Protein AF-0000000084495162 (afdb_homodimer)

Radius of gyration: 23.89 Å; Cα contacts (8 Å, |Δi|>4): 847; chains: 2; bounding box: 74×73×61 Å

Structure (mmCIF, N/CA/C/O backbone):
data_AF-0000000084495162-model_v1
#
loop_
_entity.id
_entity.type
_entity.pdbx_description
1 polymer 'Histidine kinase'
#
loop_
_atom_site.group_PDB
_atom_site.id
_atom_site.type_symbol
_atom_site.label_atom_id
_atom_site.label_alt_id
_atom_site.label_comp_id
_atom_site.label_asym_id
_atom_site.label_entity_id
_atom_site.label_seq_id
_atom_site.pdbx_PDB_ins_code
_atom_site.Cartn_x
_atom_site.Cartn_y
_atom_site.Cartn_z
_atom_site.occupancy
_atom_site.B_iso_or_equiv
_atom_site.auth_seq_id
_atom_site.auth_comp_id
_atom_site.auth_asym_id
_atom_site.auth_atom_id
_atom_site.pdbx_PDB_model_num
ATOM 1 N N . MET A 1 1 ? 13.617 -29.875 18.109 1 18.44 1 MET A N 1
ATOM 2 C CA . MET A 1 1 ? 13.055 -29.812 16.766 1 18.44 1 MET A CA 1
ATOM 3 C C . MET A 1 1 ? 12.156 -28.594 16.625 1 18.44 1 MET A C 1
ATOM 5 O O . MET A 1 1 ? 11.07 -28.531 17.203 1 18.44 1 MET A O 1
ATOM 9 N N . LYS A 1 2 ? 12.609 -27.375 16.875 1 30.08 2 LYS A N 1
ATOM 10 C CA . LYS A 1 2 ? 11.852 -26.141 17 1 30.08 2 LYS A CA 1
ATOM 11 C C . LYS A 1 2 ? 10.758 -26.047 15.945 1 30.08 2 LYS A C 1
ATOM 13 O O . LYS A 1 2 ? 11.023 -26.219 14.758 1 30.08 2 LYS A O 1
ATOM 18 N N . LYS A 1 3 ? 9.594 -26.469 16.344 1 30.17 3 LYS A N 1
ATOM 19 C CA . LYS A 1 3 ? 8.383 -26.594 15.539 1 30.17 3 LYS A CA 1
ATOM 20 C C . LYS A 1 3 ? 8.328 -25.516 14.461 1 30.17 3 LYS A C 1
ATOM 22 O O . LYS A 1 3 ? 8.734 -24.375 14.703 1 30.17 3 LYS A O 1
ATOM 27 N N . PHE A 1 4 ? 8.641 -25.922 13.258 1 30.53 4 PHE A N 1
ATOM 28 C CA . PHE A 1 4 ? 8.594 -25.078 12.07 1 30.53 4 PHE A CA 1
ATOM 29 C C . PHE A 1 4 ? 7.477 -24.047 12.18 1 30.53 4 PHE A C 1
ATOM 31 O O . PHE A 1 4 ? 6.297 -24.391 12.055 1 30.53 4 PHE A O 1
ATOM 38 N N . LYS A 1 5 ? 7.477 -23.438 13.32 1 34.56 5 LYS A N 1
ATOM 39 C CA . LYS A 1 5 ? 6.543 -22.344 13.586 1 34.56 5 LYS A CA 1
ATOM 40 C C . LYS A 1 5 ? 6.039 -21.734 12.281 1 34.56 5 LYS A C 1
ATOM 42 O O . LYS A 1 5 ? 6.805 -21.562 11.328 1 34.56 5 LYS A O 1
ATOM 47 N N . GLY A 1 6 ? 4.82 -21.922 12.031 1 35.59 6 GLY A N 1
ATOM 48 C CA . GLY A 1 6 ? 4.09 -21.484 10.852 1 35.59 6 GLY A CA 1
ATOM 49 C C . GLY A 1 6 ? 4.633 -20.188 10.266 1 35.59 6 GLY A C 1
ATOM 50 O O . GLY A 1 6 ? 4.207 -19.094 10.648 1 35.59 6 GLY A O 1
ATOM 51 N N . ARG A 1 7 ? 5.949 -20.031 10.367 1 40.62 7 ARG A N 1
ATOM 52 C CA . ARG A 1 7 ? 6.625 -18.859 9.805 1 40.62 7 ARG A CA 1
ATOM 53 C C . ARG A 1 7 ? 5.82 -18.281 8.648 1 40.62 7 ARG A C 1
ATOM 55 O O . ARG A 1 7 ? 5.441 -18.984 7.719 1 40.62 7 ARG A O 1
ATOM 62 N N . MET A 1 8 ? 4.973 -17.281 8.898 1 50.53 8 MET A N 1
ATOM 63 C CA . MET A 1 8 ? 4.078 -16.641 7.945 1 50.53 8 MET A CA 1
ATOM 64 C C . MET A 1 8 ? 4.801 -16.359 6.633 1 50.53 8 MET A C 1
ATOM 66 O O . MET A 1 8 ? 5.98 -16 6.633 1 50.53 8 MET A O 1
ATOM 70 N N . ASP A 1 9 ? 4.531 -17.062 5.57 1 72.25 9 ASP A N 1
ATOM 71 C CA . ASP A 1 9 ? 4.914 -17.078 4.16 1 72.25 9 ASP A CA 1
ATOM 72 C C . ASP A 1 9 ? 4.984 -15.672 3.586 1 72.25 9 ASP A C 1
ATOM 74 O O . ASP A 1 9 ? 4.629 -15.445 2.428 1 72.25 9 ASP A O 1
ATOM 78 N N . GLU A 1 10 ? 5.414 -14.727 4.488 1 84.5 10 GLU A N 1
ATOM 79 C CA . GLU A 1 10 ? 5.547 -13.359 3.994 1 84.5 10 GLU A CA 1
ATOM 80 C C . GLU A 1 10 ? 7.016 -12.945 3.9 1 84.5 10 GLU A C 1
ATOM 82 O O . GLU A 1 10 ? 7.855 -13.445 4.648 1 84.5 10 GLU A O 1
ATOM 87 N N . SER A 1 11 ? 7.348 -12.18 3.039 1 94.06 11 SER A N 1
ATOM 88 C CA . SER A 1 11 ? 8.648 -11.562 2.826 1 94.06 11 SER A CA 1
ATOM 89 C C . SER A 1 11 ? 8.508 -10.109 2.373 1 94.06 11 SER A C 1
ATOM 91 O O . SER A 1 11 ? 7.75 -9.82 1.441 1 94.06 11 SER A O 1
ATOM 93 N N . ILE A 1 12 ? 9.234 -9.195 3.102 1 95.75 12 ILE A N 1
ATOM 94 C CA . ILE A 1 12 ? 8.977 -7.781 2.883 1 95.75 12 ILE A CA 1
ATOM 95 C C . ILE A 1 12 ? 10.203 -7.121 2.256 1 95.75 12 ILE A C 1
ATOM 97 O O . ILE A 1 12 ? 11.336 -7.391 2.658 1 95.75 12 ILE A O 1
ATOM 101 N N . LEU A 1 13 ? 9.984 -6.34 1.274 1 97.88 13 LEU A N 1
ATOM 102 C CA . LEU A 1 13 ? 11.016 -5.508 0.655 1 97.88 13 LEU A CA 1
ATOM 103 C C . LEU A 1 13 ? 10.711 -4.027 0.85 1 97.88 13 LEU A C 1
ATOM 105 O O . LEU A 1 13 ? 9.641 -3.553 0.454 1 97.88 13 LEU A O 1
ATOM 109 N N . VAL A 1 14 ? 11.617 -3.309 1.478 1 97.38 14 VAL A N 1
ATOM 110 C CA . VAL A 1 14 ? 11.516 -1.859 1.607 1 97.38 14 VAL A CA 1
ATOM 111 C C . VAL A 1 14 ? 12.43 -1.186 0.584 1 97.38 14 VAL A C 1
ATOM 113 O O . VAL A 1 14 ? 13.625 -1.469 0.529 1 97.38 14 VAL A O 1
ATOM 116 N N . CYS A 1 15 ? 11.805 -0.319 -0.206 1 96.31 15 CYS A N 1
ATOM 117 C CA . CYS A 1 15 ? 12.578 0.433 -1.187 1 96.31 15 CYS A CA 1
ATOM 118 C C . CYS A 1 15 ? 12.828 1.858 -0.708 1 96.31 15 CYS A C 1
ATOM 120 O O . CYS A 1 15 ? 11.883 2.621 -0.499 1 96.31 15 CYS A O 1
ATOM 122 N N . VAL A 1 16 ? 14.141 2.209 -0.581 1 94.56 16 VAL A N 1
ATOM 123 C CA . VAL A 1 16 ? 14.461 3.518 -0.023 1 94.56 16 VAL A CA 1
ATOM 124 C C . VAL A 1 16 ? 15.297 4.312 -1.023 1 94.56 16 VAL A C 1
ATOM 126 O O . VAL A 1 16 ? 15.984 3.732 -1.868 1 94.56 16 VAL A O 1
ATOM 129 N N . TYR A 1 17 ? 15.141 5.535 -0.918 1 88.06 17 TYR A N 1
ATOM 130 C CA . TYR A 1 17 ? 15.938 6.469 -1.708 1 88.06 17 TYR A CA 1
ATOM 131 C C . TYR A 1 17 ? 16.453 7.617 -0.846 1 88.06 17 TYR A C 1
ATOM 133 O O . TYR A 1 17 ? 16.047 7.754 0.314 1 88.06 17 TYR A O 1
ATOM 141 N N . TYR A 1 18 ? 17.312 8.32 -1.412 1 86.69 18 TYR A N 1
ATOM 142 C CA . TYR A 1 18 ? 17.969 9.367 -0.648 1 86.69 18 TYR A CA 1
ATOM 143 C C . TYR A 1 18 ? 16.984 10.445 -0.22 1 86.69 18 TYR A C 1
ATOM 145 O O . TYR A 1 18 ? 16 10.695 -0.916 1 86.69 18 TYR A O 1
ATOM 153 N N . GLY A 1 19 ? 17.281 11.008 0.895 1 78.62 19 GLY A N 1
ATOM 154 C CA . GLY A 1 19 ? 16.406 12 1.475 1 78.62 19 GLY A CA 1
ATOM 155 C C . GLY A 1 19 ? 15.945 11.656 2.881 1 78.62 19 GLY A C 1
ATOM 156 O O . GLY A 1 19 ? 16.406 10.664 3.457 1 78.62 19 GLY A O 1
ATOM 157 N N . PRO A 1 20 ? 15.07 12.438 3.441 1 71.06 20 PRO A N 1
ATOM 158 C CA . PRO A 1 20 ? 14.742 12.328 4.863 1 71.06 20 PRO A CA 1
ATOM 159 C C . PRO A 1 20 ? 13.805 11.164 5.164 1 71.06 20 PRO A C 1
ATOM 161 O O . PRO A 1 20 ? 13.625 10.789 6.328 1 71.06 20 PRO A O 1
ATOM 164 N N . ASN A 1 21 ? 13.438 10.445 4.125 1 77.88 21 ASN A N 1
ATOM 165 C CA . ASN A 1 21 ? 12.344 9.508 4.359 1 77.88 21 ASN A CA 1
ATOM 166 C C . ASN A 1 21 ? 12.852 8.07 4.453 1 77.88 21 ASN A C 1
ATOM 168 O O . ASN A 1 21 ? 12.141 7.188 4.945 1 77.88 21 ASN A O 1
ATOM 172 N N . GLY A 1 22 ? 14.023 7.832 4.051 1 87 22 GLY A N 1
ATOM 173 C CA . GLY A 1 22 ? 14.539 6.473 3.967 1 87 22 GLY A CA 1
ATOM 174 C C . GLY A 1 22 ? 14.539 5.754 5.305 1 87 22 GLY A C 1
ATOM 175 O O . GLY A 1 22 ? 14.078 4.613 5.402 1 87 22 GLY A O 1
ATOM 176 N N . GLU A 1 23 ? 14.953 6.434 6.266 1 86.88 23 GLU A N 1
ATOM 177 C CA . GLU A 1 23 ? 15.055 5.816 7.586 1 86.88 23 GLU A CA 1
ATOM 178 C C . GLU A 1 23 ? 13.672 5.477 8.141 1 86.88 23 GLU A C 1
ATOM 180 O O . GLU A 1 23 ? 13.477 4.406 8.719 1 86.88 23 GLU A O 1
ATOM 185 N N . ARG A 1 24 ? 12.836 6.316 7.973 1 82.62 24 ARG A N 1
ATOM 186 C CA . ARG A 1 24 ? 11.477 6.098 8.453 1 82.62 24 ARG A CA 1
ATOM 187 C C . ARG A 1 24 ? 10.836 4.898 7.758 1 82.62 24 ARG A C 1
ATOM 189 O O . ARG A 1 24 ? 10.141 4.105 8.391 1 82.62 24 ARG A O 1
ATOM 196 N N . LEU A 1 25 ? 11.078 4.859 6.527 1 89.38 25 LEU A N 1
ATOM 197 C CA . LEU A 1 25 ? 10.547 3.736 5.762 1 89.38 25 LEU A CA 1
ATOM 198 C C . LEU A 1 25 ? 11.117 2.416 6.273 1 89.38 25 LEU A C 1
ATOM 200 O O . LEU A 1 25 ? 10.383 1.438 6.426 1 89.38 25 LEU A O 1
ATOM 204 N N . ILE A 1 26 ? 12.375 2.428 6.523 1 92.81 26 ILE A N 1
ATOM 205 C CA . ILE A 1 26 ? 13.039 1.228 7.02 1 92.81 26 ILE A CA 1
ATOM 206 C C . ILE A 1 26 ? 12.453 0.843 8.383 1 92.81 26 ILE A C 1
ATOM 208 O O . ILE A 1 26 ? 12.125 -0.322 8.617 1 92.81 26 ILE A O 1
ATOM 212 N N . GLN A 1 27 ? 12.281 1.794 9.172 1 87.19 27 GLN A N 1
ATOM 213 C CA . GLN A 1 27 ? 11.727 1.531 10.492 1 87.19 27 GLN A CA 1
ATOM 214 C C . GLN A 1 27 ? 10.32 0.95 10.398 1 87.19 27 GLN A C 1
ATOM 216 O O . GLN A 1 27 ? 9.992 -0.015 11.094 1 87.19 27 GLN A O 1
ATOM 221 N N . ARG A 1 28 ? 9.547 1.547 9.594 1 83.56 28 ARG A N 1
ATOM 222 C CA . ARG A 1 28 ? 8.195 1.039 9.391 1 83.56 28 ARG A CA 1
ATOM 223 C C . ARG A 1 28 ? 8.219 -0.395 8.875 1 83.56 28 ARG A C 1
ATOM 225 O O . ARG A 1 28 ? 7.473 -1.248 9.359 1 83.56 28 ARG A O 1
ATOM 232 N N . GLY A 1 29 ? 9.023 -0.599 7.859 1 89.75 29 GLY A N 1
ATOM 233 C CA . GLY A 1 29 ? 9.164 -1.948 7.336 1 89.75 29 GLY A CA 1
ATOM 234 C C . GLY A 1 29 ? 9.617 -2.949 8.383 1 89.75 29 GLY A C 1
ATOM 235 O O . GLY A 1 29 ? 9.102 -4.066 8.445 1 89.75 29 GLY A O 1
ATOM 236 N N . CYS A 1 30 ? 10.5 -2.518 9.219 1 89.81 30 CYS A N 1
ATOM 237 C CA . CYS A 1 30 ? 11 -3.371 10.289 1 89.81 30 CYS A CA 1
ATOM 238 C C . CYS A 1 30 ? 9.891 -3.719 11.273 1 89.81 30 CYS A C 1
ATOM 240 O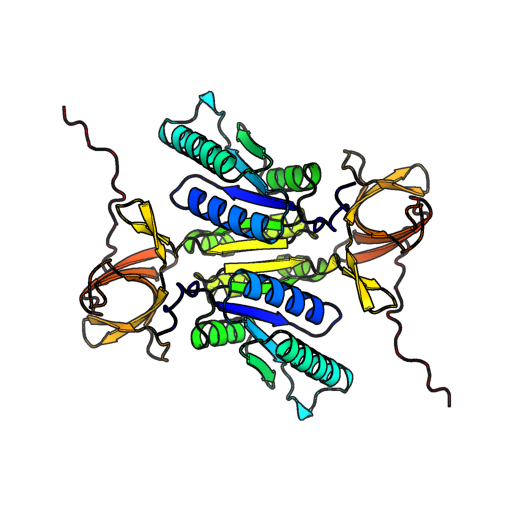 O . CYS A 1 30 ? 9.766 -4.871 11.695 1 89.81 30 CYS A O 1
ATOM 242 N N . ASN A 1 31 ? 9.188 -2.744 11.625 1 83.62 31 ASN A N 1
ATOM 243 C CA . ASN A 1 31 ? 8.078 -2.967 12.547 1 83.62 31 ASN A CA 1
ATOM 244 C C . ASN A 1 31 ? 7.09 -3.986 11.992 1 83.62 31 ASN A C 1
ATOM 246 O O . ASN A 1 31 ? 6.676 -4.906 12.703 1 83.62 31 ASN A O 1
ATOM 250 N N . ILE A 1 32 ? 6.754 -3.828 10.766 1 83.12 32 ILE A N 1
ATOM 251 C CA . ILE A 1 32 ? 5.805 -4.738 10.125 1 83.12 32 ILE A CA 1
ATOM 252 C C . ILE A 1 32 ? 6.41 -6.137 10.047 1 83.12 32 ILE A C 1
ATOM 254 O O . ILE A 1 32 ? 5.742 -7.129 10.359 1 83.12 32 ILE A O 1
ATOM 258 N N . ALA A 1 33 ? 7.621 -6.207 9.633 1 89.38 33 ALA A N 1
ATOM 259 C CA . ALA A 1 33 ? 8.297 -7.496 9.516 1 89.38 33 ALA A CA 1
ATOM 260 C C . ALA A 1 33 ? 8.375 -8.203 10.859 1 89.38 33 ALA A C 1
ATOM 262 O O . ALA A 1 33 ? 8.195 -9.422 10.945 1 89.38 33 ALA A O 1
ATOM 263 N N . HIS A 1 34 ? 8.656 -7.434 11.828 1 84.62 34 HIS A N 1
ATOM 264 C CA . HIS A 1 34 ? 8.727 -7.984 13.172 1 84.62 34 HIS A CA 1
ATOM 265 C C . HIS A 1 34 ? 7.379 -8.531 13.617 1 84.62 34 HIS A C 1
ATOM 267 O O . HIS A 1 34 ? 7.305 -9.625 14.188 1 84.62 34 HIS A O 1
ATOM 273 N N . MET A 1 35 ? 6.449 -7.793 13.375 1 77.62 35 MET A N 1
ATOM 274 C CA . MET A 1 35 ? 5.098 -8.188 13.766 1 77.62 35 MET A CA 1
ATOM 275 C C . MET A 1 35 ? 4.68 -9.469 13.047 1 77.62 35 MET A C 1
ATOM 277 O O . MET A 1 35 ? 3.98 -10.305 13.617 1 77.62 35 MET A O 1
ATOM 281 N N . LEU A 1 36 ? 5.051 -9.562 11.789 1 80.25 36 LEU A N 1
ATOM 282 C CA . LEU A 1 36 ? 4.664 -10.711 10.984 1 80.25 36 LEU A CA 1
ATOM 283 C C . LEU A 1 36 ? 5.684 -11.836 11.125 1 80.25 36 LEU A C 1
ATOM 285 O O . LEU A 1 36 ? 5.465 -12.945 10.625 1 80.25 36 LEU A O 1
ATOM 289 N N . ASP A 1 37 ? 6.688 -11.508 11.812 1 87.44 37 ASP A N 1
ATOM 290 C CA . ASP A 1 37 ? 7.785 -12.461 11.969 1 87.44 37 ASP A CA 1
ATOM 291 C C . ASP A 1 37 ? 8.234 -13 10.617 1 87.44 37 ASP A C 1
ATOM 293 O O . ASP A 1 37 ? 8.234 -14.219 10.398 1 87.44 37 ASP A O 1
ATOM 297 N N . CYS A 1 38 ? 8.641 -12.133 9.789 1 90.75 38 CYS A N 1
ATOM 298 C CA . CYS A 1 38 ? 9.047 -12.508 8.438 1 90.75 38 CYS A CA 1
ATOM 299 C C . CYS A 1 38 ? 10.312 -11.758 8.023 1 90.75 38 CYS A C 1
ATOM 301 O O . CYS A 1 38 ? 10.695 -10.789 8.672 1 90.75 38 CYS A O 1
ATOM 303 N N . PRO A 1 39 ? 10.984 -12.297 7.008 1 95.31 39 PRO A N 1
ATOM 304 C CA . PRO A 1 39 ? 12.211 -11.625 6.566 1 95.31 39 PRO A CA 1
ATOM 305 C C . PRO A 1 39 ? 11.953 -10.234 5.996 1 95.31 39 PRO A C 1
ATOM 307 O O . PRO A 1 39 ? 10.906 -10 5.383 1 95.31 39 PRO A O 1
ATOM 310 N N . LEU A 1 40 ? 12.961 -9.367 6.238 1 96.75 40 LEU A N 1
ATOM 311 C CA . LEU A 1 40 ? 12.93 -8 5.727 1 96.75 40 LEU A CA 1
ATOM 312 C C . LEU A 1 40 ? 14.148 -7.719 4.855 1 96.75 40 LEU A C 1
ATOM 314 O O . LEU A 1 40 ? 15.281 -8 5.254 1 96.75 40 LEU A O 1
ATOM 318 N N . TYR A 1 41 ? 13.914 -7.25 3.695 1 98.12 41 TYR A N 1
ATOM 319 C CA . TYR A 1 41 ? 14.945 -6.797 2.771 1 98.12 41 TYR A CA 1
ATOM 320 C C . TYR A 1 41 ? 14.844 -5.293 2.533 1 98.12 41 TYR A C 1
ATOM 322 O O . TYR A 1 41 ? 13.75 -4.738 2.504 1 98.12 41 TYR A O 1
ATOM 330 N N . ILE A 1 42 ? 15.961 -4.648 2.377 1 98.25 42 ILE A N 1
ATOM 331 C CA . ILE A 1 42 ? 16.016 -3.223 2.07 1 98.25 42 ILE A CA 1
ATOM 332 C C . ILE A 1 42 ? 16.766 -3.014 0.755 1 98.25 42 ILE A C 1
ATOM 334 O O . ILE A 1 42 ? 17.844 -3.58 0.55 1 98.25 42 ILE A O 1
ATOM 338 N N . LEU A 1 43 ? 16.172 -2.254 -0.114 1 98.06 43 LEU A N 1
ATOM 339 C CA . LEU A 1 43 ? 16.75 -2.055 -1.437 1 98.06 43 LEU A CA 1
ATOM 340 C C . LEU A 1 43 ? 16.938 -0.569 -1.731 1 98.06 43 LEU A C 1
ATOM 342 O O . LEU A 1 43 ? 16.031 0.234 -1.478 1 98.06 43 LEU A O 1
ATOM 346 N N . THR A 1 44 ? 18.078 -0.194 -2.152 1 96.94 44 THR A N 1
ATOM 347 C CA . THR A 1 44 ? 18.297 1.098 -2.791 1 96.94 44 THR A CA 1
ATOM 348 C C . THR A 1 44 ? 18.953 0.919 -4.156 1 96.94 44 THR A C 1
ATOM 350 O O . THR A 1 44 ? 19.812 0.051 -4.332 1 96.94 44 THR A O 1
ATOM 353 N N . VAL A 1 45 ? 18.469 1.685 -5.098 1 95.25 45 VAL A N 1
ATOM 354 C CA . VAL A 1 45 ? 18.953 1.614 -6.473 1 95.25 45 VAL A CA 1
ATOM 355 C C . VAL A 1 45 ? 19.547 2.959 -6.883 1 95.25 45 VAL A C 1
ATOM 357 O O . VAL A 1 45 ? 18.953 4.012 -6.629 1 95.25 45 VAL A O 1
ATOM 360 N N . ASP A 1 46 ? 20.703 2.922 -7.422 1 94.06 46 ASP A N 1
ATOM 361 C CA . ASP A 1 46 ? 21.344 4.137 -7.922 1 94.06 46 ASP A CA 1
ATOM 362 C C . ASP A 1 46 ? 21.891 3.928 -9.336 1 94.06 46 ASP A C 1
ATOM 364 O O . ASP A 1 46 ? 22.406 2.854 -9.648 1 94.06 46 ASP A O 1
ATOM 368 N N . ARG A 1 47 ? 21.781 4.934 -10.102 1 93 47 ARG A N 1
ATOM 369 C CA . ARG A 1 47 ? 22.281 4.867 -11.477 1 93 47 ARG A CA 1
ATOM 370 C C . ARG A 1 47 ? 23.797 4.961 -11.508 1 93 47 ARG A C 1
ATOM 372 O O . ARG A 1 47 ? 24.438 4.449 -12.43 1 93 47 ARG A O 1
ATOM 379 N N . LEU A 1 48 ? 24.406 5.629 -10.547 1 93.44 48 LEU A N 1
ATOM 380 C CA . LEU A 1 48 ? 25.859 5.789 -10.477 1 93.44 48 LEU A CA 1
ATOM 381 C C . LEU A 1 48 ? 26.5 4.648 -9.68 1 93.44 48 LEU A C 1
ATOM 383 O O . LEU A 1 48 ? 25.891 4.125 -8.75 1 93.44 48 LEU A O 1
ATOM 387 N N . PRO A 1 49 ? 27.734 4.348 -10.023 1 93.94 49 PRO A N 1
ATOM 388 C CA . PRO A 1 49 ? 28.453 3.385 -9.188 1 93.94 49 PRO A CA 1
ATOM 389 C C . PRO A 1 49 ? 28.766 3.926 -7.789 1 93.94 49 PRO A C 1
ATOM 391 O O . PRO A 1 49 ? 28.922 5.137 -7.617 1 93.94 49 PRO A O 1
ATOM 394 N N . PHE A 1 50 ? 28.875 3.006 -6.887 1 90.56 50 PHE A N 1
ATOM 395 C CA . PHE A 1 50 ? 29.047 3.355 -5.484 1 90.56 50 PHE A CA 1
ATOM 396 C C . PHE A 1 50 ? 30.25 4.266 -5.305 1 90.56 50 PHE A C 1
ATOM 398 O O . PHE A 1 50 ? 30.219 5.215 -4.516 1 90.56 50 PHE A O 1
ATOM 405 N N . ASP A 1 51 ? 31.297 3.961 -6.031 1 91.19 51 ASP A N 1
ATOM 406 C CA . ASP A 1 51 ? 32.562 4.695 -5.879 1 91.19 51 ASP A CA 1
ATOM 407 C C . ASP A 1 51 ? 32.406 6.121 -6.406 1 91.19 51 ASP A C 1
ATOM 409 O O . ASP A 1 51 ? 33.281 6.965 -6.156 1 91.19 51 ASP A O 1
ATOM 413 N N . GLU A 1 52 ? 31.375 6.449 -7.113 1 93.44 52 GLU A N 1
ATOM 414 C CA . GLU A 1 52 ? 31.156 7.785 -7.664 1 93.44 52 GLU A CA 1
ATOM 415 C C . GLU A 1 52 ? 30.094 8.547 -6.859 1 93.44 52 GLU A C 1
ATOM 417 O O . GLU A 1 52 ? 29.797 9.703 -7.16 1 93.44 52 GLU A O 1
ATOM 422 N N . LEU A 1 53 ? 29.672 7.938 -5.848 1 90.69 53 LEU A N 1
ATOM 423 C CA . LEU A 1 53 ? 28.672 8.602 -5.027 1 90.69 53 LEU A CA 1
ATOM 424 C C . LEU A 1 53 ? 29.312 9.672 -4.145 1 90.69 53 LEU A C 1
ATOM 426 O O . LEU A 1 53 ? 30.438 9.5 -3.672 1 90.69 53 LEU A O 1
ATOM 430 N N . ASP A 1 54 ? 28.531 10.727 -4.008 1 92.19 54 ASP A N 1
ATOM 431 C CA . ASP A 1 54 ? 29.047 11.766 -3.127 1 92.19 54 ASP A CA 1
ATOM 432 C C . ASP A 1 54 ? 28.922 11.367 -1.66 1 92.19 54 ASP A C 1
ATOM 434 O O . ASP A 1 54 ? 28.359 10.312 -1.348 1 92.19 54 ASP A O 1
ATOM 438 N N . ALA A 1 55 ? 29.516 12.172 -0.814 1 92.12 55 ALA A N 1
ATOM 439 C CA . ALA A 1 55 ? 29.594 11.859 0.611 1 92.12 55 ALA A CA 1
ATOM 440 C C . ALA A 1 55 ? 28.203 11.773 1.231 1 92.12 55 ALA A C 1
ATOM 442 O O . ALA A 1 55 ? 27.953 10.938 2.105 1 92.12 55 ALA A O 1
ATOM 443 N N . GLU A 1 56 ? 27.344 12.562 0.815 1 91.5 56 GLU A N 1
ATOM 444 C CA . GLU A 1 56 ? 25.984 12.57 1.364 1 91.5 56 GLU A CA 1
ATOM 445 C C . GLU A 1 56 ? 25.281 11.25 1.094 1 91.5 56 GLU A C 1
ATOM 447 O O . GLU A 1 56 ? 24.703 10.648 2.006 1 91.5 56 GLU A O 1
ATOM 452 N N . LYS A 1 57 ? 25.375 10.852 -0.1 1 92.38 57 LYS A N 1
ATOM 453 C CA . LYS A 1 57 ? 24.75 9.594 -0.483 1 92.38 57 LYS A CA 1
ATOM 454 C C . LYS A 1 57 ? 25.391 8.414 0.245 1 92.38 57 LYS A C 1
ATOM 456 O O . LYS A 1 57 ? 24.688 7.52 0.726 1 92.38 57 LYS A O 1
ATOM 461 N N . SER A 1 58 ? 26.672 8.461 0.302 1 92.31 58 SER A N 1
ATOM 462 C CA . SER A 1 58 ? 27.375 7.395 1.003 1 92.31 58 SER A CA 1
ATOM 463 C C . SER A 1 58 ? 26.984 7.336 2.473 1 92.31 58 SER A C 1
ATOM 465 O O . SER A 1 58 ? 26.906 6.254 3.061 1 92.31 58 SER A O 1
ATOM 467 N N . ASP A 1 59 ? 26.734 8.422 3.039 1 93.25 59 ASP A N 1
ATOM 468 C CA . ASP A 1 59 ? 26.312 8.492 4.434 1 93.25 59 ASP A CA 1
ATOM 469 C C . ASP A 1 59 ? 24.938 7.852 4.625 1 93.25 59 ASP A C 1
ATOM 471 O O . ASP A 1 59 ? 24.703 7.145 5.605 1 93.25 59 ASP A O 1
ATOM 475 N N . TYR A 1 60 ? 24.062 8.164 3.699 1 92.62 60 TYR A N 1
ATOM 476 C CA . TYR A 1 60 ? 22.75 7.535 3.738 1 92.62 60 TYR A CA 1
ATOM 477 C C . TYR A 1 60 ? 22.875 6.016 3.723 1 92.62 60 TYR A C 1
ATOM 479 O O . TYR A 1 60 ? 22.266 5.328 4.547 1 92.62 60 TYR A O 1
ATOM 487 N N . ILE A 1 61 ? 23.656 5.539 2.842 1 94.88 61 ILE A N 1
ATOM 488 C CA . ILE A 1 61 ? 23.812 4.102 2.654 1 94.88 61 ILE A CA 1
ATOM 489 C C . ILE A 1 61 ? 24.391 3.473 3.92 1 94.88 61 ILE A C 1
ATOM 491 O O . ILE A 1 61 ? 23.922 2.434 4.379 1 94.88 61 ILE A O 1
ATOM 495 N N . THR A 1 62 ? 25.375 4.109 4.449 1 94.31 62 THR A N 1
ATOM 496 C CA . THR A 1 62 ? 25.984 3.617 5.672 1 94.31 62 THR A CA 1
ATOM 497 C C . THR A 1 62 ? 24.969 3.57 6.812 1 94.31 62 THR A C 1
ATOM 499 O O . THR A 1 62 ? 24.891 2.578 7.539 1 94.31 62 THR A O 1
ATOM 502 N N . ARG A 1 63 ? 24.25 4.574 6.93 1 93.81 63 ARG A N 1
ATOM 503 C CA . ARG A 1 63 ? 23.234 4.652 7.977 1 93.81 63 ARG A CA 1
ATOM 504 C C . ARG A 1 63 ? 22.188 3.572 7.793 1 93.81 63 ARG A C 1
ATOM 506 O O . ARG A 1 63 ? 21.766 2.93 8.758 1 93.81 63 ARG A O 1
ATOM 513 N N . TRP A 1 64 ? 21.75 3.412 6.57 1 94.69 64 TRP A N 1
ATOM 514 C CA . TRP A 1 64 ? 20.734 2.402 6.297 1 94.69 64 TRP A CA 1
ATOM 515 C C . TRP A 1 64 ? 21.266 1.003 6.582 1 94.69 64 TRP A C 1
ATOM 517 O O . TRP A 1 64 ? 20.547 0.147 7.09 1 94.69 64 TRP A O 1
ATOM 527 N N . LYS A 1 65 ? 22.484 0.773 6.312 1 94.81 65 LYS A N 1
ATOM 528 C CA . LYS A 1 65 ? 23.109 -0.509 6.625 1 94.81 65 LYS A CA 1
ATOM 529 C C . LYS A 1 65 ? 23.125 -0.76 8.133 1 94.81 65 LYS A C 1
ATOM 531 O O . LYS A 1 65 ? 22.844 -1.87 8.586 1 94.81 65 LYS A O 1
ATOM 536 N N . GLN A 1 66 ? 23.391 0.237 8.797 1 95.38 66 GLN A N 1
ATOM 537 C CA . GLN A 1 66 ? 23.406 0.135 10.25 1 95.38 66 GLN A CA 1
ATOM 538 C C . GLN A 1 66 ? 22.016 -0.164 10.797 1 95.38 66 GLN A C 1
ATOM 540 O O . GLN A 1 66 ? 21.844 -1.02 11.664 1 95.38 66 GLN A O 1
ATOM 545 N N . LEU A 1 67 ? 21.078 0.569 10.305 1 92.81 67 LEU A N 1
ATOM 546 C CA . LEU A 1 67 ? 19.688 0.349 10.711 1 92.81 67 LEU A CA 1
ATOM 547 C C . LEU A 1 67 ? 19.25 -1.075 10.391 1 92.81 67 LEU A C 1
ATOM 549 O O . LEU A 1 67 ? 18.547 -1.709 11.188 1 92.81 67 LEU A O 1
ATOM 553 N N . ALA A 1 68 ? 19.625 -1.524 9.242 1 93.81 68 ALA A N 1
ATOM 554 C CA . ALA A 1 68 ? 19.312 -2.885 8.82 1 93.81 68 ALA A CA 1
ATOM 555 C C . ALA A 1 68 ? 19.859 -3.91 9.812 1 93.81 68 ALA A C 1
ATOM 557 O O . ALA A 1 68 ? 19.172 -4.859 10.18 1 93.81 68 ALA A O 1
ATOM 558 N N . GLU A 1 69 ? 21.031 -3.719 10.195 1 93.94 69 GLU A N 1
ATOM 559 C CA . GLU A 1 69 ? 21.672 -4.613 11.156 1 93.94 69 GLU A CA 1
ATOM 560 C C . GLU A 1 69 ? 21 -4.547 12.516 1 93.94 69 GLU A C 1
ATOM 562 O O . GLU A 1 69 ? 20.75 -5.578 13.148 1 93.94 69 GLU A O 1
ATOM 567 N N . GLN A 1 70 ? 20.672 -3.398 12.914 1 92.75 70 GLN A N 1
ATOM 568 C CA . GLN A 1 70 ? 20.047 -3.174 14.211 1 92.75 70 GLN A CA 1
ATOM 569 C C . GLN A 1 70 ? 18.688 -3.877 14.289 1 92.75 70 GLN A C 1
ATOM 571 O O . GLN A 1 70 ? 18.297 -4.363 15.352 1 92.75 70 GLN A O 1
ATOM 576 N N . HIS A 1 71 ? 18.047 -3.928 13.164 1 91.06 71 HIS A N 1
ATOM 577 C CA . HIS A 1 71 ? 16.688 -4.484 13.156 1 91.06 71 HIS A CA 1
ATOM 578 C C . HIS A 1 71 ? 16.688 -5.895 12.578 1 91.06 71 HIS A C 1
ATOM 580 O O . HIS A 1 71 ? 15.617 -6.438 12.273 1 91.06 71 HIS A O 1
ATOM 586 N N . ASN A 1 72 ? 17.828 -6.445 12.336 1 91.88 72 ASN A N 1
ATOM 587 C CA . ASN A 1 72 ? 17.984 -7.816 11.859 1 91.88 72 ASN A CA 1
ATOM 588 C C . ASN A 1 72 ? 17.312 -8.031 10.508 1 91.88 72 ASN A C 1
ATOM 590 O O . ASN A 1 72 ? 16.594 -9.016 10.312 1 91.88 72 ASN A O 1
ATOM 594 N N . ALA A 1 73 ? 17.531 -7.004 9.672 1 95.31 73 ALA A N 1
ATOM 595 C CA . ALA A 1 73 ? 17.094 -7.219 8.289 1 95.31 73 ALA A CA 1
ATOM 596 C C . ALA A 1 73 ? 17.812 -8.414 7.668 1 95.31 73 ALA A C 1
ATOM 598 O O . ALA A 1 73 ? 19 -8.648 7.949 1 95.31 73 ALA A O 1
ATOM 599 N N . GLU A 1 74 ? 17.078 -9.164 6.859 1 96.25 74 GLU A N 1
ATOM 600 C CA . GLU A 1 74 ? 17.688 -10.312 6.191 1 96.25 74 GLU A CA 1
ATOM 601 C C . GLU A 1 74 ? 18.844 -9.875 5.281 1 96.25 74 GLU A C 1
ATOM 603 O O . GLU A 1 74 ? 19.875 -10.539 5.215 1 96.25 74 GLU A O 1
ATOM 608 N N . GLU A 1 75 ? 18.672 -8.812 4.574 1 97 75 GLU A N 1
ATOM 609 C CA . GLU A 1 75 ? 19.703 -8.328 3.656 1 97 75 GLU A CA 1
ATOM 610 C C . GLU A 1 75 ? 19.469 -6.871 3.279 1 97 75 GLU A C 1
ATOM 612 O O . GLU A 1 75 ? 18.328 -6.457 3.053 1 97 75 GLU A O 1
ATOM 617 N N . PHE A 1 76 ? 20.547 -6.094 3.283 1 97.44 76 PHE A N 1
ATOM 618 C CA . PHE A 1 76 ? 20.562 -4.785 2.643 1 97.44 76 PHE A CA 1
ATOM 619 C C . PHE A 1 76 ? 21.141 -4.875 1.236 1 97.44 76 PHE A C 1
ATOM 621 O O . PHE A 1 76 ? 22.297 -5.25 1.061 1 97.44 76 PHE A O 1
ATOM 628 N N . ILE A 1 77 ? 20.312 -4.5 0.268 1 97.81 77 ILE A N 1
ATOM 629 C CA . ILE A 1 77 ? 20.703 -4.672 -1.128 1 97.81 77 ILE A CA 1
ATOM 630 C C . ILE A 1 77 ? 20.969 -3.311 -1.763 1 97.81 77 ILE A C 1
ATOM 632 O O . ILE A 1 77 ? 20.078 -2.471 -1.853 1 97.81 77 ILE A O 1
ATOM 636 N N . LEU A 1 78 ? 22.172 -3.084 -2.17 1 96.75 78 LEU A N 1
ATOM 637 C CA . LEU A 1 78 ? 22.547 -1.905 -2.943 1 96.75 78 LEU A CA 1
ATOM 638 C C . LEU A 1 78 ? 22.75 -2.262 -4.414 1 96.75 78 LEU A C 1
ATOM 640 O O . LEU A 1 78 ? 23.672 -3.01 -4.75 1 96.75 78 LEU A O 1
ATOM 644 N N . LYS A 1 79 ? 21.844 -1.829 -5.246 1 96.62 79 LYS A N 1
ATOM 645 C CA . LYS A 1 79 ? 22.016 -1.959 -6.691 1 96.62 79 LYS A CA 1
ATOM 646 C C . LYS A 1 79 ? 22.531 -0.66 -7.297 1 96.62 79 LYS A C 1
ATOM 648 O O . LYS A 1 79 ? 21.766 0.242 -7.609 1 96.62 79 LYS A O 1
ATOM 653 N N . ASP A 1 80 ? 23.812 -0.593 -7.469 1 93.88 80 ASP A N 1
ATOM 654 C CA . ASP A 1 80 ? 24.438 0.584 -8.062 1 93.88 80 ASP A CA 1
ATOM 655 C C . ASP A 1 80 ? 24.734 0.359 -9.547 1 93.88 80 ASP A C 1
ATOM 657 O O . ASP A 1 80 ? 24.562 -0.747 -10.062 1 93.88 80 ASP A O 1
ATOM 661 N N . ASN A 1 81 ? 25.047 1.461 -10.242 1 94.5 81 ASN A N 1
ATOM 662 C CA . ASN A 1 81 ? 25.344 1.419 -11.672 1 94.5 81 ASN A CA 1
ATOM 663 C C . ASN A 1 81 ? 24.203 0.762 -12.445 1 94.5 81 ASN A C 1
ATOM 665 O O . ASN A 1 81 ? 24.453 -0.06 -13.336 1 94.5 81 ASN A O 1
ATOM 669 N N . GLU A 1 82 ? 23.016 1.062 -11.984 1 93.5 82 GLU A N 1
ATOM 670 C CA . GLU A 1 82 ? 21.812 0.483 -12.578 1 93.5 82 GLU A CA 1
ATOM 671 C C . GLU A 1 82 ? 21.172 1.444 -13.578 1 93.5 82 GLU A C 1
ATOM 673 O O . GLU A 1 82 ? 20.781 2.559 -13.219 1 93.5 82 GLU A O 1
ATOM 678 N N . LYS A 1 83 ? 21.016 0.938 -14.852 1 92.5 83 LYS A N 1
ATOM 679 C CA . LYS A 1 83 ? 20.469 1.793 -15.898 1 92.5 83 LYS A CA 1
ATOM 680 C C . LYS A 1 83 ? 19.031 1.429 -16.219 1 92.5 83 LYS A C 1
ATOM 682 O O . LYS A 1 83 ? 18.297 2.221 -16.828 1 92.5 83 LYS A O 1
ATOM 687 N N . ARG A 1 84 ? 18.641 0.368 -15.781 1 92.62 84 ARG A N 1
ATOM 688 C CA . ARG A 1 84 ? 17.266 -0.061 -16.031 1 92.62 84 ARG A CA 1
ATOM 689 C C . ARG A 1 84 ? 16.281 0.745 -15.203 1 92.62 84 ARG A C 1
ATOM 691 O O . ARG A 1 84 ? 16.656 1.338 -14.188 1 92.62 84 ARG A O 1
ATOM 698 N N . PRO A 1 85 ? 14.984 0.736 -15.68 1 91.31 85 PRO A N 1
ATOM 699 C CA . PRO A 1 85 ? 13.961 1.345 -14.828 1 91.31 85 PRO A CA 1
ATOM 700 C C . PRO A 1 85 ? 13.875 0.689 -13.453 1 91.31 85 PRO A C 1
ATOM 702 O O . PRO A 1 85 ? 14.008 -0.531 -13.336 1 91.31 85 PRO A O 1
ATOM 705 N N . ILE A 1 86 ? 13.672 1.479 -12.508 1 91.31 86 ILE A N 1
ATOM 706 C CA . ILE A 1 86 ? 13.68 1.033 -11.117 1 91.31 86 ILE A CA 1
ATOM 707 C C . ILE A 1 86 ? 12.648 -0.076 -10.93 1 91.31 86 ILE A C 1
ATOM 709 O O . ILE A 1 86 ? 12.859 -1.003 -10.141 1 91.31 86 ILE A O 1
ATOM 713 N N . SER A 1 87 ? 11.508 0.009 -11.609 1 92.19 87 SER A N 1
ATOM 714 C CA . SER A 1 87 ? 10.461 -0.997 -11.469 1 92.19 87 SER A CA 1
ATOM 715 C C . SER A 1 87 ? 10.961 -2.377 -11.891 1 92.19 87 SER A C 1
ATOM 717 O O . SER A 1 87 ? 10.586 -3.387 -11.289 1 92.19 87 SER A O 1
ATOM 719 N N . LYS A 1 88 ? 11.82 -2.432 -12.859 1 94.06 88 LYS A N 1
ATOM 720 C CA . LYS A 1 88 ? 12.375 -3.701 -13.32 1 94.06 88 LYS A CA 1
ATOM 721 C C . LYS A 1 88 ? 13.344 -4.281 -12.289 1 94.06 88 LYS A C 1
ATOM 723 O O . LYS A 1 88 ? 13.359 -5.492 -12.062 1 94.06 88 LYS A O 1
ATOM 728 N N . VAL A 1 89 ? 14.07 -3.404 -11.695 1 95.94 89 VAL A N 1
ATOM 729 C CA . VAL A 1 89 ? 15.023 -3.828 -10.672 1 95.94 89 VAL A CA 1
ATOM 730 C C . VAL A 1 89 ? 14.281 -4.371 -9.461 1 95.94 89 VAL A C 1
ATOM 732 O O . VAL A 1 89 ? 14.609 -5.441 -8.945 1 95.94 89 VAL A O 1
ATOM 735 N N . ILE A 1 90 ? 13.273 -3.656 -9.078 1 96.5 90 ILE A N 1
ATOM 736 C CA . ILE A 1 90 ? 12.461 -4.066 -7.934 1 96.5 90 ILE A CA 1
ATOM 737 C C . ILE A 1 90 ? 11.82 -5.422 -8.219 1 96.5 90 ILE A C 1
ATOM 739 O O . ILE A 1 90 ? 11.82 -6.309 -7.363 1 96.5 90 ILE A O 1
ATOM 743 N N . ALA A 1 91 ? 11.352 -5.578 -9.43 1 94.12 91 ALA A N 1
ATOM 744 C CA . ALA A 1 91 ? 10.703 -6.832 -9.812 1 94.12 91 ALA A CA 1
ATOM 745 C C . ALA A 1 91 ? 11.695 -7.992 -9.758 1 94.12 91 ALA A C 1
ATOM 747 O O . ALA A 1 91 ? 11.359 -9.078 -9.289 1 94.12 91 ALA A O 1
ATOM 748 N N . GLU A 1 92 ? 12.805 -7.742 -10.25 1 94.38 92 GLU A N 1
ATOM 749 C CA . GLU A 1 92 ? 13.844 -8.766 -10.234 1 94.38 92 GLU A CA 1
ATOM 750 C C . GLU A 1 92 ? 14.172 -9.203 -8.812 1 94.38 92 GLU A C 1
ATOM 752 O O . GLU A 1 92 ? 14.227 -10.398 -8.516 1 94.38 92 GLU A O 1
ATOM 757 N N . ILE A 1 93 ? 14.312 -8.297 -7.914 1 95.94 93 ILE A N 1
ATOM 758 C CA . ILE A 1 93 ? 14.633 -8.594 -6.523 1 95.94 93 ILE A CA 1
ATOM 759 C C . ILE A 1 93 ? 13.453 -9.312 -5.867 1 95.94 93 ILE A C 1
ATOM 761 O O . ILE A 1 93 ? 13.641 -10.25 -5.09 1 95.94 93 ILE A O 1
ATOM 765 N N . ALA A 1 94 ? 12.289 -8.812 -6.195 1 94.62 94 ALA A N 1
ATOM 766 C CA . ALA A 1 94 ? 11.086 -9.422 -5.637 1 94.62 94 ALA A CA 1
ATOM 767 C C . ALA A 1 94 ? 11.008 -10.906 -5.996 1 94.62 94 ALA A C 1
ATOM 769 O O . ALA A 1 94 ? 10.664 -11.734 -5.152 1 94.62 94 ALA A O 1
ATOM 770 N N . ARG A 1 95 ? 11.359 -11.195 -7.191 1 91.12 95 ARG A N 1
ATOM 771 C CA . ARG A 1 95 ? 11.328 -12.586 -7.645 1 91.12 95 ARG A CA 1
ATOM 772 C C . ARG A 1 95 ? 12.43 -13.398 -6.973 1 91.12 95 ARG A C 1
ATOM 774 O O . ARG A 1 95 ? 12.172 -14.5 -6.469 1 91.12 95 ARG A O 1
ATOM 781 N N . GLU A 1 96 ? 13.555 -12.867 -6.926 1 92.38 96 GLU A N 1
ATOM 782 C CA . GLU A 1 96 ? 14.727 -13.555 -6.387 1 92.38 96 GLU A CA 1
ATOM 783 C C . GLU A 1 96 ? 14.555 -13.852 -4.898 1 92.38 96 GLU A C 1
ATOM 785 O O . GLU A 1 96 ? 14.93 -14.93 -4.43 1 92.38 96 GLU A O 1
ATOM 790 N N . LYS A 1 97 ? 13.969 -12.922 -4.188 1 94 97 LYS A N 1
ATOM 791 C CA . LYS A 1 97 ? 13.906 -13.047 -2.734 1 94 97 LYS A CA 1
ATOM 792 C C . LYS A 1 97 ? 12.516 -13.484 -2.279 1 94 97 LYS A C 1
ATOM 794 O O . LYS A 1 97 ? 12.219 -13.469 -1.085 1 94 97 LYS A O 1
ATOM 799 N N . LYS A 1 98 ? 11.633 -13.812 -3.262 1 91.31 98 LYS A N 1
ATOM 800 C CA . LYS A 1 98 ? 10.281 -14.281 -2.992 1 91.31 98 LYS A CA 1
ATOM 801 C C . LYS A 1 98 ? 9.516 -13.289 -2.119 1 91.31 98 LYS A C 1
ATOM 803 O O . LYS A 1 98 ? 8.883 -13.688 -1.135 1 91.31 98 LYS A O 1
ATOM 808 N N . ILE A 1 99 ? 9.633 -12.047 -2.492 1 93.88 99 ILE A N 1
ATOM 809 C CA . ILE A 1 99 ? 8.977 -10.961 -1.773 1 93.88 99 ILE A CA 1
ATOM 810 C C . ILE A 1 99 ? 7.465 -11.062 -1.946 1 93.88 99 ILE A C 1
ATOM 812 O O . ILE A 1 99 ? 6.977 -11.32 -3.049 1 93.88 99 ILE A O 1
ATOM 816 N N . THR A 1 100 ? 6.777 -10.844 -0.831 1 90.5 100 THR A N 1
ATOM 817 C CA . THR A 1 100 ? 5.32 -10.875 -0.899 1 90.5 100 THR A CA 1
ATOM 818 C C . THR A 1 100 ? 4.738 -9.484 -0.676 1 90.5 100 THR A C 1
ATOM 820 O O . THR A 1 100 ? 3.58 -9.227 -1.016 1 90.5 100 THR A O 1
ATOM 823 N N . GLN A 1 101 ? 5.512 -8.578 -0.114 1 92.12 101 GLN A N 1
ATOM 824 C CA . GLN A 1 101 ? 5.074 -7.207 0.151 1 92.12 101 GLN A CA 1
ATOM 825 C C . GLN A 1 101 ? 6.191 -6.207 -0.138 1 92.12 101 GLN A C 1
ATOM 827 O O . GLN A 1 101 ? 7.336 -6.41 0.272 1 92.12 101 GLN A O 1
ATOM 832 N N . ILE A 1 102 ? 5.82 -5.16 -0.821 1 95.56 102 ILE A N 1
ATOM 833 C CA . ILE A 1 102 ? 6.777 -4.102 -1.119 1 95.56 102 ILE A CA 1
ATOM 834 C C . ILE A 1 102 ? 6.32 -2.797 -0.472 1 95.56 102 ILE A C 1
ATOM 836 O O . ILE A 1 102 ? 5.148 -2.42 -0.578 1 95.56 102 ILE A O 1
ATOM 840 N N . ILE A 1 103 ? 7.219 -2.15 0.169 1 94.69 103 ILE A N 1
ATOM 841 C CA . ILE A 1 103 ? 6.957 -0.865 0.807 1 94.69 103 ILE A CA 1
ATOM 842 C C . ILE A 1 103 ? 7.703 0.241 0.064 1 94.69 103 ILE A C 1
ATOM 844 O O . ILE A 1 103 ? 8.922 0.178 -0.093 1 94.69 103 ILE A O 1
ATOM 848 N N . LEU A 1 104 ? 6.918 1.189 -0.377 1 92.38 104 LEU A N 1
ATOM 849 C CA . LEU A 1 104 ? 7.441 2.365 -1.063 1 92.38 104 LEU A CA 1
ATOM 850 C C . LEU A 1 104 ? 7.062 3.643 -0.321 1 92.38 104 LEU A C 1
ATOM 852 O O . LEU A 1 104 ? 5.953 3.756 0.201 1 92.38 104 LEU A O 1
ATOM 856 N N . GLY A 1 105 ? 7.996 4.523 -0.262 1 89.06 105 GLY A N 1
ATOM 857 C CA . GLY A 1 105 ? 7.688 5.855 0.231 1 89.06 105 GLY A CA 1
ATOM 858 C C . GLY A 1 105 ? 7.238 6.809 -0.861 1 89.06 105 GLY A C 1
ATOM 859 O O . GLY A 1 105 ? 7.766 6.777 -1.976 1 89.06 105 GLY A O 1
ATOM 860 N N . GLN A 1 106 ? 6.219 7.539 -0.517 1 79.62 106 GLN A N 1
ATOM 861 C CA . GLN A 1 106 ? 5.766 8.555 -1.467 1 79.62 106 GLN A CA 1
ATOM 862 C C . GLN A 1 106 ? 5.523 9.891 -0.773 1 79.62 106 GLN A C 1
ATOM 864 O O . GLN A 1 106 ? 4.996 9.93 0.341 1 79.62 106 GLN A O 1
ATOM 869 N N . THR A 1 107 ? 6.102 10.891 -1.444 1 72.31 107 THR A N 1
ATOM 870 C CA . THR A 1 107 ? 5.742 12.242 -1.028 1 72.31 107 THR A CA 1
ATOM 871 C C . THR A 1 107 ? 4.5 12.727 -1.774 1 72.31 107 THR A C 1
ATOM 873 O O . THR A 1 107 ? 4.105 12.133 -2.779 1 72.31 107 THR A O 1
ATOM 876 N N . ALA A 1 108 ? 3.945 13.719 -1.189 1 68.56 108 ALA A N 1
ATOM 877 C CA . ALA A 1 108 ? 2.822 14.328 -1.899 1 68.56 108 ALA A CA 1
ATOM 878 C C . ALA A 1 108 ? 3.23 14.758 -3.305 1 68.56 108 ALA A C 1
ATOM 880 O O . ALA A 1 108 ? 2.475 14.57 -4.262 1 68.56 108 ALA A O 1
ATOM 881 N N . GLN A 1 109 ? 4.375 15.234 -3.41 1 69.75 109 GLN A N 1
ATOM 882 C CA . GLN A 1 109 ? 4.875 15.695 -4.699 1 69.75 109 GLN A CA 1
ATOM 883 C C . GLN A 1 109 ? 5.051 14.531 -5.672 1 69.75 109 GLN A C 1
ATOM 885 O O . GLN A 1 109 ? 4.652 14.617 -6.836 1 69.75 109 GLN A O 1
ATOM 890 N N . SER A 1 110 ? 5.668 13.508 -5.195 1 72.94 110 SER A N 1
ATOM 891 C CA . SER A 1 110 ? 5.883 12.352 -6.059 1 72.94 110 SER A CA 1
ATOM 892 C C . SER A 1 110 ? 4.559 11.758 -6.52 1 72.94 110 SER A C 1
ATOM 894 O O . SER A 1 110 ? 4.441 11.289 -7.652 1 72.94 110 SER A O 1
ATOM 896 N N . ARG A 1 111 ? 3.605 11.805 -5.648 1 72.06 111 ARG A N 1
ATOM 897 C CA . ARG A 1 111 ? 2.287 11.281 -5.996 1 72.06 111 ARG A CA 1
ATOM 898 C C . ARG A 1 111 ? 1.681 12.07 -7.156 1 72.06 111 ARG A C 1
ATOM 900 O O . ARG A 1 111 ? 1.146 11.477 -8.102 1 72.06 111 ARG A O 1
ATOM 907 N N . TRP A 1 112 ? 1.94 13.297 -7.148 1 68.12 112 TRP A N 1
ATOM 908 C CA . TRP A 1 112 ? 1.399 14.141 -8.203 1 68.12 112 TRP A CA 1
ATOM 909 C C . TRP A 1 112 ? 2.146 13.922 -9.516 1 68.12 112 TRP A C 1
ATOM 911 O O . TRP A 1 112 ? 1.537 13.875 -10.586 1 68.12 112 TRP A O 1
ATOM 921 N N . GLU A 1 113 ? 3.338 13.781 -9.352 1 71.31 113 GLU A N 1
ATOM 922 C CA . GLU A 1 113 ? 4.148 13.516 -10.531 1 71.31 113 GLU A CA 1
ATOM 923 C C . GLU A 1 113 ? 3.75 12.195 -11.188 1 71.31 113 GLU A C 1
ATOM 925 O O . GLU A 1 113 ? 3.719 12.094 -12.422 1 71.31 113 GLU A O 1
ATOM 930 N N . GLN A 1 114 ? 3.508 11.328 -10.359 1 68.88 114 GLN A N 1
ATOM 931 C CA . GLN A 1 114 ? 3.096 10.016 -10.844 1 68.88 114 GLN A CA 1
ATOM 932 C C . GLN A 1 114 ? 1.792 10.109 -11.633 1 68.88 114 GLN A C 1
ATOM 934 O O . GLN A 1 114 ? 1.643 9.461 -12.672 1 68.88 114 GLN A O 1
ATOM 939 N N . ILE A 1 115 ? 0.956 10.773 -11.203 1 64.88 115 ILE A N 1
ATOM 940 C CA . ILE A 1 115 ? -0.336 10.938 -11.859 1 64.88 115 ILE A CA 1
ATOM 941 C C . ILE A 1 115 ? -0.139 11.578 -13.227 1 64.88 115 ILE A C 1
ATOM 943 O O . ILE A 1 115 ? -0.776 11.18 -14.203 1 64.88 115 ILE A O 1
ATOM 947 N N . ALA A 1 116 ? 0.81 12.367 -13.281 1 60.28 116 ALA A N 1
ATOM 948 C CA . ALA A 1 116 ? 1.026 13.133 -14.508 1 60.28 116 ALA A CA 1
ATOM 949 C C . ALA A 1 116 ? 1.807 12.32 -15.531 1 60.28 116 ALA A C 1
ATOM 951 O O . ALA A 1 116 ? 1.479 12.336 -16.719 1 60.28 116 ALA A O 1
ATOM 952 N N . LYS A 1 117 ? 2.893 11.719 -15.188 1 60.44 117 LYS A N 1
ATOM 953 C CA . LYS A 1 117 ? 3.842 11.148 -16.141 1 60.44 117 LYS A CA 1
ATOM 954 C C . LYS A 1 117 ? 3.74 9.625 -16.156 1 60.44 117 LYS A C 1
ATOM 956 O O . LYS A 1 117 ? 4.371 8.969 -17 1 60.44 117 LYS A O 1
ATOM 961 N N . GLY A 1 118 ? 2.916 9.109 -15.516 1 63.31 118 GLY A N 1
ATOM 962 C CA . GLY A 1 118 ? 2.896 7.664 -15.367 1 63.31 118 GLY A CA 1
ATOM 963 C C . GLY A 1 118 ? 3.66 7.184 -14.141 1 63.31 118 GLY A C 1
ATOM 964 O O . GLY A 1 118 ? 4.613 7.832 -13.703 1 63.31 118 GLY A O 1
ATOM 965 N N . SER A 1 119 ? 3.145 6.188 -13.469 1 74.81 119 SER A N 1
ATOM 966 C CA . SER A 1 119 ? 3.535 5.965 -12.078 1 74.81 119 SER A CA 1
ATOM 967 C C . SER A 1 119 ? 4.359 4.688 -11.93 1 74.81 119 SER A C 1
ATOM 969 O O . SER A 1 119 ? 4.215 3.76 -12.727 1 74.81 119 SER A O 1
ATOM 971 N N . ILE A 1 120 ? 5.535 4.797 -11.258 1 80.19 120 ILE A N 1
ATOM 972 C CA . ILE A 1 120 ? 6.258 3.621 -10.789 1 80.19 120 ILE A CA 1
ATOM 973 C C . ILE A 1 120 ? 5.273 2.605 -10.219 1 80.19 120 ILE A C 1
ATOM 975 O O . ILE A 1 120 ? 5.473 1.396 -10.344 1 80.19 120 ILE A O 1
ATOM 979 N N . ILE A 1 121 ? 4.227 3.076 -9.781 1 82.69 121 ILE A N 1
ATOM 980 C CA . ILE A 1 121 ? 3.227 2.201 -9.18 1 82.69 121 ILE A CA 1
ATOM 981 C C . ILE A 1 121 ? 2.578 1.343 -10.266 1 82.69 121 ILE A C 1
ATOM 983 O O . ILE A 1 121 ? 2.475 0.123 -10.125 1 82.69 121 ILE A O 1
ATOM 987 N N . ASN A 1 122 ? 2.23 1.989 -11.336 1 81.81 122 ASN A N 1
ATOM 988 C CA . ASN A 1 122 ? 1.614 1.253 -12.43 1 81.81 122 ASN A CA 1
ATOM 989 C C . ASN A 1 122 ? 2.57 0.218 -13.016 1 81.81 122 ASN A C 1
ATOM 991 O O . ASN A 1 122 ? 2.164 -0.904 -13.328 1 81.81 122 ASN A O 1
ATOM 995 N N . SER A 1 123 ? 3.77 0.652 -13.156 1 86 123 SER A N 1
ATOM 996 C CA . SER A 1 123 ? 4.773 -0.275 -13.672 1 86 123 SER A CA 1
ATOM 997 C C . SER A 1 123 ? 4.941 -1.476 -12.742 1 86 123 SER A C 1
ATOM 999 O O . SER A 1 123 ? 5.039 -2.613 -13.211 1 86 123 SER A O 1
ATOM 1001 N N . LEU A 1 124 ? 4.938 -1.255 -11.508 1 88.56 124 LEU A N 1
ATOM 1002 C CA . LEU A 1 124 ? 5.105 -2.332 -10.539 1 88.56 124 LEU A CA 1
ATOM 1003 C C . LEU A 1 124 ? 3.893 -3.258 -10.539 1 88.56 124 LEU A C 1
ATOM 1005 O O . LEU A 1 124 ? 4.039 -4.48 -10.453 1 88.56 124 LEU A O 1
ATOM 1009 N N . LEU A 1 125 ? 2.764 -2.637 -10.656 1 82.19 125 LEU A N 1
ATOM 1010 C CA . LEU A 1 125 ? 1.549 -3.445 -10.672 1 82.19 125 LEU A CA 1
ATOM 1011 C C . LEU A 1 125 ? 1.531 -4.375 -11.883 1 82.19 125 LEU A C 1
ATOM 1013 O O . LEU A 1 125 ? 0.997 -5.484 -11.805 1 82.19 125 LEU A O 1
ATOM 1017 N N . ARG A 1 126 ? 2.17 -3.906 -12.859 1 81.88 126 ARG A N 1
ATOM 1018 C CA . ARG A 1 126 ? 2.268 -4.715 -14.07 1 81.88 126 ARG A CA 1
ATOM 1019 C C . ARG A 1 126 ? 3.34 -5.789 -13.922 1 81.88 126 ARG A C 1
ATOM 1021 O O . ARG A 1 126 ? 3.135 -6.938 -14.336 1 81.88 126 ARG A O 1
ATOM 1028 N N . GLU A 1 127 ? 4.445 -5.453 -13.359 1 84.81 127 GLU A N 1
ATOM 1029 C CA . GLU A 1 127 ? 5.609 -6.332 -13.297 1 84.81 127 GLU A CA 1
ATOM 1030 C C . GLU A 1 127 ? 5.43 -7.41 -12.227 1 84.81 127 GLU A C 1
ATOM 1032 O O . GLU A 1 127 ? 5.93 -8.523 -12.367 1 84.81 127 GLU A O 1
ATOM 1037 N N . ILE A 1 128 ? 4.742 -7.008 -11.141 1 86.25 128 ILE A N 1
ATOM 1038 C CA . ILE A 1 128 ? 4.602 -7.922 -10.016 1 86.25 128 ILE A CA 1
ATOM 1039 C C . ILE A 1 128 ? 3.15 -7.938 -9.539 1 86.25 128 ILE A C 1
ATOM 1041 O O . ILE A 1 128 ? 2.857 -7.535 -8.406 1 86.25 128 ILE A O 1
ATOM 1045 N N . PRO A 1 129 ? 2.322 -8.531 -10.258 1 80.5 129 PRO A N 1
ATOM 1046 C CA . PRO A 1 129 ? 0.881 -8.43 -10.016 1 80.5 129 PRO A CA 1
ATOM 1047 C C . PRO A 1 129 ? 0.44 -9.172 -8.758 1 80.5 129 PRO A C 1
ATOM 1049 O O . PRO A 1 129 ? -0.675 -8.969 -8.273 1 80.5 129 PRO A O 1
ATOM 1052 N N . PHE A 1 130 ? 1.275 -9.977 -8.156 1 82.81 130 PHE A N 1
ATOM 1053 C CA . PHE A 1 130 ? 0.828 -10.805 -7.039 1 82.81 130 PHE A CA 1
ATOM 1054 C C . PHE A 1 130 ? 1.5 -10.367 -5.742 1 82.81 130 PHE A C 1
ATOM 1056 O O . PHE A 1 130 ? 1.442 -11.086 -4.738 1 82.81 130 PHE A O 1
ATOM 1063 N N . VAL A 1 131 ? 2.098 -9.25 -5.777 1 89.19 131 VAL A N 1
ATOM 1064 C CA . VAL A 1 131 ? 2.781 -8.719 -4.602 1 89.19 131 VAL A CA 1
ATOM 1065 C C . VAL A 1 131 ? 1.978 -7.555 -4.023 1 89.19 131 VAL A C 1
ATOM 1067 O O . VAL A 1 131 ? 1.466 -6.715 -4.762 1 89.19 131 VAL A O 1
ATOM 1070 N N . ASP A 1 132 ? 1.852 -7.539 -2.713 1 89.44 132 ASP A N 1
ATOM 1071 C CA . ASP A 1 132 ? 1.218 -6.398 -2.053 1 89.44 132 ASP A CA 1
ATOM 1072 C C . ASP A 1 132 ? 2.1 -5.156 -2.137 1 89.44 132 ASP A C 1
ATOM 1074 O O . ASP A 1 132 ? 3.32 -5.242 -1.987 1 89.44 132 ASP A O 1
ATOM 1078 N N . LEU A 1 133 ? 1.452 -4.012 -2.381 1 91.25 133 LEU A N 1
ATOM 1079 C CA . LEU A 1 133 ? 2.184 -2.75 -2.453 1 91.25 133 LEU A CA 1
ATOM 1080 C C . LEU A 1 133 ? 1.721 -1.791 -1.362 1 91.25 133 LEU A C 1
ATOM 1082 O O . LEU A 1 133 ? 0.525 -1.514 -1.238 1 91.25 133 LEU A O 1
ATOM 1086 N N . HIS A 1 134 ? 2.631 -1.384 -0.585 1 91.31 134 HIS A N 1
ATOM 1087 C CA . HIS A 1 134 ? 2.377 -0.394 0.456 1 91.31 134 HIS A CA 1
ATOM 1088 C C . HIS A 1 134 ? 2.971 0.96 0.085 1 91.31 134 HIS A C 1
ATOM 1090 O O . HIS A 1 134 ? 4.191 1.104 -0.002 1 91.31 134 HIS A O 1
ATOM 1096 N N . LEU A 1 135 ? 2.115 1.878 -0.151 1 90.25 135 LEU A N 1
ATOM 1097 C CA . LEU A 1 135 ? 2.529 3.252 -0.412 1 90.25 135 LEU A CA 1
ATOM 1098 C C . LEU A 1 135 ? 2.443 4.094 0.856 1 90.25 135 LEU A C 1
ATOM 1100 O O . LEU A 1 135 ? 1.347 4.441 1.303 1 90.25 135 LEU A O 1
ATOM 1104 N N . ILE A 1 136 ? 3.568 4.449 1.381 1 88.19 136 ILE A N 1
ATOM 1105 C CA . ILE A 1 136 ? 3.625 5.152 2.658 1 88.19 136 ILE A CA 1
ATOM 1106 C C . ILE A 1 136 ? 3.822 6.648 2.416 1 88.19 136 ILE A C 1
ATOM 1108 O O . ILE A 1 136 ? 4.719 7.051 1.668 1 88.19 136 ILE A O 1
ATOM 1112 N N . SER A 1 137 ? 2.916 7.387 3.047 1 81.38 137 SER A N 1
ATOM 1113 C CA . SER A 1 137 ? 3.057 8.836 2.965 1 81.38 137 SER A CA 1
ATOM 1114 C C . SER A 1 137 ? 4.152 9.344 3.9 1 81.38 137 SER A C 1
ATOM 1116 O O . SER A 1 137 ? 4.062 9.172 5.117 1 81.38 137 SER A O 1
ATOM 1118 N N . VAL A 1 138 ? 5.211 9.828 3.447 1 65.38 138 VAL A N 1
ATOM 1119 C CA . VAL A 1 138 ? 6.355 10.242 4.25 1 65.38 138 VAL A CA 1
ATOM 1120 C C . VAL A 1 138 ? 6.18 11.695 4.691 1 65.38 138 VAL A C 1
ATOM 1122 O O . VAL A 1 138 ? 6.945 12.195 5.52 1 65.38 138 VAL A O 1
ATOM 1125 N N . SER A 1 139 ? 5.203 12.297 4.328 1 60.56 139 SER A N 1
ATOM 1126 C CA . SER A 1 139 ? 5.012 13.68 4.762 1 60.56 139 SER A CA 1
ATOM 1127 C C . SER A 1 139 ? 4.578 13.742 6.223 1 60.56 139 SER A C 1
ATOM 1129 O O . SER A 1 139 ? 4.715 14.789 6.867 1 60.56 139 SER A O 1
ATOM 1131 N N . ARG A 1 140 ? 4.348 12.703 6.82 1 53.84 140 ARG A N 1
ATOM 1132 C CA . ARG A 1 140 ? 3.84 12.773 8.188 1 53.84 140 ARG A CA 1
ATOM 1133 C C . ARG A 1 140 ? 4.984 12.766 9.195 1 53.84 140 ARG A C 1
ATOM 1135 O O . ARG A 1 140 ? 4.75 12.766 10.406 1 53.84 140 ARG A O 1
ATOM 1142 N N . ALA A 1 141 ? 6.176 12.82 8.688 1 55.97 141 ALA A N 1
ATOM 1143 C CA . ALA A 1 141 ? 7.254 12.812 9.672 1 55.97 141 ALA A CA 1
ATOM 1144 C C . ALA A 1 141 ? 8.164 14.023 9.492 1 55.97 141 ALA A C 1
ATOM 1146 O O . ALA A 1 141 ? 8.508 14.391 8.367 1 55.97 141 ALA A O 1
ATOM 1147 N N . LEU A 1 142 ? 8.094 15.016 10.484 1 54.66 142 LEU A N 1
ATOM 1148 C CA . LEU A 1 142 ? 9.086 16.094 10.5 1 54.66 142 LEU A CA 1
ATOM 1149 C C . LEU A 1 142 ? 10.258 15.727 11.406 1 54.66 142 LEU A C 1
ATOM 1151 O O . LEU A 1 142 ? 10.07 15.117 12.461 1 54.66 142 LEU A O 1
ATOM 1155 N N . ARG A 1 143 ? 11.453 15.531 10.758 1 49.88 143 ARG A N 1
ATOM 1156 C CA . ARG A 1 143 ? 12.625 15.312 11.594 1 49.88 143 ARG A CA 1
ATOM 1157 C C . ARG A 1 143 ? 12.844 16.469 12.555 1 49.88 143 ARG A C 1
ATOM 1159 O O . ARG A 1 143 ? 12.953 17.625 12.125 1 49.88 143 ARG A O 1
ATOM 1166 N N . ASP A 1 144 ? 12.344 16.281 13.797 1 48.12 144 ASP A N 1
ATOM 1167 C CA . ASP A 1 144 ? 12.711 17.328 14.734 1 48.12 144 ASP A CA 1
ATOM 1168 C C . ASP A 1 144 ? 14.219 17.359 14.977 1 48.12 144 ASP A C 1
ATOM 1170 O O . ASP A 1 144 ? 14.945 16.5 14.477 1 48.12 144 ASP A O 1
ATOM 1174 N N . HIS A 1 145 ? 14.641 18.469 15.539 1 45.44 145 HIS A N 1
ATOM 1175 C CA . HIS A 1 145 ? 16.031 18.781 15.844 1 45.44 145 HIS A CA 1
ATOM 1176 C C . HIS A 1 145 ? 16.734 17.594 16.5 1 45.44 145 HIS A C 1
ATOM 1178 O O . HIS A 1 145 ? 17.953 17.453 16.438 1 45.44 145 HIS A O 1
ATOM 1184 N N . GLU A 1 146 ? 15.969 16.859 17.25 1 43.88 146 GLU A N 1
ATOM 1185 C CA . GLU A 1 146 ? 16.609 15.773 17.969 1 43.88 146 GLU A CA 1
ATOM 1186 C C . GLU A 1 146 ? 16.5 14.453 17.219 1 43.88 146 GLU A C 1
ATOM 1188 O O . GLU A 1 146 ? 16.828 13.391 17.75 1 43.88 146 GLU A O 1
ATOM 1193 N N . GLY A 1 147 ? 16.203 14.539 16.016 1 45.19 147 GLY A N 1
ATOM 1194 C CA . GLY A 1 147 ? 16.172 13.336 15.211 1 45.19 147 GLY A CA 1
ATOM 1195 C C . GLY A 1 147 ? 14.898 12.539 15.359 1 45.19 147 GLY A C 1
ATOM 1196 O O . GLY A 1 147 ? 14.812 11.398 14.898 1 45.19 147 GLY A O 1
ATOM 1197 N N . GLN A 1 148 ? 14.102 12.984 16.406 1 47.06 148 GLN A N 1
ATOM 1198 C CA . GLN A 1 148 ? 12.922 12.172 16.672 1 47.06 148 GLN A CA 1
ATOM 1199 C C . GLN A 1 148 ? 11.758 12.586 15.766 1 47.06 148 GLN A C 1
ATOM 1201 O O . GLN A 1 148 ? 11.57 13.773 15.492 1 47.06 148 GLN A O 1
ATOM 1206 N N . PHE A 1 149 ? 11.383 11.703 14.961 1 49.97 149 PHE A N 1
ATOM 1207 C CA . PHE A 1 149 ? 10.258 11.93 14.055 1 49.97 149 PHE A CA 1
ATOM 1208 C C . PHE A 1 149 ? 9 12.305 14.836 1 49.97 149 PHE A C 1
ATOM 1210 O O . PHE A 1 149 ? 8.625 11.617 15.781 1 49.97 149 PHE A O 1
ATOM 1217 N N . GLU A 1 150 ? 8.727 13.68 14.906 1 60.03 150 GLU A N 1
ATOM 1218 C CA . GLU A 1 150 ? 7.406 14.023 15.43 1 60.03 150 GLU A CA 1
ATOM 1219 C C . GLU A 1 150 ? 6.301 13.562 14.484 1 60.03 150 GLU A C 1
ATOM 1221 O O . GLU A 1 150 ? 6.453 13.633 13.266 1 60.03 150 GLU A O 1
ATOM 1226 N N . LYS A 1 151 ? 5.379 12.852 15.086 1 68.5 151 LYS A N 1
ATOM 1227 C CA . LYS A 1 151 ? 4.258 12.383 14.281 1 68.5 151 LYS A CA 1
ATOM 1228 C C . LYS A 1 151 ? 3.326 13.531 13.906 1 68.5 151 LYS A C 1
ATOM 1230 O O . LYS A 1 151 ? 2.959 14.344 14.758 1 68.5 151 LYS A O 1
ATOM 1235 N N . GLY A 1 152 ? 3.121 13.812 12.633 1 79.19 152 GLY A N 1
ATOM 1236 C CA . GLY A 1 152 ? 2.158 14.789 12.148 1 79.19 152 GLY A CA 1
ATOM 1237 C C . GLY A 1 152 ? 0.723 14.305 12.242 1 79.19 152 GLY A C 1
ATOM 1238 O O . GLY A 1 152 ? 0.463 13.102 12.219 1 79.19 152 GLY A O 1
ATOM 1239 N N . VAL A 1 153 ? -0.14 15.32 12.461 1 82.75 153 VAL A N 1
ATOM 1240 C CA . VAL A 1 153 ? -1.566 15.023 12.516 1 82.75 153 VAL A CA 1
ATOM 1241 C C . VAL A 1 153 ? -2.295 15.758 11.391 1 82.75 153 VAL A C 1
ATOM 1243 O O . VAL A 1 153 ? -1.985 16.906 11.102 1 82.75 153 VAL A O 1
ATOM 1246 N N . ARG A 1 154 ? -3.205 15.008 10.883 1 85.44 154 ARG A N 1
ATOM 1247 C CA . ARG A 1 154 ? -4.016 15.656 9.852 1 85.44 154 ARG A CA 1
ATOM 1248 C C . ARG A 1 154 ? -4.73 16.875 10.406 1 85.44 154 ARG A C 1
ATOM 1250 O O . ARG A 1 154 ? -5.285 16.844 11.508 1 85.44 154 ARG A O 1
ATOM 1257 N N . ALA A 1 155 ? -4.676 17.969 9.625 1 90.69 155 ALA A N 1
ATOM 1258 C CA . ALA A 1 155 ? -5.289 19.234 10.039 1 90.69 155 ALA A CA 1
ATOM 1259 C C . ALA A 1 155 ? -5.723 20.047 8.828 1 90.69 155 ALA A C 1
ATOM 1261 O O . ALA A 1 155 ? -5.543 19.625 7.684 1 90.69 155 ALA A O 1
ATOM 1262 N N . TYR A 1 156 ? -6.418 21.125 9.156 1 92.69 156 TYR A N 1
ATOM 1263 C CA . TYR A 1 156 ? -7.043 21.938 8.125 1 92.69 156 TYR A CA 1
ATOM 1264 C C . TYR A 1 156 ? -6.848 23.422 8.414 1 92.69 156 TYR A C 1
ATOM 1266 O O . TYR A 1 156 ? -6.742 23.828 9.57 1 92.69 156 TYR A O 1
ATOM 1274 N N . LEU A 1 157 ? -6.77 24.188 7.371 1 94 157 LEU A N 1
ATOM 1275 C CA . LEU A 1 157 ? -6.762 25.641 7.508 1 94 157 LEU A CA 1
ATOM 1276 C C . LEU A 1 157 ? -8.031 26.25 6.922 1 94 157 LEU A C 1
ATOM 1278 O O . LEU A 1 157 ? -8.414 25.938 5.793 1 94 157 LEU A O 1
ATOM 1282 N N . THR A 1 158 ? -8.641 27 7.691 1 94.75 158 THR A N 1
ATOM 1283 C CA . THR A 1 158 ? -9.789 27.781 7.25 1 94.75 158 THR A CA 1
ATOM 1284 C C . THR A 1 158 ? -9.484 29.266 7.301 1 94.75 158 THR A C 1
ATOM 1286 O O . THR A 1 158 ? -8.852 29.75 8.25 1 94.75 158 THR A O 1
ATOM 1289 N N . ARG A 1 159 ? -9.945 29.953 6.352 1 92.31 159 ARG A N 1
ATOM 1290 C CA . ARG A 1 159 ? -9.664 31.375 6.281 1 92.31 159 ARG A CA 1
ATOM 1291 C C . ARG A 1 159 ? -10.562 32.156 7.227 1 92.31 159 ARG A C 1
ATOM 1293 O O . ARG A 1 159 ? -11.781 31.953 7.25 1 92.31 159 ARG A O 1
ATOM 1300 N N . GLU A 1 160 ? -9.969 32.906 8.055 1 92.19 160 GLU A N 1
ATOM 1301 C CA . GLU A 1 160 ? -10.656 33.844 8.938 1 92.19 160 GLU A CA 1
ATOM 1302 C C . GLU A 1 160 ? -10.125 35.25 8.758 1 92.19 160 GLU A C 1
ATOM 1304 O O . GLU A 1 160 ? -9.211 35.688 9.469 1 92.19 160 GLU A O 1
ATOM 1309 N N . GLY A 1 161 ? -10.859 36.031 7.875 1 90.56 161 GLY A N 1
ATOM 1310 C CA . GLY A 1 161 ? -10.328 37.344 7.543 1 90.56 161 GLY A CA 1
ATOM 1311 C C . GLY A 1 161 ? -9.016 37.281 6.773 1 90.56 161 GLY A C 1
ATOM 1312 O O . GLY A 1 161 ? -8.953 36.656 5.707 1 90.56 161 GLY A O 1
ATOM 1313 N N . GLU A 1 162 ? -7.941 37.781 7.398 1 90.38 162 GLU A N 1
ATOM 1314 C CA . GLU A 1 162 ? -6.645 37.844 6.73 1 90.38 162 GLU A CA 1
ATOM 1315 C C . GLU A 1 162 ? -5.723 36.719 7.219 1 90.38 162 GLU A C 1
ATOM 1317 O O . GLU A 1 162 ? -4.559 36.656 6.812 1 90.38 162 GLU A O 1
ATOM 1322 N N . VAL A 1 163 ? -6.328 35.969 8.094 1 92.81 163 VAL A N 1
ATOM 1323 C CA . VAL A 1 163 ? -5.48 34.906 8.633 1 92.81 163 VAL A CA 1
ATOM 1324 C C . VAL A 1 163 ? -6.141 33.562 8.398 1 92.81 163 VAL A C 1
ATOM 1326 O O . VAL A 1 163 ? -7.266 33.469 7.898 1 92.81 163 VAL A O 1
ATOM 1329 N N . TYR A 1 164 ? -5.359 32.531 8.672 1 94.56 164 TYR A N 1
ATOM 1330 C CA . TYR A 1 164 ? -5.887 31.172 8.625 1 94.56 164 TYR A CA 1
ATOM 1331 C C . TYR A 1 164 ? -5.891 30.547 10.016 1 94.56 164 TYR A C 1
ATOM 1333 O O . TYR A 1 164 ? -4.953 30.734 10.797 1 94.56 164 TYR A O 1
ATOM 1341 N N . ARG A 1 165 ? -6.91 29.812 10.25 1 94.81 165 ARG A N 1
ATOM 1342 C CA . ARG A 1 165 ? -7.023 29.125 11.531 1 94.81 165 ARG A CA 1
ATOM 1343 C C . ARG A 1 165 ? -6.863 27.609 11.352 1 94.81 165 ARG A C 1
ATOM 1345 O O . ARG A 1 165 ? -7.461 27.016 10.453 1 94.81 165 ARG A O 1
ATOM 1352 N N . LEU A 1 166 ? -6.066 27.062 12.234 1 94.44 166 LEU A N 1
ATOM 1353 C CA . LEU A 1 166 ? -5.828 25.609 12.25 1 94.44 166 LEU A CA 1
ATOM 1354 C C . LEU A 1 166 ? -6.957 24.891 12.969 1 94.44 166 LEU A C 1
ATOM 1356 O O . LEU A 1 166 ? -7.418 25.328 14.023 1 94.44 166 LEU A O 1
ATOM 1360 N N . SER A 1 167 ? -7.402 23.859 12.328 1 93.19 167 SER A N 1
ATOM 1361 C CA . SER A 1 167 ? -8.398 22.984 12.945 1 93.19 167 SER A CA 1
ATOM 1362 C C . SER A 1 167 ? -8.109 21.516 12.648 1 93.19 167 SER A C 1
ATOM 1364 O O . SER A 1 167 ? -7.395 21.203 11.695 1 93.19 167 SER A O 1
ATOM 1366 N N . PHE A 1 168 ? -8.656 20.625 13.469 1 90.69 168 PHE A N 1
ATOM 1367 C CA . PHE A 1 168 ? -8.422 19.203 13.281 1 90.69 168 PHE A CA 1
ATOM 1368 C C . PHE A 1 168 ? -9.695 18.5 12.828 1 90.69 168 PHE A C 1
ATOM 1370 O O . PHE A 1 168 ? -9.719 17.281 12.688 1 90.69 168 PHE A O 1
ATOM 1377 N N . ASN A 1 169 ? -10.656 19.328 12.586 1 89.75 169 ASN A N 1
ATOM 1378 C CA . ASN A 1 169 ? -11.914 18.797 12.062 1 89.75 169 ASN A CA 1
ATOM 1379 C C . ASN A 1 169 ? -12.227 19.359 10.68 1 89.75 169 ASN A C 1
ATOM 1381 O O . ASN A 1 169 ? -12.047 20.562 10.43 1 89.75 169 ASN A O 1
ATOM 1385 N N . TYR A 1 170 ? -12.664 18.484 9.875 1 87.88 170 TYR A N 1
ATOM 1386 C CA . TYR A 1 170 ? -12.992 18.922 8.516 1 87.88 170 TYR A CA 1
ATOM 1387 C C . TYR A 1 170 ? -14.336 19.625 8.484 1 87.88 170 TYR A C 1
ATOM 1389 O O . TYR A 1 170 ? -15.312 19.156 9.078 1 87.88 170 TYR A O 1
ATOM 1397 N N . THR A 1 171 ? -14.375 20.75 7.875 1 88 171 THR A N 1
ATOM 1398 C CA . THR A 1 171 ? -15.602 21.5 7.609 1 88 171 THR A CA 1
ATOM 1399 C C . THR A 1 171 ? -15.656 21.938 6.152 1 88 171 THR A C 1
ATOM 1401 O O . THR A 1 171 ? -14.641 21.922 5.449 1 88 171 THR A O 1
ATOM 1404 N N . LYS A 1 172 ? -16.75 22.266 5.68 1 85.06 172 LYS A N 1
ATOM 1405 C CA . LYS A 1 172 ? -16.953 22.656 4.289 1 85.06 172 LYS A CA 1
ATOM 1406 C C . LYS A 1 172 ? -16.141 23.891 3.936 1 85.06 172 LYS A C 1
ATOM 1408 O O . LYS A 1 172 ? -15.859 24.141 2.762 1 85.06 172 LYS A O 1
ATOM 1413 N N . ASP A 1 173 ? -15.742 24.625 4.895 1 90 173 ASP A N 1
ATOM 1414 C CA . ASP A 1 173 ? -15.055 25.906 4.648 1 90 173 ASP A CA 1
ATOM 1415 C C . ASP A 1 173 ? -13.539 25.703 4.625 1 90 173 ASP A C 1
ATOM 1417 O O . ASP A 1 173 ? -12.789 26.688 4.535 1 90 173 ASP A O 1
ATOM 1421 N N . VAL A 1 174 ? -13.117 24.531 4.688 1 91.06 174 VAL A N 1
ATOM 1422 C CA . VAL A 1 174 ? -11.688 24.25 4.691 1 91.06 174 VAL A CA 1
ATOM 1423 C C . VAL A 1 174 ? -11.07 24.703 3.373 1 91.06 174 VAL A C 1
ATOM 1425 O O . VAL A 1 174 ? -11.602 24.422 2.297 1 91.06 174 VAL A O 1
ATOM 1428 N N . GLU A 1 175 ? -9.977 25.391 3.512 1 90.44 175 GLU A N 1
ATOM 1429 C CA . GLU A 1 175 ? -9.273 25.844 2.316 1 90.44 175 GLU A CA 1
ATOM 1430 C C . GLU A 1 175 ? -8.094 24.938 1.987 1 90.44 175 GLU A C 1
ATOM 1432 O O . GLU A 1 175 ? -7.816 24.672 0.816 1 90.44 175 GLU A O 1
ATOM 1437 N N . PHE A 1 176 ? -7.418 24.516 3.092 1 89.56 176 PHE A N 1
ATOM 1438 C CA . PHE A 1 176 ? -6.27 23.656 2.879 1 89.56 176 PHE A CA 1
ATOM 1439 C C . PHE A 1 176 ? -6.312 22.453 3.826 1 89.56 176 PHE A C 1
ATOM 1441 O O . PHE A 1 176 ? -6.656 22.609 5 1 89.56 176 PHE A O 1
ATOM 1448 N N . GLU A 1 177 ? -6.02 21.328 3.234 1 88.19 177 GLU A N 1
ATOM 1449 C CA . GLU A 1 177 ? -5.766 20.125 4.012 1 88.19 177 GLU A CA 1
ATOM 1450 C C . GLU A 1 177 ? -4.273 19.797 4.066 1 88.19 177 GLU A C 1
ATOM 1452 O O . GLU A 1 177 ? -3.566 19.938 3.068 1 88.19 177 GLU A O 1
ATOM 1457 N N . GLY A 1 178 ? -3.861 19.422 5.328 1 87.75 178 GLY A N 1
ATOM 1458 C CA . GLY A 1 178 ? -2.449 19.109 5.477 1 87.75 178 GLY A CA 1
ATOM 1459 C C . GLY A 1 178 ? -2.131 18.391 6.77 1 87.75 178 GLY A C 1
ATOM 1460 O O . GLY A 1 178 ? -2.979 17.672 7.316 1 87.75 178 GLY A O 1
ATOM 1461 N N . ILE A 1 179 ? -0.821 18.453 7.023 1 85.5 179 ILE A N 1
ATOM 1462 C CA . ILE A 1 179 ? -0.328 17.812 8.234 1 85.5 179 ILE A CA 1
ATOM 1463 C C . ILE A 1 179 ? 0.27 18.859 9.172 1 85.5 179 ILE A C 1
ATOM 1465 O O . ILE A 1 179 ? 1.054 19.703 8.734 1 85.5 179 ILE A O 1
ATOM 1469 N N . PHE A 1 180 ? -0.171 18.828 10.469 1 88.12 180 PHE A N 1
ATOM 1470 C CA . PHE A 1 180 ? 0.352 19.734 11.492 1 88.12 180 PHE A CA 1
ATOM 1471 C C . PHE A 1 180 ? 1.35 19 12.391 1 88.12 180 PHE A C 1
ATOM 1473 O O . PHE A 1 180 ? 1.056 17.922 12.914 1 88.12 180 PHE A O 1
ATOM 1480 N N . PHE A 1 181 ? 2.438 19.609 12.445 1 83.88 181 PHE A N 1
ATOM 1481 C CA . PHE A 1 181 ? 3.482 19.125 13.344 1 83.88 181 PHE A CA 1
ATOM 1482 C C . PHE A 1 181 ? 3.621 20.047 14.555 1 83.88 181 PHE A C 1
ATOM 1484 O O . PHE A 1 181 ? 4.102 21.172 14.438 1 83.88 181 PHE A O 1
ATOM 1491 N N . LYS A 1 182 ? 3.244 19.5 15.617 1 84.25 182 LYS A N 1
ATOM 1492 C CA . LYS A 1 182 ? 3.24 20.297 16.844 1 84.25 182 LYS A CA 1
ATOM 1493 C C . LYS A 1 182 ? 4.633 20.359 17.453 1 84.25 182 LYS A C 1
ATOM 1495 O O . LYS A 1 182 ? 5.34 19.359 17.516 1 84.25 182 LYS A O 1
ATOM 1500 N N . ASP A 1 183 ? 4.926 21.578 17.875 1 79.31 183 ASP A N 1
ATOM 1501 C CA . ASP A 1 183 ? 6.18 21.75 18.594 1 79.31 183 ASP A CA 1
ATOM 1502 C C . ASP A 1 183 ? 6.117 21.109 19.969 1 79.31 183 ASP A C 1
ATOM 1504 O O . ASP A 1 183 ? 5.082 21.156 20.641 1 79.31 183 ASP A O 1
ATOM 1508 N N . HIS A 1 184 ? 7.227 20.484 20.266 1 71.12 184 HIS A N 1
ATOM 1509 C CA . HIS A 1 184 ? 7.293 19.844 21.578 1 71.12 184 HIS A CA 1
ATOM 1510 C C . HIS A 1 184 ? 7.188 20.875 22.703 1 71.12 184 HIS A C 1
ATOM 1512 O O . HIS A 1 184 ? 7.762 21.953 22.609 1 71.12 184 HIS A O 1
ATOM 1518 N N . GLY A 1 185 ? 6.52 20.516 23.719 1 64.56 185 GLY A N 1
ATOM 1519 C CA . GLY A 1 185 ? 6.582 21.25 24.984 1 64.56 185 GLY A CA 1
ATOM 1520 C C . GLY A 1 185 ? 5.625 22.438 25.031 1 64.56 185 GLY A C 1
ATOM 1521 O O . GLY A 1 185 ? 5.734 23.281 25.906 1 64.56 185 GLY A O 1
ATOM 1522 N N . THR A 1 186 ? 4.863 22.641 24.031 1 63 186 THR A N 1
ATOM 1523 C CA . THR A 1 186 ? 3.961 23.781 24.094 1 63 186 THR A CA 1
ATOM 1524 C C . THR A 1 186 ? 2.523 23.328 24.328 1 63 186 THR A C 1
ATOM 1526 O O . THR A 1 186 ? 2.148 22.219 23.953 1 63 186 THR A O 1
ATOM 1529 N N . ASP A 1 187 ? 1.845 24 25.078 1 69.56 187 ASP A N 1
ATOM 1530 C CA . ASP A 1 187 ? 0.431 23.719 25.312 1 69.56 187 ASP A CA 1
ATOM 1531 C C . ASP A 1 187 ? -0.42 24.156 24.125 1 69.56 187 ASP A C 1
ATOM 1533 O O . ASP A 1 187 ? -1.451 23.547 23.828 1 69.56 187 ASP A O 1
ATOM 1537 N N . PHE A 1 188 ? 0.088 25.125 23.484 1 76 188 PHE A N 1
ATOM 1538 C CA . PHE A 1 188 ? -0.675 25.625 22.344 1 76 188 PHE A CA 1
ATOM 1539 C C . PHE A 1 188 ? -0.227 24.938 21.062 1 76 188 PHE A C 1
ATOM 1541 O O . PHE A 1 188 ? 0.803 24.266 21.031 1 76 188 PHE A O 1
ATOM 1548 N N . ASN A 1 189 ? -1.104 25.062 20.094 1 83.75 189 ASN A N 1
ATOM 1549 C CA . ASN A 1 189 ? -0.734 24.5 18.797 1 83.75 189 ASN A CA 1
ATOM 1550 C C . ASN A 1 189 ? 0.263 25.406 18.078 1 83.75 189 ASN A C 1
ATOM 1552 O O . ASN A 1 189 ? -0.132 26.266 17.281 1 83.75 189 ASN A O 1
ATOM 1556 N N . ASN A 1 190 ? 1.45 25.203 18.453 1 86.88 190 ASN A N 1
ATOM 1557 C CA . ASN A 1 190 ? 2.602 25.781 17.766 1 86.88 190 ASN A CA 1
ATOM 1558 C C . ASN A 1 190 ? 3.355 24.734 16.969 1 86.88 190 ASN A C 1
ATOM 1560 O O . ASN A 1 190 ? 3.52 23.594 17.406 1 86.88 190 ASN A O 1
ATOM 1564 N N . GLY A 1 191 ? 3.584 25.125 15.758 1 88.31 191 GLY A N 1
ATOM 1565 C CA . GLY A 1 191 ? 4.324 24.172 14.945 1 88.31 191 GLY A CA 1
ATOM 1566 C C . GLY A 1 191 ? 4.309 24.516 13.461 1 88.31 191 GLY A C 1
ATOM 1567 O O . GLY A 1 191 ? 4.367 25.688 13.094 1 88.31 191 GLY A O 1
ATOM 1568 N N . VAL A 1 192 ? 4.379 23.5 12.75 1 87.62 192 VAL A N 1
ATOM 1569 C CA . VAL A 1 192 ? 4.449 23.672 11.305 1 87.62 192 VAL A CA 1
ATOM 1570 C C . VAL A 1 192 ? 3.309 22.906 10.633 1 87.62 192 VAL A C 1
ATOM 1572 O O . VAL A 1 192 ? 2.967 21.797 11.047 1 87.62 192 VAL A O 1
ATOM 1575 N N . PHE A 1 193 ? 2.693 23.625 9.734 1 89.25 193 PHE A N 1
ATOM 1576 C CA . PHE A 1 193 ? 1.649 23.031 8.914 1 89.25 193 PHE A CA 1
ATOM 1577 C C . PHE A 1 193 ? 2.131 22.844 7.48 1 89.25 193 PHE A C 1
ATOM 1579 O O . PHE A 1 193 ? 2.551 23.797 6.828 1 89.25 193 PHE A O 1
ATOM 1586 N N . LYS A 1 194 ? 2.051 21.562 7.004 1 85.69 194 LYS A N 1
ATOM 1587 C CA . LYS A 1 194 ? 2.465 21.219 5.648 1 85.69 194 LYS A CA 1
ATOM 1588 C C . LYS A 1 194 ? 1.26 20.891 4.77 1 85.69 194 LYS A C 1
ATOM 1590 O O . LYS A 1 194 ? 0.351 20.172 5.195 1 85.69 194 LYS A O 1
ATOM 1595 N N . PHE A 1 195 ? 1.222 21.469 3.572 1 84.81 195 PHE A N 1
ATOM 1596 C CA . PHE A 1 195 ? 0.076 21.234 2.705 1 84.81 195 PHE A CA 1
ATOM 1597 C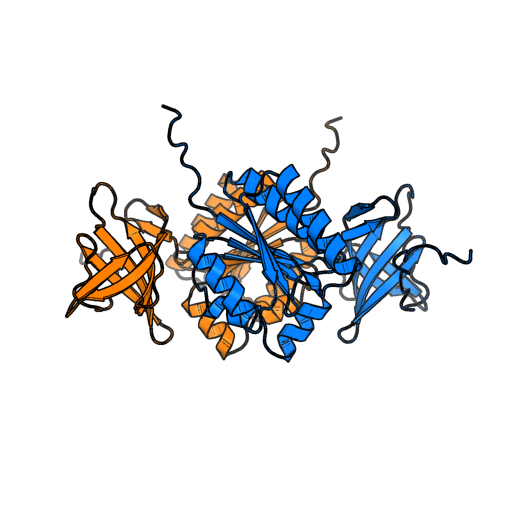 C . PHE A 1 195 ? 0.465 21.375 1.239 1 84.81 195 PHE A C 1
ATOM 1599 O O . PHE A 1 195 ? 1.556 21.859 0.927 1 84.81 195 PHE A O 1
ATOM 1606 N N . MET A 1 196 ? -0.488 20.859 0.443 1 79.94 196 MET A N 1
ATOM 1607 C CA . MET A 1 196 ? -0.24 20.922 -0.995 1 79.94 196 MET A CA 1
ATOM 1608 C C . MET A 1 196 ? -0.935 22.125 -1.62 1 79.94 196 MET A C 1
ATOM 1610 O O . MET A 1 196 ? -2.098 22.406 -1.318 1 79.94 196 MET A O 1
ATOM 1614 N N . ARG A 1 197 ? -0.172 22.859 -2.32 1 78.25 197 ARG A N 1
ATOM 1615 C CA . ARG A 1 197 ? -0.715 23.922 -3.15 1 78.25 197 ARG A CA 1
ATOM 1616 C C . ARG A 1 197 ? -0.076 23.922 -4.535 1 78.25 197 ARG A C 1
ATOM 1618 O O . ARG A 1 197 ? 1.148 24 -4.66 1 78.25 197 ARG A O 1
ATOM 1625 N N . ASP A 1 198 ? -0.904 23.906 -5.586 1 74.81 198 ASP A N 1
ATOM 1626 C CA . ASP A 1 198 ? -0.445 23.938 -6.973 1 74.81 198 ASP A CA 1
ATOM 1627 C C . ASP A 1 198 ? 0.612 22.875 -7.223 1 74.81 198 ASP A C 1
ATOM 1629 O O . ASP A 1 198 ? 1.688 23.156 -7.75 1 74.81 198 ASP A O 1
ATOM 1633 N N . LYS A 1 199 ? 0.478 21.75 -6.699 1 71.38 199 LYS A N 1
ATOM 1634 C CA . LYS A 1 199 ? 1.3 20.562 -6.938 1 71.38 199 LYS A CA 1
ATOM 1635 C C . LYS A 1 199 ? 2.633 20.656 -6.203 1 71.38 199 LYS A C 1
ATOM 1637 O O . LYS A 1 199 ? 3.588 19.953 -6.539 1 71.38 199 LYS A O 1
ATOM 1642 N N . GLU A 1 200 ? 2.666 21.672 -5.289 1 74.81 200 GLU A N 1
ATOM 1643 C CA . GLU A 1 200 ? 3.867 21.812 -4.469 1 74.81 200 GLU A CA 1
ATOM 1644 C C . GLU A 1 200 ? 3.533 21.719 -2.982 1 74.81 200 GLU A C 1
ATOM 1646 O O . GLU A 1 200 ? 2.465 22.172 -2.557 1 74.81 200 GLU A O 1
ATOM 1651 N N . THR A 1 201 ? 4.52 21.141 -2.297 1 75.81 201 THR A N 1
ATOM 1652 C CA . THR A 1 201 ? 4.352 21.094 -0.85 1 75.81 201 THR A CA 1
ATOM 1653 C C . THR A 1 201 ? 4.812 22.406 -0.207 1 75.81 201 THR A C 1
ATOM 1655 O O . THR A 1 201 ? 5.934 22.859 -0.444 1 75.81 201 THR A O 1
ATOM 1658 N N . LEU A 1 202 ? 3.949 23.031 0.577 1 82.44 202 LEU A N 1
ATOM 1659 C CA . LEU A 1 202 ? 4.262 24.25 1.304 1 82.44 202 LEU A CA 1
ATOM 1660 C C . LEU A 1 202 ? 4.246 24.016 2.809 1 82.44 202 LEU A C 1
ATOM 1662 O O . LEU A 1 202 ? 3.588 23.078 3.287 1 82.44 202 LEU A O 1
ATOM 1666 N N . GLN A 1 203 ? 5.109 24.766 3.436 1 86.19 203 GLN A N 1
ATOM 1667 C CA . GLN A 1 203 ? 5.137 24.719 4.895 1 86.19 203 GLN A CA 1
ATOM 1668 C C . GLN A 1 203 ? 4.926 26.109 5.492 1 86.19 203 GLN A C 1
ATOM 1670 O O . GLN A 1 203 ? 5.535 27.078 5.043 1 86.19 203 GLN A O 1
ATOM 1675 N N . VAL A 1 204 ? 4.051 26.172 6.484 1 89.25 204 VAL A N 1
ATOM 1676 C CA . VAL A 1 204 ? 3.797 27.453 7.129 1 89.25 204 VAL A CA 1
ATOM 1677 C C . VAL A 1 204 ? 3.859 27.297 8.648 1 89.25 204 VAL A C 1
ATOM 1679 O O . VAL A 1 204 ? 3.596 26.203 9.172 1 89.25 204 VAL A O 1
ATOM 1682 N N . ASN A 1 205 ? 4.191 28.359 9.242 1 89.12 205 ASN A N 1
ATOM 1683 C CA . ASN A 1 205 ? 4.25 28.344 10.695 1 89.12 205 ASN A CA 1
ATOM 1684 C C . ASN A 1 205 ? 2.871 28.547 11.312 1 89.12 205 ASN A C 1
ATOM 1686 O O . ASN A 1 205 ? 2.092 29.375 10.828 1 89.12 205 ASN A O 1
ATOM 1690 N N . VAL A 1 206 ? 2.664 27.781 12.289 1 91.56 206 VAL A N 1
ATOM 1691 C CA . VAL A 1 206 ? 1.437 27.922 13.062 1 91.56 206 VAL A CA 1
ATOM 1692 C C . VAL A 1 206 ? 1.766 28.422 14.469 1 91.56 206 VAL A C 1
ATOM 1694 O O . VAL A 1 206 ? 2.621 27.859 15.156 1 91.56 206 VAL A O 1
ATOM 1697 N N . THR A 1 207 ? 1.18 29.531 14.812 1 90.88 207 THR A N 1
ATOM 1698 C CA . THR A 1 207 ? 1.313 30.062 16.172 1 90.88 207 THR A CA 1
ATOM 1699 C C . THR A 1 207 ? -0.048 30.156 16.859 1 90.88 207 THR A C 1
ATOM 1701 O O . THR A 1 207 ? -0.899 30.938 16.453 1 90.88 207 THR A O 1
ATOM 1704 N N . GLU A 1 208 ? -0.199 29.391 17.875 1 89.75 208 GLU A N 1
ATOM 1705 C CA . GLU A 1 208 ? -1.455 29.344 18.609 1 89.75 208 GLU A CA 1
ATOM 1706 C C . GLU A 1 208 ? -2.646 29.188 17.672 1 89.75 208 GLU A C 1
ATOM 1708 O O . GLU A 1 208 ? -3.582 29.984 17.719 1 89.75 208 GLU A O 1
ATOM 1713 N N . ASP A 1 209 ? -2.537 28.312 16.781 1 90.81 209 ASP A N 1
ATOM 1714 C CA . ASP A 1 209 ? -3.586 27.859 15.867 1 90.81 209 ASP A CA 1
ATOM 1715 C C . ASP A 1 209 ? -3.723 28.812 14.68 1 90.81 209 ASP A C 1
ATOM 1717 O O . ASP A 1 209 ? -4.645 28.672 13.867 1 90.81 209 ASP A O 1
ATOM 1721 N N . ILE A 1 210 ? -2.83 29.75 14.594 1 90.69 210 ILE A N 1
ATOM 1722 C CA . ILE A 1 210 ? -3.027 30.781 13.578 1 90.69 210 ILE A CA 1
ATOM 1723 C C . ILE A 1 210 ? -1.87 30.75 12.586 1 90.69 210 ILE A C 1
ATOM 1725 O O . ILE A 1 210 ? -0.708 30.625 12.977 1 90.69 210 ILE A O 1
ATOM 1729 N N . VAL A 1 211 ? -2.25 30.891 11.336 1 90 211 VAL A N 1
ATOM 1730 C CA . VAL A 1 211 ? -1.287 31.094 10.258 1 90 211 VAL A CA 1
ATOM 1731 C C . VAL A 1 211 ? -1.481 32.469 9.648 1 90 211 VAL A C 1
ATOM 1733 O O . VAL A 1 211 ? -2.539 32.75 9.078 1 90 211 VAL A O 1
ATOM 1736 N N . LYS A 1 212 ? -0.554 33.25 9.719 1 84.38 212 LYS A N 1
ATOM 1737 C CA . LYS A 1 212 ? -0.684 34.656 9.281 1 84.38 212 LYS A CA 1
ATOM 1738 C C . LYS A 1 212 ? -0.368 34.781 7.797 1 84.38 212 LYS A C 1
ATOM 1740 O O . LYS A 1 212 ? -0.979 35.594 7.098 1 84.38 212 LYS A O 1
ATOM 1745 N N . GLU A 1 213 ? 0.603 34.094 7.293 1 79 213 GLU A N 1
ATOM 1746 C CA . GLU A 1 213 ? 0.987 34.156 5.887 1 79 213 GLU A CA 1
ATOM 1747 C C . GLU A 1 213 ? 1.285 32.75 5.34 1 79 213 GLU A C 1
ATOM 1749 O O . GLU A 1 213 ? 1.902 31.938 6.02 1 79 213 GLU A O 1
ATOM 1754 N N . LEU A 1 214 ? 0.663 32.594 4.207 1 74.75 214 LEU A N 1
ATOM 1755 C CA . LEU A 1 214 ? 0.955 31.344 3.537 1 74.75 214 LEU A CA 1
ATOM 1756 C C . LEU A 1 214 ? 2.32 31.391 2.857 1 74.75 214 LEU A C 1
ATOM 1758 O O . LEU A 1 214 ? 2.424 31.188 1.646 1 74.75 214 LEU A O 1
ATOM 1762 N N . LYS A 1 215 ? 3.266 32.031 3.52 1 67.5 215 LYS A N 1
ATOM 1763 C CA . LYS A 1 215 ? 4.613 32.062 2.955 1 67.5 215 LYS A CA 1
ATOM 1764 C C . LYS A 1 215 ? 5.348 30.75 3.23 1 67.5 215 LYS A C 1
ATOM 1766 O O . LYS A 1 215 ? 5.34 30.25 4.359 1 67.5 215 LYS A O 1
ATOM 1771 N N . HIS A 1 216 ? 5.742 30.172 2.076 1 63.25 216 HIS A N 1
ATOM 1772 C CA . HIS A 1 216 ? 6.52 28.938 2.182 1 63.25 216 HIS A CA 1
ATOM 1773 C C . HIS A 1 216 ? 7.695 29.109 3.139 1 63.25 216 HIS A C 1
ATOM 1775 O O . HIS A 1 216 ? 8.492 30.047 2.994 1 63.25 216 HIS A O 1
ATOM 1781 N N . VAL A 1 217 ? 7.613 28.578 4.258 1 53.53 217 VAL A N 1
ATOM 1782 C CA . VAL A 1 217 ? 8.758 28.578 5.164 1 53.53 217 VAL A CA 1
ATOM 1783 C C . VAL A 1 217 ? 9.695 27.422 4.805 1 53.53 217 VAL A C 1
ATOM 1785 O O . VAL A 1 217 ? 9.266 26.266 4.715 1 53.53 217 VAL A O 1
ATOM 1788 N N . ARG A 1 218 ? 10.703 27.734 4.035 1 46.34 218 ARG A N 1
ATOM 1789 C CA . ARG A 1 218 ? 11.719 26.719 3.762 1 46.34 218 ARG A CA 1
ATOM 1790 C C . ARG A 1 218 ? 12.328 26.188 5.055 1 46.34 218 ARG A C 1
ATOM 1792 O O . ARG A 1 218 ? 12.812 26.969 5.879 1 46.34 218 ARG A O 1
ATOM 1799 N N . MET A 1 219 ? 11.836 25.328 5.617 1 41.78 219 MET A N 1
ATOM 1800 C CA . MET A 1 219 ? 12.656 24.859 6.73 1 41.78 219 MET A CA 1
ATOM 1801 C C . MET A 1 219 ? 14.078 24.562 6.273 1 41.78 219 MET A C 1
ATOM 1803 O O . MET A 1 219 ? 14.281 23.844 5.285 1 41.78 219 MET A O 1
ATOM 1807 N N . ILE A 1 220 ? 15.008 25.453 6.516 1 35.66 220 ILE A N 1
ATOM 1808 C CA . ILE A 1 220 ? 16.422 25.094 6.398 1 35.66 220 ILE A CA 1
ATOM 1809 C C . ILE A 1 220 ? 16.641 23.719 7.012 1 35.66 220 ILE A C 1
ATOM 1811 O O . ILE A 1 220 ? 16.359 23.5 8.195 1 35.66 220 ILE A O 1
ATOM 1815 N N . GLU A 1 221 ? 16.422 22.719 6.254 1 36.56 221 GLU A N 1
ATOM 1816 C CA . GLU A 1 221 ? 17.078 21.562 6.828 1 36.56 221 GLU A CA 1
ATOM 1817 C C . GLU A 1 221 ? 18.438 21.922 7.402 1 36.56 221 GLU A C 1
ATOM 1819 O O . GLU A 1 221 ? 19.203 22.656 6.781 1 36.56 221 GLU A O 1
ATOM 1824 N N . PRO A 1 222 ? 18.672 21.953 8.695 1 31.95 222 PRO A N 1
ATOM 1825 C CA . PRO A 1 222 ? 20 22.297 9.18 1 31.95 222 PRO A CA 1
ATOM 1826 C C . PRO A 1 222 ? 21.109 21.719 8.297 1 31.95 222 PRO A C 1
ATOM 1828 O O . PRO A 1 222 ? 21.234 20.5 8.164 1 31.95 222 PRO A O 1
ATOM 1831 N N . LEU A 1 223 ? 21.453 22.188 7.082 1 29.42 223 LEU A N 1
ATOM 1832 C CA . LEU A 1 223 ? 22.781 21.844 6.574 1 29.42 223 LEU A CA 1
ATOM 1833 C C . LEU A 1 223 ? 23.844 22.062 7.648 1 29.42 223 LEU A C 1
ATOM 1835 O O . LEU A 1 223 ? 23.656 22.859 8.57 1 29.42 223 LEU A O 1
ATOM 1839 N N . ASP A 1 224 ? 24.938 21.172 7.676 1 30.95 224 ASP A N 1
ATOM 1840 C CA . ASP A 1 224 ? 26.172 21.453 8.383 1 30.95 224 ASP A CA 1
ATOM 1841 C C . ASP A 1 224 ? 26.531 22.938 8.289 1 30.95 224 ASP A C 1
ATOM 1843 O O . ASP A 1 224 ? 26.156 23.609 7.324 1 30.95 224 ASP A O 1
ATOM 1847 N N . ILE A 1 225 ? 27.062 23.594 9.422 1 29.14 225 ILE A N 1
ATOM 1848 C CA . ILE A 1 225 ? 27.844 24.734 9.844 1 29.14 225 ILE A CA 1
ATOM 1849 C C . ILE A 1 225 ? 28.891 25.047 8.773 1 29.14 225 ILE A C 1
ATOM 1851 O O . ILE A 1 225 ? 29.578 24.156 8.289 1 29.14 225 ILE A O 1
ATOM 1855 N N . ASP A 1 226 ? 28.828 26.234 8.164 1 29.27 226 ASP A N 1
ATOM 1856 C CA . ASP A 1 226 ? 29.906 26.984 7.523 1 29.27 226 ASP A CA 1
ATOM 1857 C C . ASP A 1 226 ? 31.219 26.781 8.25 1 29.27 226 ASP A C 1
ATOM 1859 O O . ASP A 1 226 ? 31.344 27.094 9.438 1 29.27 226 ASP A O 1
ATOM 1863 N N . ASP A 1 227 ? 32 25.672 7.98 1 26.88 227 ASP A N 1
ATOM 1864 C CA . ASP A 1 227 ? 33.438 25.828 8.328 1 26.88 227 ASP A CA 1
ATOM 1865 C C . ASP A 1 227 ? 33.969 27.172 7.844 1 26.88 227 ASP A C 1
ATOM 1867 O O . ASP A 1 227 ? 34.281 27.328 6.664 1 26.88 227 ASP A O 1
ATOM 1871 N N . GLU A 1 228 ? 33.344 28.25 8.195 1 24.27 228 GLU A N 1
ATOM 1872 C CA . GLU A 1 228 ? 34.188 29.438 8.117 1 24.27 228 GLU A CA 1
ATOM 1873 C C . GLU A 1 228 ? 35.469 29.266 8.938 1 24.27 228 GLU A C 1
ATOM 1875 O O . GLU A 1 228 ? 36.25 30.203 9.086 1 24.27 228 GLU A O 1
ATOM 1880 N N . ASP A 1 229 ? 36.031 28.031 9.352 1 21.66 229 ASP A N 1
ATOM 1881 C CA . ASP A 1 229 ? 37.469 28.328 9.547 1 21.66 229 ASP A CA 1
ATOM 1882 C C . ASP A 1 229 ? 38.188 28.391 8.211 1 21.66 229 ASP A C 1
ATOM 1884 O O . ASP A 1 229 ? 37.906 27.609 7.297 1 21.66 229 ASP A O 1
ATOM 1888 N N . MET B 1 1 ? -4.855 4.941 36.594 1 18.14 1 MET B N 1
ATOM 1889 C CA . MET B 1 1 ? -4.652 5.941 35.562 1 18.14 1 MET B CA 1
ATOM 1890 C C . MET B 1 1 ? -4.008 5.312 34.312 1 18.14 1 MET B C 1
ATOM 1892 O O . MET B 1 1 ? -2.834 4.934 34.375 1 18.14 1 MET B O 1
ATOM 1896 N N . LYS B 1 2 ? -4.582 4.316 33.688 1 30.5 2 LYS B N 1
ATOM 1897 C CA . LYS B 1 2 ? -4.012 3.496 32.625 1 30.5 2 LYS B CA 1
ATOM 1898 C C . LYS B 1 2 ? -3.229 4.348 31.625 1 30.5 2 LYS B C 1
ATOM 1900 O O . LYS B 1 2 ? -3.746 5.34 31.109 1 30.5 2 LYS B O 1
ATOM 1905 N N . LYS B 1 3 ? -1.946 4.445 31.906 1 30.22 3 LYS B N 1
ATOM 1906 C CA . LYS B 1 3 ? -0.96 5.242 31.172 1 30.22 3 LYS B CA 1
ATOM 1907 C C . LYS B 1 3 ? -1.326 5.359 29.703 1 30.22 3 LYS B C 1
ATOM 1909 O O . LYS B 1 3 ? -1.826 4.402 29.109 1 30.22 3 LYS B O 1
ATOM 1914 N N . PHE B 1 4 ? -1.834 6.52 29.359 1 30.77 4 PHE B N 1
ATOM 1915 C CA . PHE B 1 4 ? -2.184 6.871 28 1 30.77 4 PHE B CA 1
ATOM 1916 C C . PHE B 1 4 ? -1.229 6.215 27 1 30.77 4 PHE B C 1
ATOM 1918 O O . PHE B 1 4 ? -0.08 6.637 26.875 1 30.77 4 PHE B O 1
ATOM 1925 N N . LYS B 1 5 ? -1.049 4.957 27.281 1 34.78 5 LYS B N 1
ATOM 1926 C CA . LYS B 1 5 ? -0.239 4.148 26.375 1 34.78 5 LYS B CA 1
ATOM 1927 C C . LYS B 1 5 ? -0.183 4.766 24.984 1 34.78 5 LYS B C 1
ATOM 1929 O O . LYS B 1 5 ? -1.196 5.246 24.469 1 34.78 5 LYS B O 1
ATOM 1934 N N . GLY B 1 6 ? 0.91 5.285 24.672 1 35.66 6 GLY B N 1
ATOM 1935 C CA . GLY B 1 6 ? 1.235 5.965 23.422 1 35.66 6 GLY B CA 1
ATOM 1936 C C . GLY B 1 6 ? 0.437 5.453 22.234 1 35.66 6 GLY B C 1
ATOM 1937 O O . GLY B 1 6 ? 0.83 4.48 21.594 1 35.66 6 GLY B O 1
ATOM 1938 N N . ARG B 1 7 ? -0.813 5.105 22.5 1 41.03 7 ARG B N 1
ATOM 1939 C CA . ARG B 1 7 ? -1.726 4.633 21.469 1 41.03 7 ARG B CA 1
ATOM 1940 C C . ARG B 1 7 ? -1.317 5.16 20.094 1 41.03 7 ARG B C 1
ATOM 1942 O O . ARG B 1 7 ? -1.129 6.363 19.922 1 41.03 7 ARG B O 1
ATOM 1949 N N . MET B 1 8 ? -0.554 4.41 19.344 1 50.78 8 MET B N 1
ATOM 1950 C CA . MET B 1 8 ? -0.027 4.766 18.031 1 50.78 8 MET B CA 1
ATOM 1951 C C . MET B 1 8 ? -1.104 5.422 17.172 1 50.78 8 MET B C 1
ATOM 1953 O O . MET B 1 8 ? -2.264 5.004 17.203 1 50.78 8 MET B O 1
ATOM 1957 N N . ASP B 1 9 ? -1.126 6.707 16.984 1 72.44 9 ASP B N 1
ATOM 1958 C CA . ASP B 1 9 ? -1.895 7.691 16.234 1 72.44 9 ASP B CA 1
ATOM 1959 C C . ASP B 1 9 ? -2.248 7.164 14.844 1 72.44 9 ASP B C 1
ATOM 1961 O O . ASP B 1 9 ? -2.24 7.918 13.867 1 72.44 9 ASP B O 1
ATOM 1965 N N . GLU B 1 10 ? -2.506 5.824 14.812 1 84.38 10 GLU B N 1
ATOM 1966 C CA . GLU B 1 10 ? -2.896 5.254 13.523 1 84.38 10 GLU B CA 1
ATOM 1967 C C . GLU B 1 10 ? -4.379 4.891 13.508 1 84.38 10 GLU B C 1
ATOM 1969 O O . GLU B 1 10 ? -4.961 4.594 14.547 1 84.38 10 GLU B O 1
ATOM 1974 N N . SER B 1 11 ? -4.977 4.984 12.469 1 94.06 11 SER B N 1
ATOM 1975 C CA . SER B 1 11 ? -6.352 4.582 12.18 1 94.06 11 SER B CA 1
ATOM 1976 C C . SER B 1 11 ? -6.469 3.957 10.797 1 94.06 11 SER B C 1
ATOM 1978 O O . SER B 1 11 ? -5.992 4.523 9.812 1 94.06 11 SER B O 1
ATOM 1980 N N . ILE B 1 12 ? -7.109 2.736 10.758 1 95.75 12 ILE B N 1
ATOM 1981 C CA . ILE B 1 12 ? -7.059 1.97 9.523 1 95.75 12 ILE B CA 1
ATOM 1982 C C . ILE B 1 12 ? -8.461 1.859 8.93 1 95.75 12 ILE B C 1
ATOM 1984 O O . ILE B 1 12 ? -9.438 1.627 9.648 1 95.75 12 ILE B O 1
ATOM 1988 N N . LEU B 1 13 ? -8.562 2.074 7.68 1 97.88 13 LEU B N 1
ATOM 1989 C CA . LEU B 1 13 ? -9.789 1.86 6.918 1 97.88 13 LEU B CA 1
ATOM 1990 C C . LEU B 1 13 ? -9.602 0.752 5.887 1 97.88 13 LEU B C 1
ATOM 1992 O O . LEU B 1 13 ? -8.711 0.834 5.035 1 97.88 13 LEU B O 1
ATOM 1996 N N . VAL B 1 14 ? -10.406 -0.288 5.973 1 97.38 14 VAL B N 1
ATOM 1997 C CA . VAL B 1 14 ? -10.43 -1.349 4.969 1 97.38 14 VAL B CA 1
ATOM 1998 C C . VAL B 1 14 ? -11.625 -1.148 4.035 1 97.38 14 VAL B C 1
ATOM 2000 O O . VAL B 1 14 ? -12.766 -1.036 4.488 1 97.38 14 VAL B O 1
ATOM 2003 N N . CYS B 1 15 ? -11.297 -1.092 2.754 1 96.25 15 CYS B N 1
ATOM 2004 C CA . CYS B 1 15 ? -12.352 -0.964 1.759 1 96.25 15 CYS B CA 1
ATOM 2005 C C . CYS B 1 15 ? -12.633 -2.301 1.081 1 96.25 15 CYS B C 1
ATOM 2007 O O . CYS B 1 15 ? -11.75 -2.865 0.429 1 96.25 15 CYS B O 1
ATOM 2009 N N . VAL B 1 16 ? -13.906 -2.76 1.213 1 94.5 16 VAL B N 1
ATOM 2010 C CA . VAL B 1 16 ? -14.227 -4.086 0.691 1 94.5 16 VAL B CA 1
ATOM 2011 C C . VAL B 1 16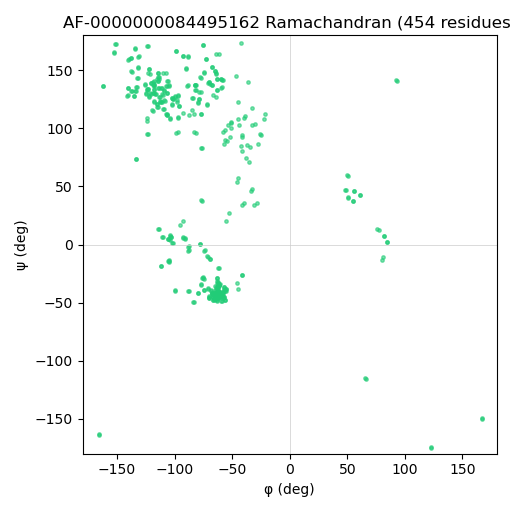 ? -15.359 -3.977 -0.331 1 94.5 16 VAL B C 1
ATOM 2013 O O . VAL B 1 16 ? -16.156 -3.041 -0.283 1 94.5 16 VAL B O 1
ATOM 2016 N N . TYR B 1 17 ? -15.297 -4.859 -1.193 1 87.94 17 TYR B N 1
ATOM 2017 C CA . TYR B 1 17 ? -16.344 -4.996 -2.193 1 87.94 17 TYR B CA 1
ATOM 2018 C C . TYR B 1 17 ? -16.766 -6.453 -2.357 1 87.94 17 TYR B C 1
ATOM 2020 O O . TYR B 1 17 ? -16.125 -7.352 -1.808 1 87.94 17 TYR B O 1
ATOM 2028 N N . TYR B 1 18 ? -17.812 -6.594 -3.035 1 86.31 18 TYR B N 1
ATOM 2029 C CA . TYR B 1 18 ? -18.375 -7.93 -3.16 1 86.31 18 TYR B CA 1
ATOM 2030 C C . TYR B 1 18 ? -17.438 -8.859 -3.908 1 86.31 18 TYR B C 1
ATOM 2032 O O . TYR B 1 18 ? -16.656 -8.414 -4.762 1 86.31 18 TYR B O 1
ATOM 2040 N N . GLY B 1 19 ? -17.531 -10.102 -3.539 1 78.25 19 GLY B N 1
ATOM 2041 C CA . GLY B 1 19 ? -16.641 -11.094 -4.105 1 78.25 19 GLY B CA 1
ATOM 2042 C C . GLY B 1 19 ? -15.836 -11.844 -3.059 1 78.25 19 GLY B C 1
ATOM 2043 O O . GLY B 1 19 ? -16.047 -11.656 -1.858 1 78.25 19 GLY B O 1
ATOM 2044 N N . PRO B 1 20 ? -14.938 -12.688 -3.492 1 70.75 20 PRO B N 1
ATOM 2045 C CA . PRO B 1 20 ? -14.273 -13.625 -2.582 1 70.75 20 PRO B CA 1
ATOM 2046 C C . PRO B 1 20 ? -13.172 -12.961 -1.755 1 70.75 20 PRO B C 1
ATOM 2048 O O . PRO B 1 20 ? -12.688 -13.547 -0.781 1 70.75 20 PRO B O 1
ATOM 2051 N N . ASN B 1 21 ? -12.992 -11.68 -1.975 1 77.44 21 ASN B N 1
ATOM 2052 C CA . ASN B 1 21 ? -11.781 -11.109 -1.395 1 77.44 21 ASN B CA 1
ATOM 2053 C C . ASN B 1 21 ? -12.094 -10.266 -0.163 1 77.44 21 ASN B C 1
ATOM 2055 O O . ASN B 1 21 ? -11.203 -9.961 0.628 1 77.44 21 ASN B O 1
ATOM 2059 N N . GLY B 1 22 ? -13.305 -9.938 0.035 1 86.69 22 GLY B N 1
ATOM 2060 C CA . GLY B 1 22 ? -13.672 -9.016 1.095 1 86.69 22 GLY B CA 1
ATOM 2061 C C . GLY B 1 22 ? -13.289 -9.508 2.477 1 86.69 22 GLY B C 1
ATOM 2062 O O . GLY B 1 22 ? -12.703 -8.766 3.268 1 86.69 22 GLY B O 1
ATOM 2063 N N . GLU B 1 23 ? -13.531 -10.711 2.693 1 86.75 23 GLU B N 1
ATOM 2064 C CA . GLU B 1 23 ? -13.258 -11.273 4.012 1 86.75 23 GLU B CA 1
ATOM 2065 C C . GLU B 1 23 ? -11.758 -11.305 4.293 1 86.75 23 GLU B C 1
ATOM 2067 O O . GLU B 1 23 ? -11.32 -10.992 5.402 1 86.75 23 GLU B O 1
ATOM 2072 N N . ARG B 1 24 ? -11.078 -11.664 3.377 1 82.5 24 ARG B N 1
ATOM 2073 C CA . ARG B 1 24 ? -9.633 -11.727 3.525 1 82.5 24 ARG B CA 1
ATOM 2074 C C . ARG B 1 24 ? -9.047 -10.344 3.805 1 82.5 24 ARG B C 1
ATOM 2076 O O . ARG B 1 24 ? -8.141 -10.203 4.625 1 82.5 24 ARG B O 1
ATOM 2083 N N . LEU B 1 25 ? -9.578 -9.438 3.1 1 89.25 25 LEU B N 1
ATOM 2084 C CA . LEU B 1 25 ? -9.125 -8.07 3.307 1 89.25 25 LEU B CA 1
ATOM 2085 C C . LEU B 1 25 ? -9.414 -7.609 4.73 1 89.25 25 LEU B C 1
ATOM 2087 O O . LEU B 1 25 ? -8.57 -6.98 5.371 1 89.25 25 LEU B O 1
ATOM 2091 N N . ILE B 1 26 ? -10.555 -7.934 5.184 1 92.69 26 ILE B N 1
ATOM 2092 C CA . ILE B 1 26 ? -10.953 -7.555 6.535 1 92.69 26 ILE B CA 1
ATOM 2093 C C . ILE B 1 26 ? -10.031 -8.227 7.551 1 92.69 26 ILE B C 1
ATOM 2095 O O . ILE B 1 26 ? -9.5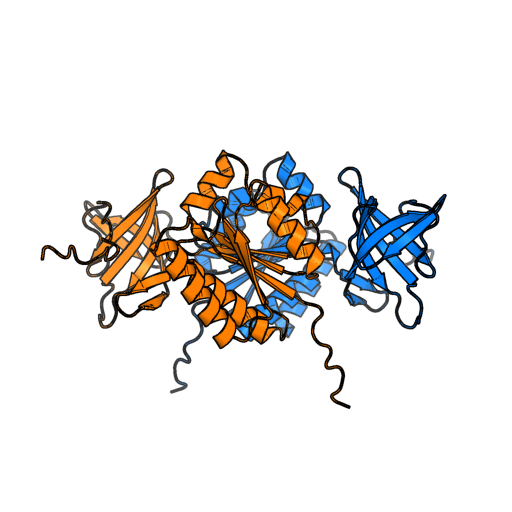39 -7.578 8.477 1 92.69 26 ILE B O 1
ATOM 2099 N N . GLN B 1 27 ? -9.773 -9.422 7.316 1 87.19 27 GLN B N 1
ATOM 2100 C CA . GLN B 1 27 ? -8.898 -10.156 8.227 1 87.19 27 GLN B CA 1
ATOM 2101 C C . GLN B 1 27 ? -7.5 -9.547 8.258 1 87.19 27 GLN B C 1
ATOM 2103 O O . GLN B 1 27 ? -6.918 -9.375 9.328 1 87.19 27 GLN B O 1
ATOM 2108 N N . ARG B 1 28 ? -7.016 -9.281 7.117 1 83.69 28 ARG B N 1
ATOM 2109 C CA . ARG B 1 28 ? -5.703 -8.648 7.039 1 83.69 28 ARG B CA 1
ATOM 2110 C C . ARG B 1 28 ? -5.695 -7.309 7.762 1 83.69 28 ARG B C 1
ATOM 2112 O O . ARG B 1 28 ? -4.77 -7.008 8.516 1 83.69 28 ARG B O 1
ATOM 2119 N N . GLY B 1 29 ? -6.695 -6.52 7.453 1 89.69 29 GLY B N 1
ATOM 2120 C CA . GLY B 1 29 ? -6.816 -5.242 8.141 1 89.69 29 GLY B CA 1
ATOM 2121 C C . GLY B 1 29 ? -6.898 -5.379 9.648 1 89.69 29 GLY B C 1
ATOM 2122 O O . GLY B 1 29 ? -6.27 -4.613 10.383 1 89.69 29 GLY B O 1
ATOM 2123 N N . CYS B 1 30 ? -7.582 -6.379 10.078 1 89.56 30 CYS B N 1
ATOM 2124 C CA . CYS B 1 30 ? -7.719 -6.641 11.5 1 89.56 30 CYS B CA 1
ATOM 2125 C C . CYS B 1 30 ? -6.375 -7 12.125 1 89.56 30 CYS B C 1
ATOM 2127 O O . CYS B 1 30 ? -6.035 -6.52 13.203 1 89.56 30 CYS B O 1
ATOM 2129 N N . ASN B 1 31 ? -5.727 -7.844 11.469 1 83.62 31 ASN B N 1
ATOM 2130 C CA . ASN B 1 31 ? -4.414 -8.25 11.961 1 83.62 31 ASN B CA 1
ATOM 2131 C C . ASN B 1 31 ? -3.48 -7.051 12.109 1 83.62 31 ASN B C 1
ATOM 2133 O O . ASN B 1 31 ? -2.816 -6.902 13.141 1 83.62 31 ASN B O 1
ATOM 2137 N N . ILE B 1 32 ? -3.467 -6.223 11.133 1 83.06 32 ILE B N 1
ATOM 2138 C CA . ILE B 1 32 ? -2.609 -5.043 11.164 1 83.06 32 ILE B CA 1
ATOM 2139 C C . ILE B 1 32 ? -3.064 -4.105 12.281 1 83.06 32 ILE B C 1
ATOM 2141 O O . ILE B 1 32 ? -2.242 -3.592 13.039 1 83.06 32 ILE B O 1
ATOM 2145 N N . ALA B 1 33 ? -4.324 -3.883 12.359 1 89.38 33 ALA B N 1
ATOM 2146 C CA . ALA B 1 33 ? -4.871 -2.998 13.383 1 89.38 33 ALA B CA 1
ATOM 2147 C C . ALA B 1 33 ? -4.551 -3.516 14.781 1 89.38 33 ALA B C 1
ATOM 2149 O O . ALA B 1 33 ? -4.227 -2.734 15.68 1 89.38 33 ALA B O 1
ATOM 2150 N N . HIS B 1 34 ? -4.668 -4.762 14.898 1 84.62 34 HIS B N 1
ATOM 2151 C CA . HIS B 1 34 ? -4.359 -5.383 16.188 1 84.62 34 HIS B CA 1
ATOM 2152 C C . HIS B 1 34 ? -2.893 -5.195 16.547 1 84.62 34 HIS B C 1
ATOM 2154 O O . HIS B 1 34 ? -2.57 -4.863 17.688 1 84.62 34 HIS B O 1
ATOM 2160 N N . MET B 1 35 ? -2.135 -5.426 15.633 1 77.75 35 MET B N 1
ATOM 2161 C CA . MET B 1 35 ? -0.696 -5.301 15.852 1 77.75 35 MET B CA 1
ATOM 2162 C C . MET B 1 35 ? -0.324 -3.869 16.219 1 77.75 35 MET B C 1
ATOM 2164 O O . MET B 1 35 ? 0.578 -3.646 17.031 1 77.75 35 MET B O 1
ATOM 2168 N N . LEU B 1 36 ? -0.966 -2.928 15.57 1 80.12 36 LEU B N 1
ATOM 2169 C CA . LEU B 1 36 ? -0.665 -1.52 15.805 1 80.12 36 LEU B CA 1
ATOM 2170 C C . LEU B 1 36 ? -1.494 -0.97 16.953 1 80.12 36 LEU B C 1
ATOM 2172 O O . LEU B 1 36 ? -1.282 0.164 17.391 1 80.12 36 LEU B O 1
ATOM 2176 N N . ASP B 1 37 ? -2.33 -1.811 17.406 1 87.44 37 ASP B N 1
ATOM 2177 C CA . ASP B 1 37 ? -3.252 -1.398 18.453 1 87.44 37 ASP B CA 1
ATOM 2178 C C . ASP B 1 37 ? -3.949 -0.089 18.094 1 87.44 37 ASP B C 1
ATOM 2180 O O . ASP B 1 37 ? -3.863 0.891 18.844 1 87.44 37 ASP B O 1
ATOM 2184 N N . CYS B 1 38 ? -4.637 -0.114 17.031 1 90.69 38 CYS B N 1
ATOM 2185 C CA . CYS B 1 38 ? -5.312 1.08 16.531 1 90.69 38 CYS B CA 1
ATOM 2186 C C . CYS B 1 38 ? -6.707 0.743 16.031 1 90.69 38 CYS B C 1
ATOM 2188 O O . CYS B 1 38 ? -7.035 -0.429 15.828 1 90.69 38 CYS B O 1
ATOM 2190 N N . PRO B 1 39 ? -7.547 1.782 15.93 1 95.31 39 PRO B N 1
ATOM 2191 C CA . PRO B 1 39 ? -8.906 1.525 15.445 1 95.31 39 PRO B CA 1
ATOM 2192 C C . PRO B 1 39 ? -8.938 1.027 14.008 1 95.31 39 PRO B C 1
ATOM 2194 O O . PRO B 1 39 ? -8.102 1.425 13.188 1 95.31 39 PRO B O 1
ATOM 2197 N N . LEU B 1 40 ? -9.953 0.161 13.766 1 96.75 40 LEU B N 1
ATOM 2198 C CA 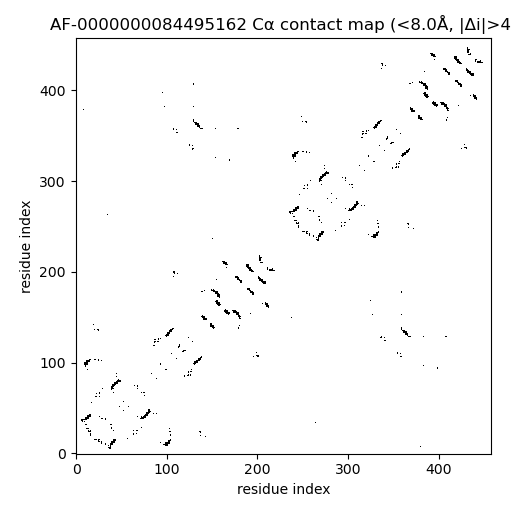. LEU B 1 40 ? -10.188 -0.383 12.43 1 96.75 40 LEU B CA 1
ATOM 2199 C C . LEU B 1 40 ? -11.602 -0.062 11.961 1 96.75 40 LEU B C 1
ATOM 2201 O O . LEU B 1 40 ? -12.57 -0.285 12.688 1 96.75 40 LEU B O 1
ATOM 2205 N N . TYR B 1 41 ? -11.695 0.503 10.82 1 98.12 41 TYR B N 1
ATOM 2206 C CA . TYR B 1 41 ? -12.953 0.768 10.141 1 98.12 41 TYR B CA 1
ATOM 2207 C C . TYR B 1 41 ? -13.07 -0.059 8.867 1 98.12 41 TYR B C 1
ATOM 2209 O O . TYR B 1 41 ? -12.078 -0.291 8.172 1 98.12 41 TYR B O 1
ATOM 2217 N N . ILE B 1 42 ? -14.25 -0.504 8.555 1 98.19 42 ILE B N 1
ATOM 2218 C CA . ILE B 1 42 ? -14.539 -1.245 7.332 1 98.19 42 ILE B CA 1
ATOM 2219 C C . ILE B 1 42 ? -15.594 -0.505 6.512 1 98.19 42 ILE B C 1
ATOM 2221 O O . ILE B 1 42 ? -16.625 -0.085 7.051 1 98.19 42 ILE B O 1
ATOM 2225 N N . LEU B 1 43 ? -15.289 -0.314 5.258 1 98.06 43 LEU B N 1
ATOM 2226 C CA . LEU B 1 43 ? -16.188 0.457 4.402 1 98.06 43 LEU B CA 1
ATOM 2227 C C . LEU B 1 43 ? -16.578 -0.348 3.172 1 98.06 43 LEU B C 1
ATOM 2229 O O . LEU B 1 43 ? -15.734 -0.979 2.533 1 98.06 43 LEU B O 1
ATOM 2233 N N . THR B 1 44 ? -17.828 -0.413 2.893 1 96.94 44 THR B N 1
ATOM 2234 C CA . THR B 1 44 ? -18.328 -0.842 1.593 1 96.94 44 THR B CA 1
ATOM 2235 C C . THR B 1 44 ? -19.266 0.209 1.001 1 96.94 44 THR B C 1
ATOM 2237 O O . THR B 1 44 ? -20.047 0.83 1.725 1 96.94 44 THR B O 1
ATOM 2240 N N . VAL B 1 45 ? -19.094 0.439 -0.267 1 95.19 45 VAL B N 1
ATOM 2241 C CA . VAL B 1 45 ? -19.859 1.442 -0.983 1 95.19 45 VAL B CA 1
ATOM 2242 C C . VAL B 1 45 ? -20.688 0.773 -2.088 1 95.19 45 VAL B C 1
ATOM 2244 O O . VAL B 1 45 ? -20.156 -0.056 -2.836 1 95.19 45 VAL B O 1
ATOM 2247 N N . ASP B 1 46 ? -21.922 1.077 -2.145 1 94 46 ASP B N 1
ATOM 2248 C CA . ASP B 1 46 ? -22.781 0.563 -3.205 1 94 46 ASP B CA 1
ATOM 2249 C C . ASP B 1 46 ? -23.609 1.68 -3.82 1 94 46 ASP B C 1
ATOM 2251 O O . ASP B 1 46 ? -24.078 2.58 -3.115 1 94 46 ASP B O 1
ATOM 2255 N N . ARG B 1 47 ? -23.797 1.578 -5.078 1 92.94 47 ARG B N 1
ATOM 2256 C CA . ARG B 1 47 ? -24.594 2.578 -5.781 1 92.94 47 ARG B CA 1
ATOM 2257 C C . ARG B 1 47 ? -26.078 2.377 -5.516 1 92.94 47 ARG B C 1
ATOM 2259 O O . ARG B 1 47 ? -26.859 3.328 -5.574 1 92.94 47 ARG B O 1
ATOM 2266 N N . LEU B 1 48 ? -26.516 1.159 -5.254 1 93.38 48 LEU B N 1
ATOM 2267 C CA . LEU B 1 48 ? -27.922 0.847 -4.984 1 93.38 48 LEU B CA 1
ATOM 2268 C C . LEU B 1 48 ? -28.219 0.961 -3.496 1 93.38 48 LEU B C 1
ATOM 2270 O O . LEU B 1 48 ? -27.359 0.694 -2.656 1 93.38 48 LEU B O 1
ATOM 2274 N N . PRO B 1 49 ? -29.469 1.272 -3.203 1 93.94 49 PRO B N 1
ATOM 2275 C CA . PRO B 1 49 ? -29.875 1.231 -1.795 1 93.94 49 PRO B CA 1
ATOM 2276 C C . PRO B 1 49 ? -29.891 -0.187 -1.229 1 93.94 49 PRO B C 1
ATOM 2278 O O . PRO B 1 49 ? -30.141 -1.145 -1.967 1 93.94 49 PRO B O 1
ATOM 2281 N N . PHE B 1 50 ? -29.688 -0.245 0.05 1 90.56 50 PHE B N 1
ATOM 2282 C CA . PHE B 1 50 ? -29.562 -1.528 0.733 1 90.56 50 PHE B CA 1
ATOM 2283 C C . PHE B 1 50 ? -30.797 -2.398 0.468 1 90.56 50 PHE B C 1
ATOM 2285 O O . PHE B 1 50 ? -30.672 -3.609 0.27 1 90.56 50 PHE B O 1
ATOM 2292 N N . ASP B 1 51 ? -31.922 -1.758 0.479 1 91.06 51 ASP B N 1
ATOM 2293 C CA . ASP B 1 51 ? -33.188 -2.494 0.335 1 91.06 51 ASP B CA 1
ATOM 2294 C C . ASP B 1 51 ? -33.344 -3.057 -1.077 1 91.06 51 ASP B C 1
ATOM 2296 O O . ASP B 1 51 ? -34.188 -3.9 -1.328 1 91.06 51 ASP B O 1
ATOM 2300 N N . GLU B 1 52 ? -32.531 -2.641 -2.016 1 93.31 52 GLU B N 1
ATOM 2301 C CA . GLU B 1 52 ? -32.594 -3.113 -3.396 1 93.31 52 GLU B CA 1
ATOM 2302 C C . GLU B 1 52 ? -31.453 -4.102 -3.688 1 93.31 52 GLU B C 1
ATOM 2304 O O . GLU B 1 52 ? -31.359 -4.633 -4.793 1 93.31 52 GLU B O 1
ATOM 2309 N N . LEU B 1 53 ? -30.75 -4.391 -2.705 1 90.5 53 LEU B N 1
ATOM 2310 C CA . LEU B 1 53 ? -29.656 -5.336 -2.902 1 90.5 53 LEU B CA 1
ATOM 2311 C C . LEU B 1 53 ? -30.172 -6.766 -2.967 1 90.5 53 LEU B C 1
ATOM 2313 O O . LEU B 1 53 ? -31.125 -7.113 -2.271 1 90.5 53 LEU B O 1
ATOM 2317 N N . ASP B 1 54 ? -29.5 -7.508 -3.83 1 92 54 ASP B N 1
ATOM 2318 C CA . ASP B 1 54 ? -29.906 -8.906 -3.906 1 92 54 ASP B CA 1
ATOM 2319 C C . ASP B 1 54 ? -29.391 -9.695 -2.701 1 92 54 ASP B C 1
ATOM 2321 O O . ASP B 1 54 ? -28.672 -9.156 -1.862 1 92 54 ASP B O 1
ATOM 2325 N N . ALA B 1 55 ? -29.859 -10.914 -2.607 1 92.06 55 ALA B N 1
ATOM 2326 C CA . ALA B 1 55 ? -29.578 -11.75 -1.449 1 92.06 55 ALA B CA 1
ATOM 2327 C C . ALA B 1 55 ? -28.078 -12.008 -1.316 1 92.06 55 ALA B C 1
ATOM 2329 O O . ALA B 1 55 ? -27.547 -12.055 -0.205 1 92.06 55 ALA B O 1
ATOM 2330 N N . GLU B 1 56 ? -27.422 -12.148 -2.361 1 91.19 56 GLU B N 1
ATOM 2331 C CA . GLU B 1 56 ? -25.984 -12.414 -2.332 1 91.19 56 GLU B CA 1
ATOM 2332 C C . GLU B 1 56 ? -25.234 -11.25 -1.704 1 91.19 56 GLU B C 1
ATOM 2334 O O . GLU B 1 56 ? -24.391 -11.453 -0.816 1 91.19 56 GLU B O 1
ATOM 2339 N N . LYS B 1 57 ? -25.547 -10.117 -2.162 1 92.19 57 LYS B N 1
ATOM 2340 C CA . LYS B 1 57 ? -24.906 -8.922 -1.635 1 92.19 57 LYS B CA 1
ATOM 2341 C C . LYS B 1 57 ? -25.219 -8.727 -0.157 1 92.19 57 LYS B C 1
ATOM 2343 O O . LYS B 1 57 ? -24.344 -8.398 0.641 1 92.19 57 LYS B O 1
ATOM 2348 N N . SER B 1 58 ? -26.453 -8.938 0.156 1 92.25 58 SER B N 1
ATOM 2349 C CA . SER B 1 58 ? -26.859 -8.797 1.551 1 92.25 58 SER B CA 1
ATOM 2350 C C . SER B 1 58 ? -26.125 -9.797 2.441 1 92.25 58 SER B C 1
ATOM 2352 O O . SER B 1 58 ? -25.797 -9.492 3.592 1 92.25 58 SER B O 1
ATOM 2354 N N . ASP B 1 59 ? -25.891 -10.914 1.947 1 93.12 59 ASP B N 1
ATOM 2355 C CA . ASP B 1 59 ? -25.156 -11.938 2.689 1 93.12 59 ASP B CA 1
ATOM 2356 C C . ASP B 1 59 ? -23.719 -11.508 2.953 1 93.12 59 ASP B C 1
ATOM 2358 O O . ASP B 1 59 ? -23.188 -11.727 4.043 1 93.12 59 ASP B O 1
ATOM 2362 N N . TYR B 1 60 ? -23.125 -10.953 1.919 1 92.44 60 TYR B N 1
ATOM 2363 C CA . TYR B 1 60 ? -21.781 -10.422 2.096 1 92.44 60 TYR B CA 1
ATOM 2364 C C . TYR B 1 60 ? -21.734 -9.398 3.227 1 92.44 60 TYR B C 1
ATOM 2366 O O . TYR B 1 60 ? -20.891 -9.477 4.113 1 92.44 60 TYR B O 1
ATOM 2374 N N . ILE B 1 61 ? -22.641 -8.516 3.203 1 94.88 61 ILE B N 1
ATOM 2375 C CA . ILE B 1 61 ? -22.688 -7.426 4.172 1 94.88 61 ILE B CA 1
ATOM 2376 C C . ILE B 1 61 ? -22.875 -7.992 5.574 1 94.88 61 ILE B C 1
ATOM 2378 O O . ILE B 1 61 ? -22.203 -7.578 6.52 1 94.88 61 ILE B O 1
ATOM 2382 N N . THR B 1 62 ? -23.766 -8.898 5.672 1 94.19 62 THR B N 1
ATOM 2383 C CA . THR B 1 62 ? -24.031 -9.531 6.961 1 94.19 62 THR B CA 1
ATOM 2384 C C . THR B 1 62 ? -22.781 -10.227 7.488 1 94.19 62 THR B C 1
ATOM 2386 O O . THR B 1 62 ? -22.422 -10.078 8.656 1 94.19 62 THR B O 1
ATOM 2389 N N . ARG B 1 63 ? -22.156 -10.914 6.664 1 93.75 63 ARG B N 1
ATOM 2390 C CA . ARG B 1 63 ? -20.953 -11.625 7.035 1 93.75 63 ARG B CA 1
ATOM 2391 C C . ARG B 1 63 ? -19.844 -10.656 7.457 1 93.75 63 ARG B C 1
ATOM 2393 O O . ARG B 1 63 ? -19.156 -10.891 8.453 1 93.75 63 ARG B O 1
ATOM 2400 N N . TRP B 1 64 ? -19.719 -9.617 6.691 1 94.62 64 TRP B N 1
ATOM 2401 C CA . TRP B 1 64 ? -18.688 -8.633 7.016 1 94.62 64 TRP B CA 1
ATOM 2402 C C . TRP B 1 64 ? -18.984 -7.953 8.344 1 94.62 64 TRP B C 1
ATOM 2404 O O . TRP B 1 64 ? -18.078 -7.668 9.125 1 94.62 64 TRP B O 1
ATOM 2414 N N . LYS B 1 65 ? -20.203 -7.723 8.625 1 94.75 65 LYS B N 1
ATOM 2415 C CA . LYS B 1 65 ? -20.609 -7.148 9.906 1 94.75 65 LYS B CA 1
ATOM 2416 C C . LYS B 1 65 ? -20.234 -8.078 11.062 1 94.75 65 LYS B C 1
ATOM 2418 O O . LYS B 1 65 ? -19.734 -7.629 12.094 1 94.75 65 LYS B O 1
ATOM 2423 N N . GLN B 1 66 ? -20.438 -9.273 10.828 1 95.25 66 GLN B N 1
ATOM 2424 C CA . GLN B 1 66 ? -20.094 -10.266 11.836 1 95.25 66 GLN B CA 1
ATOM 2425 C C . GLN B 1 66 ? -18.594 -10.312 12.07 1 95.25 66 GLN B C 1
ATOM 2427 O O . GLN B 1 66 ? -18.141 -10.359 13.219 1 95.25 66 GLN B O 1
ATOM 2432 N N . LEU B 1 67 ? -17.875 -10.359 11 1 92.69 67 LEU B N 1
ATOM 2433 C CA . LEU B 1 67 ? -16.422 -10.367 11.094 1 92.69 67 LEU B CA 1
ATOM 2434 C C . LEU B 1 67 ? -15.922 -9.125 11.828 1 92.69 67 LEU B C 1
ATOM 2436 O O . LEU B 1 67 ? -14.992 -9.211 12.633 1 92.69 67 LEU B O 1
ATOM 2440 N N . ALA B 1 68 ? -16.5 -8.023 11.516 1 93.81 68 ALA B N 1
ATOM 2441 C CA . ALA B 1 68 ? -16.156 -6.762 12.164 1 93.81 68 ALA B CA 1
ATOM 2442 C C . ALA B 1 68 ? -16.344 -6.852 13.672 1 93.81 68 ALA B C 1
ATOM 2444 O O . ALA B 1 68 ? -15.484 -6.414 14.445 1 93.81 68 ALA B O 1
ATOM 2445 N N . GLU B 1 69 ? -17.406 -7.387 14.055 1 93.81 69 GLU B N 1
ATOM 2446 C CA . GLU B 1 69 ? -17.719 -7.551 15.469 1 93.81 69 GLU B CA 1
ATOM 2447 C C . GLU B 1 69 ? -16.75 -8.523 16.141 1 93.81 69 GLU B C 1
ATOM 2449 O O . GLU B 1 69 ? -16.266 -8.266 17.25 1 93.81 69 GLU B O 1
ATOM 2454 N N . GLN B 1 70 ? -16.469 -9.539 15.477 1 92.62 70 GLN B N 1
ATOM 2455 C CA . GLN B 1 70 ? -15.578 -10.57 15.992 1 92.62 70 GLN B CA 1
ATOM 2456 C C . GLN B 1 70 ? -14.18 -10.016 16.234 1 92.62 70 GLN B C 1
ATOM 2458 O O . GLN B 1 70 ? -13.5 -10.43 17.188 1 92.62 70 GLN B O 1
ATOM 2463 N N . HIS B 1 71 ? -13.805 -9.094 15.414 1 91 71 HIS B N 1
ATOM 2464 C CA . HIS B 1 71 ? -12.438 -8.578 15.5 1 91 71 HIS B CA 1
ATOM 2465 C C . HIS B 1 71 ? -12.414 -7.199 16.156 1 91 71 HIS B C 1
ATOM 2467 O O . HIS B 1 71 ? -11.398 -6.504 16.109 1 91 71 HIS B O 1
ATOM 2473 N N . ASN B 1 72 ? -13.516 -6.77 16.672 1 91.75 72 ASN B N 1
ATOM 2474 C CA . ASN B 1 72 ? -13.641 -5.516 17.406 1 91.75 72 ASN B CA 1
ATOM 2475 C C . ASN B 1 72 ? -13.281 -4.316 16.547 1 91.75 72 ASN B C 1
ATOM 2477 O O . ASN B 1 72 ? -12.531 -3.436 16.969 1 91.75 72 ASN B O 1
ATOM 2481 N N . ALA B 1 73 ? -13.797 -4.422 15.305 1 95.31 73 ALA B N 1
ATOM 2482 C CA . ALA B 1 73 ? -13.68 -3.225 14.477 1 95.31 73 ALA B CA 1
ATOM 2483 C C . ALA B 1 73 ? -14.398 -2.043 15.117 1 95.31 73 ALA B C 1
ATOM 2485 O O . ALA B 1 73 ? -15.445 -2.217 15.75 1 95.31 73 ALA B O 1
ATOM 2486 N N . GLU B 1 74 ? -13.812 -0.859 14.984 1 96.19 74 GLU B N 1
ATOM 2487 C CA . GLU B 1 74 ? -14.445 0.335 15.539 1 96.19 74 GLU B CA 1
ATOM 2488 C C . GLU B 1 74 ? -15.805 0.583 14.898 1 96.19 74 GLU B C 1
ATOM 2490 O O . GLU B 1 74 ? -16.75 0.97 15.586 1 96.19 74 GLU B O 1
ATOM 2495 N N . GLU B 1 75 ? -15.914 0.402 13.633 1 96.94 75 GLU B N 1
ATOM 2496 C CA . GLU B 1 75 ? -17.172 0.643 12.938 1 96.94 75 GLU B CA 1
ATOM 2497 C C . GLU B 1 75 ? -17.188 -0.039 11.57 1 96.94 75 GLU B C 1
ATOM 2499 O O . GLU B 1 75 ? -16.188 -0.031 10.852 1 96.94 75 GLU B O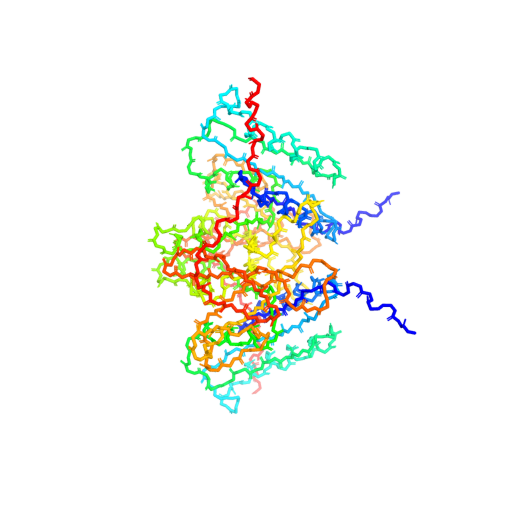 1
ATOM 2504 N N . PHE B 1 76 ? -18.312 -0.678 11.25 1 97.44 76 PHE B N 1
ATOM 2505 C CA . PHE B 1 76 ? -18.609 -1.093 9.891 1 97.44 76 PHE B CA 1
ATOM 2506 C C . PHE B 1 76 ? -19.5 -0.062 9.188 1 97.44 76 PHE B C 1
ATOM 2508 O O . PHE B 1 76 ? -20.625 0.199 9.625 1 97.44 76 PHE B O 1
ATOM 2515 N N . ILE B 1 77 ? -18.969 0.488 8.117 1 97.81 77 ILE B N 1
ATOM 2516 C CA . ILE B 1 77 ? -19.656 1.588 7.441 1 97.81 77 ILE B CA 1
ATOM 2517 C C . ILE B 1 77 ? -20.203 1.108 6.102 1 97.81 77 ILE B C 1
ATOM 2519 O O . ILE B 1 77 ? -19.438 0.708 5.215 1 97.81 77 ILE B O 1
ATOM 2523 N N . LEU B 1 78 ? -21.484 1.112 5.945 1 96.75 78 LEU B N 1
ATOM 2524 C CA . LEU B 1 78 ? -22.141 0.844 4.676 1 96.75 78 LEU B CA 1
ATOM 2525 C C . LEU B 1 78 ? -22.656 2.137 4.043 1 96.75 78 LEU B C 1
ATOM 2527 O O . LEU B 1 78 ? -23.547 2.791 4.586 1 96.75 78 LEU B O 1
ATOM 2531 N N . LYS B 1 79 ? -22 2.561 2.984 1 96.62 79 LYS B N 1
ATOM 2532 C CA . LYS B 1 79 ? -22.516 3.684 2.197 1 96.62 79 LYS B CA 1
ATOM 2533 C C . LYS B 1 79 ? -23.297 3.199 0.982 1 96.62 79 LYS B C 1
ATOM 2535 O O . LYS B 1 79 ? -22.703 2.896 -0.06 1 96.62 79 LYS B O 1
ATOM 2540 N N . ASP B 1 80 ? -24.578 3.143 1.13 1 93.75 80 ASP B N 1
ATOM 2541 C CA . ASP B 1 80 ? -25.438 2.723 0.034 1 93.75 80 ASP B CA 1
ATOM 2542 C C . ASP B 1 80 ? -26.047 3.93 -0.677 1 93.75 80 ASP B C 1
ATOM 2544 O O . ASP B 1 80 ? -25.891 5.066 -0.234 1 93.75 80 ASP B O 1
ATOM 2548 N N . ASN B 1 81 ? -26.625 3.668 -1.854 1 94.38 81 ASN B N 1
ATOM 2549 C CA . ASN B 1 81 ? -27.234 4.715 -2.668 1 94.38 81 ASN B CA 1
ATOM 2550 C C . ASN B 1 81 ? -26.25 5.844 -2.953 1 94.38 81 ASN B C 1
ATOM 2552 O O . ASN B 1 81 ? -26.609 7.02 -2.863 1 94.38 81 ASN B O 1
ATOM 2556 N N . GLU B 1 82 ? -25.031 5.426 -3.158 1 93.38 82 GLU B N 1
ATOM 2557 C CA . GLU B 1 82 ? -23.953 6.375 -3.4 1 93.38 82 GLU B CA 1
ATOM 2558 C C . GLU B 1 82 ? -23.672 6.527 -4.895 1 93.38 82 GLU B C 1
ATOM 2560 O O . GLU B 1 82 ? -23.328 5.555 -5.57 1 93.38 82 GLU B O 1
ATOM 2565 N N . LYS B 1 83 ? -23.75 7.82 -5.375 1 92.44 83 LYS B N 1
ATOM 2566 C CA . LYS B 1 83 ? -23.562 8.07 -6.801 1 92.44 83 LYS B CA 1
ATOM 2567 C C . LYS B 1 83 ? -22.203 8.695 -7.082 1 92.44 83 LYS B C 1
ATOM 2569 O O . LYS B 1 83 ? -21.734 8.68 -8.219 1 92.44 83 LYS B O 1
ATOM 2574 N N . ARG B 1 84 ? -21.609 9.133 -6.121 1 92.56 84 ARG B N 1
ATOM 2575 C CA . ARG B 1 84 ? -20.297 9.75 -6.293 1 92.56 84 ARG B CA 1
ATOM 2576 C C . ARG B 1 84 ? -19.234 8.703 -6.582 1 92.56 84 ARG B C 1
ATOM 2578 O O . ARG B 1 84 ? -19.422 7.52 -6.281 1 92.56 84 ARG B O 1
ATOM 2585 N N . PRO B 1 85 ? -18.109 9.195 -7.184 1 91.31 85 PRO B N 1
ATOM 2586 C CA . PRO B 1 85 ? -16.984 8.266 -7.32 1 91.31 85 PRO B CA 1
ATOM 2587 C C . PRO B 1 85 ? -16.5 7.707 -5.98 1 91.31 85 PRO B C 1
ATOM 2589 O O . PRO B 1 85 ? -16.484 8.43 -4.98 1 91.31 85 PRO B O 1
ATOM 2592 N N . ILE B 1 86 ? -16.172 6.508 -5.996 1 91.25 86 ILE B N 1
ATOM 2593 C CA . ILE B 1 86 ? -15.812 5.785 -4.781 1 91.25 86 ILE B CA 1
ATOM 2594 C C . ILE B 1 86 ? -14.656 6.5 -4.086 1 91.25 86 ILE B C 1
ATOM 2596 O O . ILE B 1 86 ? -14.586 6.527 -2.855 1 91.25 86 ILE B O 1
ATOM 2600 N N . SER B 1 87 ? -13.727 7.062 -4.859 1 92.19 87 SER B N 1
ATOM 2601 C CA . SER B 1 87 ? -12.578 7.742 -4.273 1 92.19 87 SER B CA 1
ATOM 2602 C C . SER B 1 87 ? -13.016 8.93 -3.416 1 92.19 87 SER B C 1
ATOM 2604 O O . SER B 1 87 ? -12.406 9.211 -2.383 1 92.19 87 SER B O 1
ATOM 2606 N N . LYS B 1 88 ? -14.062 9.586 -3.801 1 94 88 LYS B N 1
ATOM 2607 C CA . LYS B 1 88 ? -14.578 10.719 -3.037 1 94 88 LYS B CA 1
ATOM 2608 C C . LYS B 1 88 ? -15.211 10.258 -1.728 1 94 88 LYS B C 1
ATOM 2610 O O . LYS B 1 88 ? -15.047 10.906 -0.691 1 94 88 LYS B O 1
ATOM 2615 N N . VAL B 1 89 ? -15.867 9.148 -1.814 1 95.94 89 VAL B N 1
ATOM 2616 C CA . VAL B 1 89 ? -16.5 8.586 -0.627 1 95.94 89 VAL B CA 1
ATOM 2617 C C . VAL B 1 89 ? -15.438 8.141 0.373 1 95.94 89 VAL B C 1
ATOM 2619 O O . VAL B 1 89 ? -15.531 8.453 1.563 1 95.94 89 VAL B O 1
ATOM 2622 N N . ILE B 1 90 ? -14.453 7.488 -0.143 1 96.5 90 ILE B N 1
ATOM 2623 C CA . ILE B 1 90 ? -13.359 7.016 0.699 1 96.5 90 ILE B CA 1
ATOM 2624 C C . ILE B 1 90 ? -12.664 8.203 1.359 1 96.5 90 ILE B C 1
ATOM 2626 O O . ILE B 1 90 ? -12.375 8.172 2.557 1 96.5 90 ILE B O 1
ATOM 2630 N N . ALA B 1 91 ? -12.477 9.242 0.588 1 94.19 91 ALA B N 1
ATOM 2631 C CA . ALA B 1 91 ? -11.812 10.438 1.109 1 94.19 91 ALA B CA 1
ATOM 2632 C C . ALA B 1 91 ? -12.641 11.078 2.225 1 94.19 91 ALA B C 1
ATOM 2634 O O . ALA B 1 91 ? -12.086 11.5 3.244 1 94.19 91 ALA B O 1
ATOM 2635 N N . GLU B 1 92 ? -13.852 11.148 1.99 1 94.44 92 GLU B N 1
ATOM 2636 C CA . GLU B 1 92 ? -14.742 11.719 2.992 1 94.44 92 GLU B CA 1
ATOM 2637 C C . GLU B 1 92 ? -14.68 10.938 4.301 1 94.44 92 GLU B C 1
ATOM 2639 O O . GLU B 1 92 ? -14.547 11.523 5.375 1 94.44 92 GLU B O 1
ATOM 2644 N N . ILE B 1 93 ? -14.703 9.656 4.246 1 96 93 ILE B N 1
ATOM 2645 C CA . ILE B 1 93 ? -14.656 8.805 5.434 1 96 93 ILE B CA 1
ATOM 2646 C C . ILE B 1 93 ? -13.289 8.93 6.102 1 96 93 ILE B C 1
ATOM 2648 O O . ILE B 1 93 ? -13.195 8.977 7.328 1 96 93 ILE B O 1
ATOM 2652 N N . ALA B 1 94 ? -12.297 8.953 5.25 1 94.81 94 ALA B N 1
ATOM 2653 C CA . ALA B 1 94 ? -10.938 9.078 5.773 1 94.81 94 ALA B CA 1
ATOM 2654 C C . ALA B 1 94 ? -10.789 10.344 6.609 1 94.81 94 ALA B C 1
ATOM 2656 O O . ALA B 1 94 ? -10.172 10.328 7.676 1 94.81 94 ALA B O 1
ATOM 2657 N N . ARG B 1 95 ? -11.375 11.391 6.133 1 91.31 95 ARG B N 1
ATOM 2658 C CA . ARG B 1 95 ? -11.305 12.656 6.855 1 91.31 95 ARG B CA 1
ATOM 2659 C C . ARG B 1 95 ? -12.133 12.602 8.141 1 91.31 95 ARG B C 1
ATOM 2661 O O . ARG B 1 95 ? -11.656 13 9.203 1 91.31 95 ARG B O 1
ATOM 2668 N N . GLU B 1 96 ? -13.258 12.086 8.047 1 92.44 96 GLU B N 1
ATOM 2669 C CA . GLU B 1 96 ? -14.188 12.031 9.172 1 92.44 96 GLU B CA 1
ATOM 2670 C C . GLU B 1 96 ? -13.641 11.164 10.297 1 92.44 96 GLU B C 1
ATOM 2672 O O . GLU B 1 96 ? -13.781 11.508 11.477 1 92.44 96 GLU B O 1
ATOM 2677 N N . LYS B 1 97 ? -13.008 10.07 9.938 1 94.06 97 LYS B N 1
ATOM 2678 C CA . LYS B 1 97 ? -12.586 9.102 10.945 1 94.06 97 LYS B CA 1
ATOM 2679 C C . LYS B 1 97 ? -11.094 9.211 11.227 1 94.06 97 LYS B C 1
ATOM 2681 O O . LYS B 1 97 ? -10.523 8.359 11.914 1 94.06 97 LYS B O 1
ATOM 2686 N N . LYS B 1 98 ? -10.438 10.234 10.633 1 91.44 98 LYS B N 1
ATOM 2687 C CA . LYS B 1 98 ? -9.016 10.5 10.828 1 91.44 98 LYS B CA 1
ATOM 2688 C C . LYS B 1 98 ? -8.172 9.273 10.484 1 91.44 98 LYS B C 1
ATOM 2690 O O . LYS B 1 98 ? -7.293 8.891 11.25 1 91.44 98 LYS B O 1
ATOM 2695 N N . ILE B 1 99 ? -8.508 8.703 9.367 1 93.94 99 ILE B N 1
ATOM 2696 C CA . ILE B 1 99 ? -7.816 7.516 8.875 1 93.94 99 ILE B CA 1
ATOM 2697 C C . ILE B 1 99 ? -6.387 7.871 8.484 1 93.94 99 ILE B C 1
ATOM 2699 O O . ILE B 1 99 ? -6.145 8.906 7.852 1 93.94 99 ILE B O 1
ATOM 2703 N N . THR B 1 100 ? -5.477 6.984 8.867 1 90.56 100 THR B N 1
ATOM 2704 C CA . THR B 1 100 ? -4.082 7.211 8.508 1 90.56 100 THR B CA 1
ATOM 2705 C C . THR B 1 100 ? -3.611 6.176 7.492 1 90.56 100 THR B C 1
ATOM 2707 O O . THR B 1 100 ? -2.6 6.375 6.816 1 90.56 100 THR B O 1
ATOM 2710 N N . GLN B 1 101 ? -4.332 5.074 7.379 1 92.12 101 GLN B N 1
ATOM 2711 C CA . GLN B 1 101 ? -3.988 4.008 6.445 1 92.12 101 GLN B CA 1
ATOM 2712 C C . GLN B 1 101 ? -5.238 3.428 5.789 1 92.12 101 GLN B C 1
ATOM 2714 O O . GLN B 1 101 ? -6.23 3.15 6.469 1 92.12 101 GLN B O 1
ATOM 2719 N N . ILE B 1 102 ? -5.141 3.258 4.496 1 95.56 102 ILE B N 1
ATOM 2720 C CA . ILE B 1 102 ? -6.246 2.66 3.754 1 95.56 102 ILE B CA 1
ATOM 2721 C C . ILE B 1 102 ? -5.789 1.354 3.107 1 95.56 102 ILE B C 1
ATOM 2723 O O . ILE B 1 102 ? -4.723 1.301 2.488 1 95.56 102 ILE B O 1
ATOM 2727 N N . ILE B 1 103 ? -6.582 0.356 3.25 1 94.62 103 ILE B N 1
ATOM 2728 C CA . ILE B 1 103 ? -6.316 -0.951 2.658 1 94.62 103 ILE B CA 1
ATOM 2729 C C . ILE B 1 103 ? -7.328 -1.231 1.55 1 94.62 103 ILE B C 1
ATOM 2731 O O . ILE B 1 103 ? -8.539 -1.2 1.782 1 94.62 103 ILE B O 1
ATOM 2735 N N . LEU B 1 104 ? -6.766 -1.469 0.395 1 92.31 104 LEU B N 1
ATOM 2736 C CA . LEU B 1 104 ? -7.559 -1.816 -0.781 1 92.31 104 LEU B CA 1
ATOM 2737 C C . LEU B 1 104 ? -7.152 -3.182 -1.325 1 92.31 104 LEU B C 1
ATOM 2739 O O . LEU B 1 104 ? -5.969 -3.525 -1.334 1 92.31 104 LEU B O 1
ATOM 2743 N N . GLY B 1 105 ? -8.133 -3.924 -1.713 1 88.94 105 GLY B N 1
ATOM 2744 C CA . GLY B 1 105 ? -7.863 -5.152 -2.443 1 88.94 105 GLY B CA 1
ATOM 2745 C C . GLY B 1 105 ? -7.777 -4.945 -3.943 1 88.94 105 GLY B C 1
ATOM 2746 O O . GLY B 1 105 ? -8.539 -4.16 -4.512 1 88.94 105 GLY B O 1
ATOM 2747 N N . GLN B 1 106 ? -6.793 -5.586 -4.492 1 79.38 106 GLN B N 1
ATOM 2748 C CA . GLN B 1 106 ? -6.68 -5.523 -5.945 1 79.38 106 GLN B CA 1
ATOM 2749 C C . GLN B 1 106 ? -6.414 -6.906 -6.531 1 79.38 106 GLN B C 1
ATOM 2751 O O . GLN B 1 106 ? -5.645 -7.691 -5.973 1 79.38 106 GLN B O 1
ATOM 2756 N N . THR B 1 107 ? -7.234 -7.152 -7.566 1 72.19 107 THR B N 1
ATOM 2757 C CA . THR B 1 107 ? -6.918 -8.328 -8.375 1 72.19 107 THR B CA 1
ATOM 2758 C C . THR B 1 107 ? -5.949 -7.969 -9.492 1 72.19 107 THR B C 1
ATOM 2760 O O . THR B 1 107 ? -5.75 -6.789 -9.797 1 72.19 107 THR B O 1
ATOM 2763 N N . ALA B 1 108 ? -5.367 -9.008 -9.984 1 68.38 108 ALA B N 1
ATOM 2764 C CA . ALA B 1 108 ? -4.512 -8.773 -11.141 1 68.38 108 ALA B CA 1
ATOM 2765 C C . ALA B 1 108 ? -5.285 -8.078 -12.258 1 68.38 108 ALA B C 1
ATOM 2767 O O . ALA B 1 108 ? -4.766 -7.172 -12.914 1 68.38 108 ALA B O 1
ATOM 2768 N N . GLN B 1 109 ? -6.457 -8.453 -12.398 1 69.62 109 GLN B N 1
ATOM 2769 C CA . GLN B 1 109 ? -7.297 -7.883 -13.445 1 69.62 109 GLN B CA 1
ATOM 2770 C C . GLN B 1 109 ? -7.582 -6.41 -13.18 1 69.62 109 GLN B C 1
ATOM 2772 O O . GLN B 1 109 ? -7.488 -5.578 -14.086 1 69.62 109 GLN B O 1
ATOM 2777 N N . SER B 1 110 ? -7.961 -6.137 -11.984 1 73 110 SER B N 1
ATOM 2778 C CA . SER B 1 110 ? -8.258 -4.75 -11.641 1 73 110 SER B CA 1
ATOM 2779 C C . SER B 1 110 ? -7.027 -3.863 -11.805 1 73 110 SER B C 1
ATOM 2781 O O . SER B 1 110 ? -7.145 -2.705 -12.219 1 73 110 SER B O 1
ATOM 2783 N N . ARG B 1 111 ? -5.906 -4.43 -11.516 1 72.06 111 ARG B N 1
ATOM 2784 C CA . ARG B 1 111 ? -4.664 -3.678 -11.672 1 72.06 111 ARG B CA 1
ATOM 2785 C C . ARG B 1 111 ? -4.434 -3.291 -13.125 1 72.06 111 ARG B C 1
ATOM 2787 O O . ARG B 1 111 ? -4.082 -2.146 -13.422 1 72.06 111 ARG B O 1
ATOM 2794 N N . TRP B 1 112 ? -4.809 -4.156 -13.953 1 68.19 112 TRP B N 1
ATOM 2795 C CA . TRP B 1 112 ? -4.625 -3.891 -15.375 1 68.19 112 TRP B CA 1
ATOM 2796 C C . TRP B 1 112 ? -5.641 -2.865 -15.875 1 68.19 112 TRP B C 1
ATOM 2798 O O . TRP B 1 112 ? -5.301 -1.987 -16.672 1 68.19 112 TRP B O 1
ATOM 2808 N N . GLU B 1 113 ? -6.734 -3.018 -15.383 1 71.56 113 GLU B N 1
ATOM 2809 C CA . GLU B 1 113 ? -7.777 -2.064 -15.758 1 71.56 113 GLU B CA 1
ATOM 2810 C C . GLU B 1 113 ? -7.418 -0.651 -15.305 1 71.56 113 GLU B C 1
ATOM 2812 O O . GLU B 1 113 ? -7.672 0.319 -16.016 1 71.56 113 GLU B O 1
ATOM 2817 N N . GLN B 1 114 ? -6.898 -0.652 -14.195 1 69.19 114 GLN B N 1
ATOM 2818 C CA . GLN B 1 114 ? -6.492 0.634 -13.641 1 69.19 114 GLN B CA 1
ATOM 2819 C C . GLN B 1 114 ? -5.422 1.291 -14.508 1 69.19 114 GLN B C 1
ATOM 2821 O O . GLN B 1 114 ? -5.457 2.504 -14.734 1 69.19 114 GLN B O 1
ATOM 2826 N N . ILE B 1 115 ? -4.578 0.616 -14.914 1 64.94 115 ILE B N 1
ATOM 2827 C CA . ILE B 1 115 ? -3.502 1.132 -15.75 1 64.94 115 ILE B CA 1
ATOM 2828 C C . ILE B 1 115 ? -4.082 1.678 -17.062 1 64.94 115 ILE B C 1
ATOM 2830 O O . ILE B 1 115 ? -3.656 2.73 -17.531 1 64.94 115 ILE B O 1
ATOM 2834 N N . ALA B 1 116 ? -5.094 1.082 -17.453 1 60.44 116 ALA B N 1
ATOM 2835 C CA . ALA B 1 116 ? -5.668 1.434 -18.75 1 60.44 116 ALA B CA 1
ATOM 2836 C C . ALA B 1 116 ? -6.586 2.645 -18.625 1 60.44 116 ALA B C 1
ATOM 2838 O O . ALA B 1 116 ? -6.555 3.541 -19.469 1 60.44 116 ALA B O 1
ATOM 2839 N N . LYS B 1 117 ? -7.488 2.678 -17.719 1 60.47 117 LYS B N 1
ATOM 2840 C CA . LYS B 1 117 ? -8.578 3.652 -17.688 1 60.47 117 LYS B CA 1
ATOM 2841 C C . LYS B 1 117 ? -8.336 4.707 -16.609 1 60.47 117 LYS B C 1
ATOM 2843 O O . LYS B 1 117 ? -9.086 5.684 -16.516 1 60.47 117 LYS B O 1
ATOM 2848 N N . GLY B 1 118 ? -7.324 4.672 -16.016 1 63.38 118 GLY B N 1
ATOM 2849 C CA . GLY B 1 118 ? -7.117 5.539 -14.867 1 63.38 118 GLY B CA 1
ATOM 2850 C C . GLY B 1 118 ? -7.488 4.883 -13.547 1 63.38 118 GLY B C 1
ATOM 2851 O O . GLY B 1 118 ? -8.367 4.02 -13.508 1 63.38 118 GLY B O 1
ATOM 2852 N N . SER B 1 119 ? -6.719 5.113 -12.523 1 74.94 119 SER B N 1
ATOM 2853 C CA . SER B 1 119 ? -6.727 4.215 -11.375 1 74.94 119 SER B CA 1
ATOM 2854 C C . SER B 1 119 ? -7.359 4.879 -10.156 1 74.94 119 SER B C 1
ATOM 2856 O O . SER B 1 119 ? -7.312 6.102 -10.016 1 74.94 119 SER B O 1
ATOM 2858 N N . ILE B 1 120 ? -8.344 4.188 -9.523 1 80.19 120 ILE B N 1
ATOM 2859 C CA . ILE B 1 120 ? -8.812 4.559 -8.195 1 80.19 120 ILE B CA 1
ATOM 2860 C C . ILE B 1 120 ? -7.625 4.93 -7.312 1 80.19 120 ILE B C 1
ATOM 2862 O O . ILE B 1 120 ? -7.727 5.82 -6.465 1 80.19 120 ILE B O 1
ATOM 2866 N N . ILE B 1 121 ? -6.57 4.402 -7.629 1 82.88 121 ILE B N 1
ATOM 2867 C CA . ILE B 1 121 ? -5.371 4.66 -6.84 1 82.88 121 ILE B CA 1
ATOM 2868 C C . ILE B 1 121 ? -4.91 6.102 -7.055 1 82.88 121 ILE B C 1
ATOM 2870 O O . ILE B 1 121 ? -4.652 6.828 -6.094 1 82.88 121 ILE B O 1
ATOM 2874 N N . ASN B 1 122 ? -4.895 6.492 -8.297 1 82 122 ASN B N 1
ATOM 2875 C CA . ASN B 1 122 ? -4.48 7.855 -8.609 1 82 122 ASN B CA 1
ATOM 2876 C C . ASN B 1 122 ? -5.438 8.883 -8.008 1 82 122 ASN B C 1
ATOM 2878 O O . ASN B 1 122 ? -5.004 9.906 -7.48 1 82 122 ASN B O 1
ATOM 2882 N N . SER B 1 123 ? -6.668 8.562 -8.125 1 86.06 123 SER B N 1
ATOM 2883 C CA . SER B 1 123 ? -7.664 9.461 -7.543 1 86.06 123 SER B CA 1
ATOM 2884 C C . SER B 1 123 ? -7.484 9.578 -6.035 1 86.06 123 SER B C 1
ATOM 2886 O O . SER B 1 123 ? -7.574 10.672 -5.477 1 86.06 123 SER B O 1
ATOM 2888 N N . LEU B 1 124 ? -7.223 8.516 -5.402 1 88.69 124 LEU B N 1
ATOM 2889 C CA . LEU B 1 124 ? -7.047 8.523 -3.953 1 88.69 124 LEU B CA 1
ATOM 2890 C C . LEU B 1 124 ? -5.781 9.273 -3.559 1 88.69 124 LEU B C 1
ATOM 2892 O O . LEU B 1 124 ? -5.781 10.023 -2.578 1 88.69 124 LEU B O 1
ATOM 2896 N N . LEU B 1 125 ? -4.773 9.062 -4.352 1 82.44 125 LEU B N 1
ATOM 2897 C CA . LEU B 1 125 ? -3.521 9.742 -4.055 1 82.44 125 LEU B CA 1
ATOM 2898 C C . LEU B 1 125 ? -3.691 11.258 -4.16 1 82.44 125 LEU B C 1
ATOM 2900 O O . LEU B 1 125 ? -3.043 12.016 -3.432 1 82.44 125 LEU B O 1
ATOM 2904 N N . ARG B 1 126 ? -4.594 11.594 -4.984 1 82.06 126 ARG B N 1
ATOM 2905 C CA . ARG B 1 126 ? -4.891 13.008 -5.152 1 82.06 126 ARG B CA 1
ATOM 2906 C C . ARG B 1 126 ? -5.781 13.516 -4.023 1 82.06 126 ARG B C 1
ATOM 2908 O O . ARG B 1 126 ? -5.566 14.609 -3.498 1 82.06 126 ARG B O 1
ATOM 2915 N N . GLU B 1 127 ? -6.75 12.758 -3.65 1 85.06 127 GLU B N 1
ATOM 2916 C CA . GLU B 1 127 ? -7.766 13.18 -2.691 1 85.06 127 GLU B CA 1
ATOM 2917 C C . GLU B 1 127 ? -7.227 13.148 -1.265 1 85.06 127 GLU B C 1
ATOM 2919 O O . GLU B 1 127 ? -7.625 13.961 -0.429 1 85.06 127 GLU B O 1
ATOM 2924 N N . ILE B 1 128 ? -6.352 12.164 -1.014 1 86.38 128 ILE B N 1
ATOM 2925 C CA . ILE B 1 128 ? -5.852 11.977 0.345 1 86.38 128 ILE B CA 1
ATOM 2926 C C . ILE B 1 128 ? -4.336 11.789 0.318 1 86.38 128 ILE B C 1
ATOM 2928 O O . ILE B 1 128 ? -3.832 10.727 0.673 1 86.38 128 ILE B O 1
ATOM 2932 N N . PRO B 1 129 ? -3.648 12.805 0.099 1 80.56 129 PRO B N 1
ATOM 2933 C CA . PRO B 1 129 ? -2.209 12.711 -0.163 1 80.56 129 PRO B CA 1
ATOM 2934 C C . PRO B 1 129 ? -1.406 12.344 1.081 1 80.56 129 PRO B C 1
ATOM 2936 O O . PRO B 1 129 ? -0.236 11.969 0.975 1 80.56 129 PRO B O 1
ATOM 2939 N N . PHE B 1 130 ? -1.981 12.344 2.248 1 82.94 130 PHE B N 1
ATOM 2940 C CA . PHE B 1 130 ? -1.196 12.133 3.459 1 82.94 130 PHE B CA 1
ATOM 2941 C C . PHE B 1 130 ? -1.586 10.82 4.133 1 82.94 130 PHE B C 1
ATOM 2943 O O . PHE B 1 130 ? -1.218 10.578 5.285 1 82.94 130 PHE B O 1
ATOM 2950 N N . VAL B 1 131 ? -2.287 10.031 3.434 1 89.25 131 VAL B N 1
ATOM 2951 C CA . VAL B 1 131 ? -2.725 8.742 3.957 1 89.25 131 VAL B CA 1
ATOM 2952 C C . VAL B 1 131 ? -1.931 7.617 3.293 1 89.25 131 VAL B C 1
ATOM 2954 O O . VAL B 1 131 ? -1.699 7.645 2.082 1 89.25 131 VAL B O 1
ATOM 2957 N N . ASP B 1 132 ? -1.507 6.66 4.094 1 89.44 132 ASP B N 1
ATOM 2958 C CA . ASP B 1 132 ? -0.857 5.477 3.537 1 89.44 132 ASP B CA 1
ATOM 2959 C C . ASP B 1 132 ? -1.857 4.605 2.783 1 89.44 132 ASP B C 1
ATOM 2961 O O . ASP B 1 132 ? -2.99 4.418 3.232 1 89.44 132 ASP B O 1
ATOM 2965 N N . LEU B 1 133 ? -1.407 4.074 1.63 1 91.25 133 LEU B N 1
ATOM 2966 C CA . LEU B 1 133 ? -2.262 3.199 0.835 1 91.25 133 LEU B CA 1
ATOM 2967 C C . LEU B 1 133 ? -1.657 1.804 0.726 1 91.25 133 LEU B C 1
ATOM 2969 O O . LEU B 1 133 ? -0.5 1.652 0.327 1 91.25 133 LEU B O 1
ATOM 2973 N N . HIS B 1 134 ? -2.404 0.866 1.134 1 91.31 134 HIS B N 1
ATOM 2974 C CA . HIS B 1 134 ? -2.016 -0.535 1.019 1 91.31 134 HIS B CA 1
ATOM 2975 C C . HIS B 1 134 ? -2.818 -1.242 -0.068 1 91.31 134 HIS B C 1
ATOM 2977 O O . HIS B 1 134 ? -4.035 -1.403 0.059 1 91.31 134 HIS B O 1
ATOM 2983 N N . LEU B 1 135 ? -2.143 -1.597 -1.086 1 90.19 135 LEU B N 1
ATOM 2984 C CA . LEU B 1 135 ? -2.748 -2.381 -2.156 1 90.19 135 LEU B CA 1
ATOM 2985 C C . LEU B 1 135 ? -2.455 -3.865 -1.976 1 90.19 135 LEU B C 1
ATOM 2987 O O . LEU B 1 135 ? -1.328 -4.312 -2.195 1 90.19 135 LEU B O 1
ATOM 2991 N N . ILE B 1 136 ? -3.459 -4.602 -1.633 1 88.12 136 ILE B N 1
ATOM 2992 C CA . ILE B 1 136 ? -3.287 -6.016 -1.314 1 88.12 136 ILE B CA 1
ATOM 2993 C C . ILE B 1 136 ? -3.689 -6.867 -2.516 1 88.12 136 ILE B C 1
ATOM 2995 O O . ILE B 1 136 ? -4.773 -6.684 -3.078 1 88.12 136 ILE B O 1
ATOM 2999 N N . SER B 1 137 ? -2.738 -7.73 -2.867 1 81.06 137 SER B N 1
ATOM 3000 C CA . SER B 1 137 ? -3.045 -8.664 -3.945 1 81.06 137 SER B CA 1
ATOM 3001 C C . SER B 1 137 ? -3.932 -9.805 -3.457 1 81.06 137 SER B C 1
ATOM 3003 O O . SER B 1 137 ? -3.537 -10.57 -2.572 1 81.06 137 SER B O 1
ATOM 3005 N N . VAL B 1 138 ? -5.121 -9.922 -3.848 1 65 138 VAL B N 1
ATOM 3006 C CA . VAL B 1 138 ? -6.078 -10.906 -3.363 1 65 138 VAL B CA 1
ATOM 3007 C C . VAL B 1 138 ? -5.965 -12.188 -4.188 1 65 138 VAL B C 1
ATOM 3009 O O . VAL B 1 138 ? -6.566 -13.203 -3.85 1 65 138 VAL B O 1
ATOM 3012 N N . SER B 1 139 ? -5.18 -12.227 -5.113 1 60.38 139 SER B N 1
ATOM 3013 C CA . SER B 1 139 ? -5.051 -13.445 -5.902 1 60.38 139 SER B CA 1
ATOM 3014 C C . SER B 1 139 ? -4.305 -14.523 -5.129 1 60.38 139 SER B C 1
ATOM 3016 O O . SER B 1 139 ? -4.391 -15.711 -5.465 1 60.38 139 SER B O 1
ATOM 3018 N N . ARG B 1 140 ? -3.828 -14.266 -4.035 1 54 140 ARG B N 1
ATOM 3019 C CA . ARG B 1 140 ? -3.025 -15.266 -3.342 1 54 140 ARG B CA 1
ATOM 3020 C C . ARG B 1 140 ? -3.895 -16.125 -2.428 1 54 140 ARG B C 1
ATOM 3022 O O . ARG B 1 140 ? -3.383 -16.984 -1.704 1 54 140 ARG B O 1
ATOM 3029 N N . ALA B 1 141 ? -5.18 -15.914 -2.477 1 56.06 141 ALA B N 1
ATOM 3030 C CA . ALA B 1 141 ? -5.98 -16.75 -1.583 1 56.06 141 ALA B CA 1
ATOM 3031 C C . ALA B 1 141 ? -7.047 -17.516 -2.359 1 56.06 141 ALA B C 1
ATOM 3033 O O . ALA B 1 141 ? -7.695 -16.969 -3.25 1 56.06 141 ALA B O 1
ATOM 3034 N N . LEU B 1 142 ? -6.84 -18.891 -2.559 1 53.81 142 LEU B N 1
ATOM 3035 C CA . LEU B 1 142 ? -7.91 -19.719 -3.104 1 53.81 142 LEU B CA 1
ATOM 3036 C C . LEU B 1 142 ? -8.82 -20.234 -1.993 1 53.81 142 LEU B C 1
ATOM 3038 O O . LEU B 1 142 ? -8.352 -20.547 -0.898 1 53.81 142 LEU B O 1
ATOM 3042 N N . ARG B 1 143 ? -10.109 -19.703 -1.998 1 48.38 143 ARG B N 1
ATOM 3043 C CA . ARG B 1 143 ? -11.055 -20.25 -1.033 1 48.38 143 ARG B CA 1
ATOM 3044 C C . ARG B 1 143 ? -11.148 -21.766 -1.165 1 48.38 143 ARG B C 1
ATOM 3046 O O . ARG B 1 143 ? -11.477 -22.281 -2.234 1 48.38 143 ARG B O 1
ATOM 3053 N N . ASP B 1 144 ? -10.281 -22.469 -0.434 1 46.62 144 ASP B N 1
ATOM 3054 C CA . ASP B 1 144 ? -10.562 -23.891 -0.484 1 46.62 144 ASP B CA 1
ATOM 3055 C C . ASP B 1 144 ? -11.953 -24.203 0.08 1 46.62 144 ASP B C 1
ATOM 3057 O O . ASP B 1 144 ? -12.609 -23.328 0.638 1 46.62 144 ASP B O 1
ATOM 3061 N N . HIS B 1 145 ? -12.375 -25.406 -0.261 1 43.34 145 HIS B N 1
ATOM 3062 C CA . HIS B 1 145 ? -13.672 -25.953 0.097 1 43.34 145 HIS B CA 1
ATOM 3063 C C . HIS B 1 145 ? -14.008 -25.688 1.561 1 43.34 145 HIS B C 1
ATOM 3065 O O . HIS B 1 145 ? -15.18 -25.656 1.942 1 43.34 145 HIS B O 1
ATOM 3071 N N . GLU B 1 146 ? -13.008 -25.781 2.354 1 42.69 146 GLU B N 1
ATOM 3072 C CA . GLU B 1 146 ? -13.328 -25.656 3.773 1 42.69 146 GLU B CA 1
ATOM 3073 C C . GLU B 1 146 ? -13.188 -24.219 4.258 1 42.69 146 GLU B C 1
ATOM 3075 O O . GLU B 1 146 ? -13.211 -23.953 5.461 1 42.69 146 GLU B O 1
ATOM 3080 N N . GLY B 1 147 ? -13.219 -23.328 3.385 1 44.41 147 GLY B N 1
ATOM 3081 C CA . GLY B 1 147 ? -13.219 -21.938 3.795 1 44.41 147 GLY B CA 1
ATOM 3082 C C . GLY B 1 147 ? -11.836 -21.422 4.152 1 44.41 147 GLY B C 1
ATOM 3083 O O . GLY B 1 147 ? -11.695 -20.312 4.676 1 44.41 147 GLY B O 1
ATOM 3084 N N . GLN B 1 148 ? -10.898 -22.438 4.297 1 46.19 148 GLN B N 1
ATOM 3085 C CA . GLN B 1 148 ? -9.594 -22 4.785 1 46.19 148 GLN B CA 1
ATOM 3086 C C . GLN B 1 148 ? -8.727 -21.469 3.645 1 46.19 148 GLN B C 1
ATOM 3088 O O . GLN B 1 148 ? -8.719 -22.031 2.549 1 46.19 148 GLN B O 1
ATOM 3093 N N . PHE B 1 149 ? -8.492 -20.25 3.672 1 48.75 149 PHE B N 1
ATOM 3094 C CA . PHE B 1 149 ? -7.652 -19.578 2.691 1 48.75 149 PHE B CA 1
ATOM 3095 C C . PHE B 1 149 ? -6.309 -20.281 2.557 1 48.75 149 PHE B C 1
ATOM 3097 O O . PHE B 1 149 ? -5.617 -20.516 3.551 1 48.75 149 PHE B O 1
ATOM 3104 N N . GLU B 1 150 ? -6.227 -21.25 1.566 1 59.19 150 GLU B N 1
ATOM 3105 C CA . GLU B 1 150 ? -4.879 -21.75 1.294 1 59.19 150 GLU B CA 1
ATOM 3106 C C . GLU B 1 150 ? -3.984 -20.641 0.754 1 59.19 150 GLU B C 1
ATOM 3108 O O . GLU B 1 150 ? -4.422 -19.812 -0.052 1 59.19 150 GLU B O 1
ATOM 3113 N N . LYS B 1 151 ? -2.877 -20.5 1.414 1 68.25 151 LYS B N 1
ATOM 3114 C CA . LYS B 1 151 ? -1.933 -19.469 0.98 1 68.25 151 LYS B CA 1
ATOM 3115 C C . LYS B 1 151 ? -1.253 -19.875 -0.327 1 68.25 151 LYS B C 1
ATOM 3117 O O . LYS B 1 151 ? -0.795 -21 -0.476 1 68.25 151 LYS B O 1
ATOM 3122 N N . GLY B 1 152 ? -1.375 -19.109 -1.393 1 78.94 152 GLY B N 1
ATOM 3123 C CA . GLY B 1 152 ? -0.665 -19.297 -2.646 1 78.94 152 GLY B CA 1
ATOM 3124 C C . GLY B 1 152 ? 0.794 -18.891 -2.576 1 78.94 152 GLY B C 1
ATOM 3125 O O . GLY B 1 152 ? 1.166 -18.031 -1.773 1 78.94 152 GLY B O 1
ATOM 3126 N N . VAL B 1 153 ? 1.571 -19.641 -3.385 1 82.62 153 VAL B N 1
ATOM 3127 C CA . VAL B 1 153 ? 2.994 -19.328 -3.465 1 82.62 153 VAL B CA 1
ATOM 3128 C C . VAL B 1 153 ? 3.355 -18.938 -4.895 1 82.62 153 VAL B C 1
ATOM 3130 O O . VAL B 1 153 ? 2.857 -19.516 -5.855 1 82.62 153 VAL B O 1
ATOM 3133 N N . ARG B 1 154 ? 4.188 -17.953 -4.887 1 85.31 154 ARG B N 1
ATOM 3134 C CA . ARG B 1 154 ? 4.664 -17.562 -6.211 1 85.31 154 ARG B CA 1
ATOM 3135 C C . ARG B 1 154 ? 5.352 -18.719 -6.918 1 85.31 154 ARG B C 1
ATOM 3137 O O . ARG B 1 154 ? 6.145 -19.438 -6.312 1 85.31 154 ARG B O 1
ATOM 3144 N N . ALA B 1 155 ? 5.008 -18.875 -8.203 1 90.56 155 ALA B N 1
ATOM 3145 C CA . ALA B 1 155 ? 5.566 -19.969 -9.008 1 90.56 155 ALA B CA 1
ATOM 3146 C C . ALA B 1 155 ? 5.617 -19.594 -10.484 1 90.56 155 ALA B C 1
ATOM 3148 O O . ALA B 1 155 ? 5.215 -18.484 -10.859 1 90.56 155 ALA B O 1
ATOM 3149 N N . TYR B 1 156 ? 6.246 -20.484 -11.219 1 92.62 156 TYR B N 1
ATOM 3150 C CA . TYR B 1 156 ? 6.523 -20.219 -12.625 1 92.62 156 TYR B CA 1
ATOM 3151 C C . TYR B 1 156 ? 6.25 -21.453 -13.477 1 92.62 156 TYR B C 1
ATOM 3153 O O . TYR B 1 156 ? 6.379 -22.594 -13 1 92.62 156 TYR B O 1
ATOM 3161 N N . LEU B 1 157 ? 5.867 -21.219 -14.688 1 93.94 157 LEU B N 1
ATOM 3162 C CA . LEU B 1 157 ? 5.742 -22.297 -15.656 1 93.94 157 LEU B CA 1
ATOM 3163 C C . LEU B 1 157 ? 6.77 -22.156 -16.766 1 93.94 157 LEU B C 1
ATOM 3165 O O . LEU B 1 157 ? 6.906 -21.078 -17.359 1 93.94 157 LEU B O 1
ATOM 3169 N N . THR B 1 158 ? 7.461 -23.141 -16.969 1 94.62 158 THR B N 1
ATOM 3170 C CA . THR B 1 158 ? 8.391 -23.234 -18.094 1 94.62 158 THR B CA 1
ATOM 3171 C C . THR B 1 158 ? 7.945 -24.312 -19.078 1 94.62 158 THR B C 1
ATOM 3173 O O . THR B 1 158 ? 7.508 -25.391 -18.672 1 94.62 158 THR B O 1
ATOM 3176 N N . ARG B 1 159 ? 8.102 -24.016 -20.297 1 92.31 159 ARG B N 1
ATOM 3177 C CA . ARG B 1 159 ? 7.656 -24.969 -21.312 1 92.31 159 ARG B CA 1
ATOM 3178 C C . ARG B 1 159 ? 8.664 -26.094 -21.484 1 92.31 159 ARG B C 1
ATOM 3180 O O . ARG B 1 159 ? 9.867 -25.844 -21.594 1 92.31 159 ARG B O 1
ATOM 3187 N N . GLU B 1 160 ? 8.219 -27.266 -21.359 1 92.12 160 GLU B N 1
ATOM 3188 C CA . GLU B 1 160 ? 8.984 -28.469 -21.641 1 92.12 160 GLU B CA 1
ATOM 3189 C C . GLU B 1 160 ? 8.289 -29.344 -22.672 1 92.12 160 GLU B C 1
ATOM 3191 O O . GLU B 1 160 ? 7.523 -30.25 -22.312 1 92.12 160 GLU B O 1
ATOM 3196 N N . GLY B 1 161 ? 8.719 -29.141 -23.953 1 90.5 161 GLY B N 1
ATOM 3197 C CA . GLY B 1 161 ? 7.996 -29.844 -25 1 90.5 161 GLY B CA 1
ATOM 3198 C C . GLY B 1 161 ? 6.562 -29.375 -25.156 1 90.5 161 GLY B C 1
ATOM 3199 O O . GLY B 1 161 ? 6.312 -28.188 -25.375 1 90.5 161 GLY B O 1
ATOM 3200 N N . GLU B 1 162 ? 5.613 -30.297 -24.875 1 90.31 162 GLU B N 1
ATOM 3201 C CA . GLU B 1 162 ? 4.199 -29.984 -25.047 1 90.31 162 GLU B CA 1
ATOM 3202 C C . GLU B 1 162 ? 3.529 -29.672 -23.703 1 90.31 162 GLU B C 1
ATOM 3204 O O . GLU B 1 162 ? 2.318 -29.453 -23.641 1 90.31 162 GLU B O 1
ATOM 3209 N N . VAL B 1 163 ? 4.387 -29.734 -22.719 1 92.69 163 VAL B N 1
ATOM 3210 C CA . VAL B 1 163 ? 3.799 -29.5 -21.406 1 92.69 163 VAL B CA 1
ATOM 3211 C C . VAL B 1 163 ? 4.52 -28.344 -20.719 1 92.69 163 VAL B C 1
ATOM 3213 O O . VAL B 1 163 ? 5.504 -27.812 -21.25 1 92.69 163 VAL B O 1
ATOM 3216 N N . TYR B 1 164 ? 3.941 -27.953 -19.625 1 94.56 164 TYR B N 1
ATOM 3217 C CA . TYR B 1 164 ? 4.582 -26.938 -18.797 1 94.56 164 TYR B CA 1
ATOM 3218 C C . TYR B 1 164 ? 4.973 -27.531 -17.438 1 94.56 164 TYR B C 1
ATOM 3220 O O . TYR B 1 164 ? 4.23 -28.328 -16.859 1 94.56 164 TYR B O 1
ATOM 3228 N N . ARG B 1 165 ? 6.082 -27.094 -16.984 1 94.69 165 ARG B N 1
ATOM 3229 C CA . ARG B 1 165 ? 6.562 -27.562 -15.688 1 94.69 165 ARG B CA 1
ATOM 3230 C C . ARG B 1 165 ? 6.523 -26.422 -14.664 1 94.69 165 ARG B C 1
ATOM 3232 O O . ARG B 1 165 ? 6.953 -25.312 -14.945 1 94.69 165 ARG B O 1
ATOM 3239 N N . LEU B 1 166 ? 6.02 -26.781 -13.5 1 94.38 166 LEU B N 1
ATOM 3240 C CA . LEU B 1 166 ? 5.941 -25.844 -12.391 1 94.38 166 LEU B CA 1
ATOM 3241 C C . LEU B 1 166 ? 7.273 -25.766 -11.656 1 94.38 166 LEU B C 1
ATOM 3243 O O . LEU B 1 166 ? 7.914 -26.781 -11.406 1 94.38 166 LEU B O 1
ATOM 3247 N N . SER B 1 167 ? 7.68 -24.547 -11.406 1 93.19 167 SER B N 1
ATOM 3248 C CA . SER B 1 167 ? 8.875 -24.312 -10.609 1 93.19 167 SER B CA 1
ATOM 3249 C C . SER B 1 167 ? 8.68 -23.125 -9.656 1 93.19 167 SER B C 1
ATOM 3251 O O . SER B 1 167 ? 7.797 -22.297 -9.875 1 93.19 167 SER B O 1
ATOM 3253 N N . PHE B 1 168 ? 9.484 -23.078 -8.617 1 90.56 168 PHE B N 1
ATOM 3254 C CA . PHE B 1 168 ? 9.367 -22 -7.641 1 90.56 168 PHE B CA 1
ATOM 3255 C C . PHE B 1 168 ? 10.562 -21.062 -7.715 1 90.56 168 PHE B C 1
ATOM 3257 O O . PHE B 1 168 ? 10.688 -20.125 -6.914 1 90.56 168 PHE B O 1
ATOM 3264 N N . ASN B 1 169 ? 11.359 -21.328 -8.695 1 89.69 169 ASN B N 1
ATOM 3265 C CA . ASN B 1 169 ? 12.508 -20.469 -8.938 1 89.69 169 ASN B CA 1
ATOM 3266 C C . ASN B 1 169 ? 12.43 -19.812 -10.312 1 89.69 169 ASN B C 1
ATOM 3268 O O . ASN B 1 169 ? 12.078 -20.453 -11.297 1 89.69 169 ASN B O 1
ATOM 3272 N N . TYR B 1 170 ? 12.742 -18.578 -10.281 1 87.75 170 TYR B N 1
ATOM 3273 C CA . TYR B 1 170 ? 12.695 -17.844 -11.547 1 87.75 170 TYR B CA 1
ATOM 3274 C C . TYR B 1 170 ? 13.906 -18.156 -12.406 1 87.75 170 TYR B C 1
ATOM 3276 O O . TYR B 1 170 ? 15.039 -18.172 -11.914 1 87.75 170 TYR B O 1
ATOM 3284 N N . THR B 1 171 ? 13.68 -18.469 -13.625 1 88 171 THR B N 1
ATOM 3285 C CA . THR B 1 171 ? 14.727 -18.656 -14.625 1 88 171 THR B CA 1
ATOM 3286 C C . THR B 1 171 ? 14.391 -17.875 -15.898 1 88 171 THR B C 1
ATOM 3288 O O . THR B 1 171 ? 13.25 -17.453 -16.094 1 88 171 THR B O 1
ATOM 3291 N N . LYS B 1 172 ? 15.312 -17.656 -16.703 1 85.06 172 LYS B N 1
ATOM 3292 C CA . LYS B 1 172 ? 15.148 -16.875 -17.922 1 85.06 172 LYS B CA 1
ATOM 3293 C C . LYS B 1 172 ? 14.148 -17.531 -18.859 1 85.06 172 LYS B C 1
ATOM 3295 O O . LYS B 1 172 ? 13.57 -16.875 -19.734 1 85.06 172 LYS B O 1
ATOM 3300 N N . ASP B 1 173 ? 13.906 -18.766 -18.688 1 89.88 173 ASP B N 1
ATOM 3301 C CA . ASP B 1 173 ? 13.062 -19.516 -19.609 1 89.88 173 ASP B CA 1
ATOM 3302 C C . ASP B 1 173 ? 11.609 -19.531 -19.141 1 89.88 173 ASP B C 1
ATOM 3304 O O . ASP B 1 173 ? 10.758 -20.188 -19.734 1 89.88 173 ASP B O 1
ATOM 3308 N N . VAL B 1 174 ? 11.328 -18.828 -18.141 1 90.94 174 VAL B N 1
ATOM 3309 C CA . VAL B 1 174 ? 9.977 -18.781 -17.594 1 90.94 174 VAL B CA 1
ATOM 3310 C C . VAL B 1 174 ? 9.023 -18.188 -18.625 1 90.94 174 VAL B C 1
ATOM 3312 O O . VAL B 1 174 ? 9.32 -17.156 -19.234 1 90.94 174 VAL B O 1
ATOM 3315 N N . GLU B 1 175 ? 7.934 -18.859 -18.781 1 90.31 175 GLU B N 1
ATOM 3316 C CA . GLU B 1 175 ? 6.926 -18.375 -19.719 1 90.31 175 GLU B CA 1
ATOM 3317 C C . GLU B 1 175 ? 5.805 -17.641 -18.984 1 90.31 175 GLU B C 1
ATOM 3319 O O . GLU B 1 175 ? 5.285 -16.641 -19.469 1 90.31 175 GLU B O 1
ATOM 3324 N N . PHE B 1 176 ? 5.453 -18.234 -17.812 1 89.5 176 PHE B N 1
ATOM 3325 C CA . PHE B 1 176 ? 4.383 -17.625 -17.047 1 89.5 176 PHE B CA 1
ATOM 3326 C C . PHE B 1 176 ? 4.766 -17.5 -15.578 1 89.5 176 PHE B C 1
ATOM 3328 O O . PHE B 1 176 ? 5.359 -18.422 -15.016 1 89.5 176 PHE B O 1
ATOM 3335 N N . GLU B 1 177 ? 4.461 -16.344 -15.07 1 88 177 GLU B N 1
ATOM 3336 C CA . GLU B 1 177 ? 4.523 -16.125 -13.625 1 88 177 GLU B CA 1
ATOM 3337 C C . GLU B 1 177 ? 3.127 -16.094 -13.008 1 88 177 GLU B C 1
ATOM 3339 O O . GLU B 1 177 ? 2.195 -15.539 -13.594 1 88 177 GLU B O 1
ATOM 3344 N N . GLY B 1 178 ? 3.062 -16.797 -11.82 1 87.62 178 GLY B N 1
ATOM 3345 C CA . GLY B 1 178 ? 1.763 -16.859 -11.172 1 87.62 178 GLY B CA 1
ATOM 3346 C C . GLY B 1 178 ? 1.832 -17.344 -9.734 1 87.62 178 GLY B C 1
ATOM 3347 O O . GLY B 1 178 ? 2.852 -17.172 -9.07 1 87.62 178 GLY B O 1
ATOM 3348 N N . ILE B 1 179 ? 0.627 -17.703 -9.328 1 85.25 179 ILE B N 1
ATOM 3349 C CA . ILE B 1 179 ? 0.503 -18.219 -7.965 1 85.25 179 ILE B CA 1
ATOM 3350 C C . ILE B 1 179 ? 0.033 -19.672 -7.992 1 85.25 179 ILE B C 1
ATOM 3352 O O . ILE B 1 179 ? -0.916 -20 -8.703 1 85.25 179 ILE B O 1
ATOM 3356 N N . PHE B 1 180 ? 0.772 -20.547 -7.238 1 88 180 PHE B N 1
ATOM 3357 C CA . PHE B 1 180 ? 0.415 -21.969 -7.117 1 88 180 PHE B CA 1
ATOM 3358 C C . PHE B 1 180 ? -0.263 -22.234 -5.781 1 88 180 PHE B C 1
ATOM 3360 O O . PHE B 1 180 ? 0.256 -21.859 -4.727 1 88 180 PHE B O 1
ATOM 3367 N N . PHE B 1 181 ? -1.365 -22.797 -5.934 1 83.62 181 PHE B N 1
ATOM 3368 C CA . PHE B 1 181 ? -2.113 -23.25 -4.762 1 83.62 181 PHE B CA 1
ATOM 3369 C C . PHE B 1 181 ? -2.061 -24.766 -4.625 1 83.62 181 PHE B C 1
ATOM 3371 O O . PHE B 1 181 ? -2.67 -25.484 -5.418 1 83.62 181 PHE B O 1
ATOM 3378 N N . LYS B 1 182 ? -1.396 -25.141 -3.627 1 84.31 182 LYS B N 1
ATOM 3379 C CA . LYS B 1 182 ? -1.191 -26.562 -3.432 1 84.31 182 LYS B CA 1
ATOM 3380 C C . LYS B 1 182 ? -2.396 -27.203 -2.748 1 84.31 182 LYS B C 1
ATOM 3382 O O . LYS B 1 182 ? -2.961 -26.641 -1.811 1 84.31 182 LYS B O 1
ATOM 3387 N N . ASP B 1 183 ? -2.707 -28.359 -3.309 1 79.5 183 ASP B N 1
ATOM 3388 C CA . ASP B 1 183 ? -3.768 -29.141 -2.676 1 79.5 183 ASP B CA 1
ATOM 3389 C C . ASP B 1 183 ? -3.312 -29.688 -1.328 1 79.5 183 ASP B C 1
ATOM 3391 O O . ASP B 1 183 ? -2.162 -30.109 -1.179 1 79.5 183 ASP B O 1
ATOM 3395 N N . HIS B 1 184 ? -4.25 -29.594 -0.424 1 71.5 184 HIS B N 1
ATOM 3396 C CA . HIS B 1 184 ? -3.939 -30.125 0.899 1 71.5 184 HIS B CA 1
ATOM 3397 C C . HIS B 1 184 ? -3.684 -31.625 0.846 1 71.5 184 HIS B C 1
ATOM 3399 O O . HIS B 1 184 ? -4.375 -32.344 0.13 1 71.5 184 HIS B O 1
ATOM 3405 N N . GLY B 1 185 ? -2.77 -32.062 1.607 1 64.75 185 GLY B N 1
ATOM 3406 C CA . GLY B 1 185 ? -2.611 -33.5 1.891 1 64.75 185 GLY B CA 1
ATOM 3407 C C . GLY B 1 185 ? -1.81 -34.219 0.832 1 64.75 185 GLY B C 1
ATOM 3408 O O . GLY B 1 185 ? -1.805 -35.469 0.793 1 64.75 185 GLY B O 1
ATOM 3409 N N . THR B 1 186 ? -1.326 -33.562 -0.129 1 63.34 186 THR B N 1
ATOM 3410 C CA . THR B 1 186 ? -0.564 -34.281 -1.139 1 63.34 186 THR B CA 1
ATOM 3411 C C . THR B 1 186 ? 0.929 -34 -0.997 1 63.34 186 THR B C 1
ATOM 3413 O O . THR B 1 186 ? 1.321 -32.938 -0.53 1 63.34 186 THR B O 1
ATOM 3416 N N . ASP B 1 187 ? 1.68 -34.938 -1.175 1 69.75 187 ASP B N 1
ATOM 3417 C CA . ASP B 1 187 ? 3.131 -34.781 -1.151 1 69.75 187 ASP B CA 1
ATOM 3418 C C . ASP B 1 187 ? 3.633 -34.094 -2.426 1 69.75 187 ASP B C 1
ATOM 3420 O O . ASP B 1 187 ? 4.621 -33.375 -2.398 1 69.75 187 ASP B O 1
ATOM 3424 N N . PHE B 1 188 ? 2.9 -34.344 -3.42 1 76.12 188 PHE B N 1
ATOM 3425 C CA . PHE B 1 188 ? 3.324 -33.75 -4.688 1 76.12 188 PHE B CA 1
ATOM 3426 C C . PHE B 1 188 ? 2.66 -32.406 -4.918 1 76.12 188 PHE B C 1
ATOM 3428 O O . PHE B 1 188 ? 1.733 -32.031 -4.191 1 76.12 188 PHE B O 1
ATOM 3435 N N . ASN B 1 189 ? 3.268 -31.703 -5.824 1 83.94 189 ASN B N 1
ATOM 3436 C CA . ASN B 1 189 ? 2.666 -30.406 -6.168 1 83.94 189 ASN B CA 1
ATOM 3437 C C . ASN B 1 189 ? 1.438 -30.594 -7.059 1 83.94 189 ASN B C 1
ATOM 3439 O O . ASN B 1 189 ? 1.549 -30.562 -8.281 1 83.94 189 ASN B O 1
ATOM 3443 N N . ASN B 1 190 ? 0.406 -30.859 -6.383 1 86.75 190 ASN B N 1
ATOM 3444 C CA . ASN B 1 190 ? -0.924 -30.875 -6.98 1 86.75 190 ASN B CA 1
ATOM 3445 C C . ASN B 1 190 ? -1.737 -29.656 -6.555 1 86.75 190 ASN B C 1
ATOM 3447 O O . ASN B 1 190 ? -1.675 -29.234 -5.398 1 86.75 190 ASN B O 1
ATOM 3451 N N . GLY B 1 191 ? -2.283 -29.062 -7.566 1 88.31 191 GLY B N 1
ATOM 3452 C CA . GLY B 1 191 ? -3.096 -27.906 -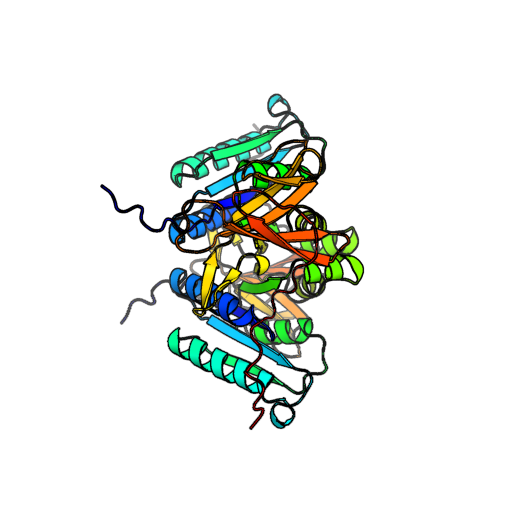7.219 1 88.31 191 GLY B CA 1
ATOM 3453 C C . GLY B 1 191 ? -3.465 -27.062 -8.422 1 88.31 191 GLY B C 1
ATOM 3454 O O . GLY B 1 191 ? -3.729 -27.578 -9.5 1 88.31 191 GLY B O 1
ATOM 3455 N N . VAL B 1 192 ? -3.58 -25.859 -8.125 1 87.56 192 VAL B N 1
ATOM 3456 C CA . VAL B 1 192 ? -4.008 -24.922 -9.164 1 87.56 192 VAL B CA 1
ATOM 3457 C C . VAL B 1 192 ? -2.982 -23.812 -9.305 1 87.56 192 VAL B C 1
ATOM 3459 O O . VAL B 1 192 ? -2.439 -23.328 -8.305 1 87.56 192 VAL B O 1
ATOM 3462 N N . PHE B 1 193 ? -2.68 -23.562 -10.555 1 89.19 193 PHE B N 1
ATOM 3463 C CA . PHE B 1 193 ? -1.801 -22.453 -10.883 1 89.19 193 PHE B CA 1
ATOM 3464 C C . PHE B 1 193 ? -2.582 -21.328 -11.547 1 89.19 193 PHE B C 1
ATOM 3466 O O . PHE B 1 193 ? -3.238 -21.531 -12.57 1 89.19 193 PHE B O 1
ATOM 3473 N N . LYS B 1 194 ? -2.488 -20.094 -10.938 1 85.5 194 LYS B N 1
ATOM 3474 C CA . LYS B 1 194 ? -3.174 -18.922 -11.453 1 85.5 194 LYS B CA 1
ATOM 3475 C C . LYS B 1 194 ? -2.182 -17.938 -12.062 1 85.5 194 LYS B C 1
ATOM 3477 O O . LYS B 1 194 ? -1.132 -17.656 -11.477 1 85.5 194 LYS B O 1
ATOM 3482 N N . PHE B 1 195 ? -2.486 -17.453 -13.266 1 84.62 195 PHE B N 1
ATOM 3483 C CA . PHE B 1 195 ? -1.558 -16.531 -13.914 1 84.62 195 PHE B CA 1
ATOM 3484 C C . PHE B 1 195 ? -2.295 -15.602 -14.867 1 84.62 195 PHE B C 1
ATOM 3486 O O . PHE B 1 195 ? -3.469 -15.82 -15.172 1 84.62 195 PHE B O 1
ATOM 3493 N N . MET B 1 196 ? -1.514 -14.562 -15.211 1 79.94 196 MET B N 1
ATOM 3494 C CA . MET B 1 196 ? -2.102 -13.578 -16.109 1 79.94 196 MET B CA 1
ATOM 3495 C C . MET B 1 196 ? -1.691 -13.852 -17.547 1 79.94 196 MET B C 1
ATOM 3497 O O . MET B 1 196 ? -0.522 -14.117 -17.828 1 79.94 196 MET B O 1
ATOM 3501 N N . ARG B 1 197 ? -2.66 -13.914 -18.375 1 78.19 197 ARG B N 1
ATOM 3502 C CA . ARG B 1 197 ? -2.432 -13.969 -19.812 1 78.19 197 ARG B CA 1
ATOM 3503 C C . ARG B 1 197 ? -3.375 -13.023 -20.547 1 78.19 197 ARG B C 1
ATOM 3505 O O . ARG B 1 197 ? -4.594 -13.117 -20.406 1 78.19 197 ARG B O 1
ATOM 3512 N N . ASP B 1 198 ? -2.812 -12.156 -21.406 1 74.88 198 ASP B N 1
ATOM 3513 C CA . ASP B 1 198 ? -3.58 -11.211 -22.203 1 74.88 198 ASP B CA 1
ATOM 3514 C C . ASP B 1 198 ? -4.559 -10.422 -21.344 1 74.88 198 ASP B C 1
ATOM 3516 O O . ASP B 1 198 ? -5.75 -10.344 -21.656 1 74.88 198 ASP B O 1
ATOM 3520 N N . LYS B 1 199 ? -4.191 -10.023 -20.219 1 71 199 LYS B N 1
ATOM 3521 C CA . LYS B 1 199 ? -4.926 -9.141 -19.312 1 71 199 LYS B CA 1
ATOM 3522 C C . LYS B 1 199 ? -6.055 -9.891 -18.609 1 71 199 LYS B C 1
ATOM 3524 O O . LYS B 1 199 ? -6.988 -9.273 -18.094 1 71 199 LYS B O 1
ATOM 3529 N N . GLU B 1 200 ? -5.965 -11.227 -18.734 1 74.75 200 GLU B N 1
ATOM 3530 C CA . GLU B 1 200 ? -6.949 -12.047 -18.047 1 74.75 200 GLU B CA 1
ATOM 3531 C C . GLU B 1 200 ? -6.273 -13.047 -17.109 1 74.75 200 GLU B C 1
ATOM 3533 O O . GLU B 1 200 ? -5.184 -13.547 -17.406 1 74.75 200 GLU B O 1
ATOM 3538 N N . THR B 1 201 ? -7.02 -13.289 -16.031 1 75.69 201 THR B N 1
ATOM 3539 C CA . THR B 1 201 ? -6.512 -14.297 -15.109 1 75.69 201 THR B CA 1
ATOM 3540 C C . THR B 1 201 ? -6.934 -15.695 -15.547 1 75.69 201 THR B C 1
ATOM 3542 O O . THR B 1 201 ? -8.117 -15.945 -15.781 1 75.69 201 THR B O 1
ATOM 3545 N N . LEU B 1 202 ? -5.98 -16.594 -15.688 1 82.44 202 LEU B N 1
ATOM 3546 C CA . LEU B 1 202 ? -6.238 -17.984 -16.047 1 82.44 202 LEU B CA 1
ATOM 3547 C C . LEU B 1 202 ? -5.848 -18.906 -14.906 1 82.44 202 LEU B C 1
ATOM 3549 O O . LEU B 1 202 ? -5.004 -18.562 -14.078 1 82.44 202 LEU B O 1
ATOM 3553 N N . GLN B 1 203 ? -6.609 -19.969 -14.852 1 86 203 GLN B N 1
ATOM 3554 C CA . GLN B 1 203 ? -6.289 -21.016 -13.875 1 86 203 GLN B CA 1
ATOM 3555 C C . GLN B 1 203 ? -6.086 -22.359 -14.555 1 86 203 GLN B C 1
ATOM 3557 O O . GLN B 1 203 ? -6.879 -22.75 -15.422 1 86 203 GLN B O 1
ATOM 3562 N N . VAL B 1 204 ? -5.016 -23.047 -14.172 1 89.19 204 VAL B N 1
ATOM 3563 C CA . VAL B 1 204 ? -4.75 -24.344 -14.758 1 89.19 204 VAL B CA 1
ATOM 3564 C C . VAL B 1 204 ? -4.441 -25.359 -13.656 1 89.19 204 VAL B C 1
ATOM 3566 O O . VAL B 1 204 ? -3.955 -24.984 -12.586 1 89.19 204 VAL B O 1
ATOM 3569 N N . ASN B 1 205 ? -4.742 -26.547 -13.969 1 89 205 ASN B N 1
ATOM 3570 C CA . ASN B 1 205 ? -4.453 -27.609 -13.016 1 89 205 ASN B CA 1
ATOM 3571 C C . ASN B 1 205 ? -2.998 -28.062 -13.102 1 89 205 ASN B C 1
ATOM 3573 O O . ASN B 1 205 ? -2.441 -28.172 -14.188 1 89 205 ASN B O 1
ATOM 3577 N N . VAL B 1 206 ? -2.488 -28.234 -11.961 1 91.56 206 VAL B N 1
ATOM 3578 C CA . VAL B 1 206 ? -1.133 -28.766 -11.852 1 91.56 206 VAL B CA 1
ATOM 3579 C C . VAL B 1 206 ? -1.173 -30.156 -11.242 1 91.56 206 VAL B C 1
ATOM 3581 O O . VAL B 1 206 ? -1.782 -30.375 -10.188 1 91.56 206 VAL B O 1
ATOM 3584 N N . THR B 1 207 ? -0.638 -31.094 -11.945 1 90.81 207 THR B N 1
ATOM 3585 C CA . THR B 1 207 ? -0.505 -32.438 -11.43 1 90.81 207 THR B CA 1
ATOM 3586 C C . THR B 1 207 ? 0.962 -32.875 -11.375 1 90.81 207 THR B C 1
ATOM 3588 O O . THR B 1 207 ? 1.61 -33 -12.414 1 90.81 207 THR B O 1
ATOM 3591 N N . GLU B 1 208 ? 1.426 -33.094 -10.195 1 89.62 208 GLU B N 1
ATOM 3592 C CA . GLU B 1 208 ? 2.82 -33.469 -9.969 1 89.62 208 GLU B CA 1
ATOM 3593 C C . GLU B 1 208 ? 3.766 -32.531 -10.75 1 89.62 208 GLU B C 1
ATOM 3595 O O . GLU B 1 208 ? 4.598 -33.031 -11.523 1 89.62 208 GLU B O 1
ATOM 3600 N N . ASP B 1 209 ? 3.537 -31.312 -10.664 1 90.69 209 ASP B N 1
ATOM 3601 C CA . ASP B 1 209 ? 4.383 -30.234 -11.172 1 90.69 209 ASP B CA 1
ATOM 3602 C C . ASP B 1 209 ? 4.145 -30 -12.664 1 90.69 209 ASP B C 1
ATOM 3604 O O . ASP B 1 209 ? 4.867 -29.219 -13.297 1 90.69 209 ASP B O 1
ATOM 3608 N N . ILE B 1 210 ? 3.164 -30.656 -13.195 1 90.62 210 ILE B N 1
ATOM 3609 C CA . ILE B 1 210 ? 3.01 -30.594 -14.641 1 90.62 210 ILE B CA 1
ATOM 3610 C C . ILE B 1 210 ? 1.662 -29.969 -14.992 1 90.62 210 ILE B C 1
ATOM 3612 O O . ILE B 1 210 ? 0.645 -30.297 -14.375 1 90.62 210 ILE B O 1
ATOM 3616 N N . VAL B 1 211 ? 1.722 -29.109 -15.977 1 89.88 211 VAL B N 1
ATOM 3617 C CA . VAL B 1 211 ? 0.519 -28.562 -16.594 1 89.88 211 VAL B CA 1
ATOM 3618 C C . VAL B 1 211 ? 0.42 -29.031 -18.031 1 89.88 211 VAL B C 1
ATOM 3620 O O . VAL B 1 211 ? 1.275 -28.703 -18.859 1 89.88 211 VAL B O 1
ATOM 3623 N N . LYS B 1 212 ? -0.528 -29.703 -18.359 1 84.31 212 LYS B N 1
ATOM 3624 C CA . LYS B 1 212 ? -0.647 -30.312 -19.672 1 84.31 212 LYS B CA 1
ATOM 3625 C C . LYS B 1 212 ? -1.314 -29.344 -20.656 1 84.31 212 LYS B C 1
ATOM 3627 O O . LYS B 1 212 ? -0.971 -29.328 -21.844 1 84.31 212 LYS B O 1
ATOM 3632 N N . GLU B 1 213 ? -2.297 -28.625 -20.25 1 79 213 GLU B N 1
ATOM 3633 C CA . GLU B 1 213 ? -3.006 -27.672 -21.109 1 79 213 GLU B CA 1
ATOM 3634 C C . GLU B 1 213 ? -3.279 -26.359 -20.375 1 79 213 GLU B C 1
ATOM 3636 O O . GLU B 1 213 ? -3.633 -26.375 -19.188 1 79 213 GLU B O 1
ATOM 3641 N N . LEU B 1 214 ? -2.924 -25.359 -21.125 1 74.38 214 LEU B N 1
ATOM 3642 C CA . LEU B 1 214 ? -3.236 -24.047 -20.578 1 74.38 214 LEU B CA 1
ATOM 3643 C C . LEU B 1 214 ? -4.723 -23.734 -20.734 1 74.38 214 LEU B C 1
ATOM 3645 O O . LEU B 1 214 ? -5.086 -22.719 -21.328 1 74.38 214 LEU B O 1
ATOM 3649 N N . LYS B 1 215 ? -5.551 -24.734 -20.562 1 66.69 215 LYS B N 1
ATOM 3650 C CA . LYS B 1 215 ? -6.984 -24.484 -20.641 1 66.69 215 LYS B CA 1
ATOM 3651 C C . LYS B 1 215 ? -7.5 -23.875 -19.328 1 66.69 215 LYS B C 1
ATOM 3653 O O . LYS B 1 215 ? -7.18 -24.359 -18.25 1 66.69 215 LYS B O 1
ATOM 3658 N N . HIS B 1 216 ? -8.086 -22.688 -19.578 1 62.72 216 HIS B N 1
ATOM 3659 C CA . HIS B 1 216 ? -8.688 -22 -18.438 1 62.72 216 HIS B CA 1
ATOM 3660 C C . HIS B 1 216 ? -9.617 -22.938 -17.672 1 62.72 216 HIS B C 1
ATOM 3662 O O . HIS B 1 216 ? -10.516 -23.547 -18.25 1 62.72 216 HIS B O 1
ATOM 3668 N N . VAL B 1 217 ? -9.227 -23.391 -16.609 1 53.88 217 VAL B N 1
ATOM 3669 C CA . VAL B 1 217 ? -10.117 -24.172 -15.742 1 53.88 217 VAL B CA 1
ATOM 3670 C C . VAL B 1 217 ? -11 -23.219 -14.93 1 53.88 217 VAL B C 1
ATOM 3672 O O . VAL B 1 217 ? -10.492 -22.312 -14.258 1 53.88 217 VAL B O 1
ATOM 3675 N N . ARG B 1 218 ? -12.195 -22.984 -15.445 1 46.31 218 ARG B N 1
ATOM 3676 C CA . ARG B 1 218 ? -13.141 -22.203 -14.664 1 46.31 218 ARG B CA 1
ATOM 3677 C C . ARG B 1 218 ? -13.383 -22.828 -13.297 1 46.31 218 ARG B C 1
ATOM 3679 O O . ARG B 1 218 ? -13.711 -24.016 -13.203 1 46.31 218 ARG B O 1
ATOM 3686 N N . MET B 1 219 ? -12.703 -22.516 -12.422 1 42.12 219 MET B N 1
ATOM 3687 C CA . MET B 1 219 ? -13.188 -23.094 -11.172 1 42.12 219 MET B CA 1
ATOM 3688 C C . MET B 1 219 ? -14.664 -22.75 -10.945 1 42.12 219 MET B C 1
ATOM 3690 O O . MET B 1 219 ? -15.062 -21.594 -11.094 1 42.12 219 MET B O 1
ATOM 3694 N N . ILE B 1 220 ? -15.555 -23.703 -11.188 1 35.69 220 ILE B N 1
ATOM 3695 C CA . ILE B 1 220 ? -16.906 -23.547 -10.672 1 35.69 220 ILE B CA 1
ATOM 3696 C C . ILE B 1 220 ? -16.859 -22.984 -9.258 1 35.69 220 ILE B C 1
ATOM 3698 O O . ILE B 1 220 ? -16.281 -23.578 -8.359 1 35.69 220 ILE B O 1
ATOM 3702 N N . GLU B 1 221 ? -16.688 -21.734 -9.172 1 36.34 221 GLU B N 1
ATOM 3703 C CA . GLU B 1 221 ? -17.094 -21.344 -7.828 1 36.34 221 GLU B CA 1
ATOM 3704 C C . GLU B 1 221 ? -18.328 -22.109 -7.375 1 36.34 221 GLU B C 1
ATOM 3706 O O . GLU B 1 221 ? -19.266 -22.328 -8.164 1 36.34 221 GLU B O 1
ATOM 3711 N N . PRO B 1 222 ? -18.281 -23.031 -6.418 1 32.25 222 PRO B N 1
ATOM 3712 C CA . PRO B 1 222 ? -19.547 -23.672 -6.043 1 32.25 222 PRO B CA 1
ATOM 3713 C C . PRO B 1 222 ? -20.734 -22.734 -6.113 1 32.25 222 PRO B C 1
ATOM 3715 O O . PRO B 1 222 ? -20.781 -21.734 -5.379 1 32.25 222 PRO B O 1
ATOM 3718 N N . LEU B 1 223 ? -21.266 -22.266 -7.293 1 29.88 223 LEU B N 1
ATOM 3719 C CA . LEU B 1 223 ? -22.594 -21.672 -7.262 1 29.88 223 LEU B CA 1
ATOM 3720 C C . LEU B 1 223 ? -23.531 -22.484 -6.379 1 29.88 223 LEU B C 1
ATOM 3722 O O . LEU B 1 223 ? -23.281 -23.656 -6.098 1 29.88 223 LEU B O 1
ATOM 3726 N N . ASP B 1 224 ? -24.828 -21.906 -6.16 1 30.53 224 ASP B N 1
ATOM 3727 C CA . ASP B 1 224 ? -26.078 -22.469 -5.645 1 30.53 224 ASP B CA 1
ATOM 3728 C C . ASP B 1 224 ? -26.359 -23.828 -6.27 1 30.53 224 ASP B C 1
ATOM 3730 O O . ASP B 1 224 ? -26.094 -24.047 -7.453 1 30.53 224 ASP B O 1
ATOM 3734 N N . ILE B 1 225 ? -26.516 -24.938 -5.465 1 29.59 225 ILE B N 1
ATOM 3735 C CA . ILE B 1 225 ? -27.391 -26.094 -5.602 1 29.59 225 ILE B CA 1
ATOM 3736 C C . ILE B 1 225 ? -28.641 -25.703 -6.391 1 29.59 225 ILE B C 1
ATOM 3738 O O . ILE B 1 225 ? -29.391 -24.828 -5.969 1 29.59 225 ILE B O 1
ATOM 3742 N N . ASP B 1 226 ? -28.609 -25.75 -7.68 1 28.69 226 ASP B N 1
ATOM 3743 C CA . ASP B 1 226 ? -29.875 -25.859 -8.383 1 28.69 226 ASP B CA 1
ATOM 3744 C C . ASP B 1 226 ? -30.844 -26.766 -7.621 1 28.69 226 ASP B C 1
ATOM 3746 O O . ASP B 1 226 ? -30.578 -27.953 -7.406 1 28.69 226 ASP B O 1
ATOM 3750 N N . ASP B 1 227 ? -31.625 -26.188 -6.609 1 26.77 227 ASP B N 1
ATOM 3751 C CA . ASP B 1 227 ? -32.844 -26.859 -6.23 1 26.77 227 ASP B CA 1
ATOM 3752 C C . ASP B 1 227 ? -33.625 -27.312 -7.461 1 26.77 227 ASP B C 1
ATOM 3754 O O . ASP B 1 227 ? -34.281 -26.5 -8.133 1 26.77 227 ASP B O 1
ATOM 3758 N N . GLU B 1 228 ? -33.031 -28.078 -8.289 1 24.28 228 GLU B N 1
ATOM 3759 C CA . GLU B 1 228 ? -33.969 -28.859 -9.094 1 24.28 228 G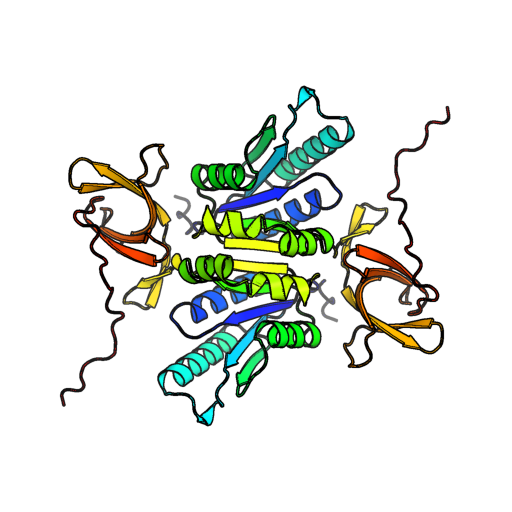LU B CA 1
ATOM 3760 C C . GLU B 1 228 ? -34.969 -29.609 -8.203 1 24.28 228 GLU B C 1
ATOM 3762 O O . GLU B 1 228 ? -35.75 -30.422 -8.688 1 24.28 228 GLU B O 1
ATOM 3767 N N . ASP B 1 229 ? -35.375 -29.188 -6.906 1 21.48 229 ASP B N 1
ATOM 3768 C CA . ASP B 1 229 ? -36.719 -29.719 -6.688 1 21.48 229 ASP B CA 1
ATOM 3769 C C . ASP B 1 229 ? -37.75 -28.922 -7.453 1 21.48 229 ASP B C 1
ATOM 3771 O O . ASP B 1 229 ? -37.656 -27.688 -7.527 1 21.48 229 ASP B O 1
#

Sequence (458 aa):
MKKFKGRMDESILVCVYYGPNGERLIQRGCNIAHMLDCPLYILTVDRLPFDELDAEKSDYITRWKQLAEQHNAEEFILKDNEKRPISKVIAEIAREKKITQIILGQTAQSRWEQIAKGSIINSLLREIPFVDLHLISVSRALRDHEGQFEKGVRAYLTREGEVYRLSFNYTKDVEFEGIFFKDHGTDFNNGVFKFMRDKETLQVNVTEDIVKELKHVRMIEPLDIDDEDMKKFKGRMDESILVCVYYGPNGERLIQRGCNIAHMLDCPLYILTVDRLPFDELDAEKSDYITRWKQLAEQHNAEEFILKDNEKRPISKVIAEIAREKKITQIILGQTAQSRWEQIAKGSIINSLLREIPFVDLHLISVSRALRDHEGQFEKGVRAYLTREGEVYRLSFNYTKDVEFEGIFFKDHGTDFNNGVFKFMRDKETLQVNVTEDIVKELKHVRMIEPLDIDDED

InterPro domains:
  IPR006016 UspA [PF00582] (11-129)
  IPR014729 Rossmann-like alpha/beta/alpha sandwich fold [G3DSA:3.40.50.620] (1-131)
  IPR052023 Sensor histidine kinase KdpD [PTHR45569] (7-143)

Nearest PDB structures (foldseek):
  4cdn-assembly2_B  TM=6.390E-01  e=2.864E-04  Methanosarcina mazei Go1
  8oy6-assembly1_A  TM=6.421E-01  e=1.712E-03  Methanosarcina mazei Go1
  4tle-assembly1_E  TM=3.653E-01  e=2.864E-04  Synechococcus elongatus PCC 7942 = FACHB-805
  4tl9-assembly1_D  TM=4.196E-01  e=6.384E-04  Synechococcus elongatus PCC 7942 = FACHB-805
  5yz8-assembly1_B  TM=3.448E-01  e=3.446E-04  Synechococcus elongatus PCC 7942 = FACHB-805

Solvent-accessible surface area (backbone atoms only — not comparable to full-atom values): 25089 Å² total; per-residue (Å²): 128,79,67,79,58,81,60,47,93,47,20,39,37,31,51,39,56,89,66,90,49,30,65,58,49,48,50,52,48,45,52,52,22,59,73,53,52,31,51,30,34,38,39,37,75,35,60,55,41,71,91,72,51,52,70,69,58,51,50,51,52,53,50,50,50,50,51,34,59,75,64,62,39,70,42,79,42,76,43,49,53,39,85,66,60,64,49,58,54,51,39,51,49,32,58,75,65,58,40,36,33,37,38,37,74,36,42,58,49,54,48,51,47,23,68,71,75,56,34,68,60,53,50,33,46,67,69,40,46,76,36,22,39,33,40,36,34,48,71,43,50,48,74,39,97,81,67,48,64,44,72,38,38,70,27,28,31,28,75,55,90,80,30,28,37,58,39,76,64,88,54,93,67,52,74,41,62,32,33,34,35,65,43,83,93,50,93,50,52,27,32,39,37,36,31,71,53,95,82,34,81,37,30,26,58,28,55,69,34,32,29,70,54,93,51,69,48,73,70,73,67,83,65,86,77,80,73,76,117,127,81,68,80,59,78,59,50,93,47,19,36,35,30,50,40,55,90,67,91,50,30,63,57,49,48,50,52,47,44,52,52,23,58,75,52,54,31,51,29,34,38,37,36,74,35,60,55,43,72,91,72,50,51,71,68,58,50,48,51,52,51,51,50,50,50,53,34,60,74,66,62,39,70,43,78,43,76,44,48,53,40,85,66,59,64,48,58,55,51,39,51,49,32,59,75,66,58,40,38,33,37,39,37,73,34,42,57,48,56,48,51,47,23,66,71,75,57,33,68,60,54,49,32,47,66,68,40,46,76,36,22,39,32,41,36,35,49,73,42,49,49,75,39,94,82,67,49,64,43,73,40,37,71,29,28,31,28,74,55,89,81,29,28,36,58,39,76,64,89,56,92,67,53,72,42,62,34,33,34,34,66,43,83,94,50,91,51,54,29,32,40,37,37,32,70,52,97,82,34,79,37,29,24,60,28,54,69,35,33,28,70,54,92,50,68,49,73,70,73,62,86,65,81,78,76,71,78,116

Secondary structure (DSSP, 8-state):
--------S--EEEE--SSTTHHHHHHHHHHHHHHHT--EEEEEE-SS-GGG--HHHHHHHHHHHHHHHHTT-SEEEEE-S--S-HHHHHHHHHHHTT--EEEEEE-HHHHHHHHHH--HHHHHHHH-TTSEEEEEEGGGEEE-TTS-EEEPEEEEEEEETTEEEEESS--TTEEEEEEEEEPTT-SS--EEEEEEETTEEEEEEEBTTEE------------------/--------S--EEEE--SSTTHHHHHHHHHHHHHHHT--EEEEEE-SS-GGG--HHHHHHHHHHHHHHHHTT-SEEEEE-S--S-HHHHHHHHHHHTT--EEEEEE-HHHHHHHHHH--HHHHHHHH-TTSEEEEEEGGGEEE-TTS-EEEPEEEEEEEETTEEEEESS--TTEEEEEEEEEPTT-SS--EEEEEEETTEEEEEEEBTTEE------------------

pLDDT: mean 80.19, std 18.94, range [18.14, 98.25]

Foldseek 3Di:
DPPPPPLPLAEEEEEADDDDQRLVSLVVQLVVCVVSVHAYEYEYEELADPVPDDPRRVVVLVVVVVSCVVSVHVYYYYHYNDDDPPLVVVLVVCVVVVHQEYEYEDELLLVVVCVVPPHSVVSNCVSPVRHHYHYDYRQQFDLPPVRDTQGWAKWFWADDPQKTFIDRDDDPRTDWIFTAGADPPDPARWGKTWTDDPSDIAIFTADRRMTRDSDRDPPPPPDDDPPPD/DPPPPPLPLAEEEEEADDDDQRLVSLVVQLVVCVVSVHAYEYEYEELADPVPDDPRRVVVLVVVVVSCVVSVHVYYYYHYNDDDPPLVVVLVVCVVVVHQEYEYEDELLLVVVCVVPPHSVVSNCVSPVRHHYHYDYRQQFDCPPVRDGQGWAKWFWADDPQKTFIDRDDDPRTDWIFTAGADPPDPARWGWTWTDDPSDIAIFTDDRRMTRDSDRDPPPPVDDDPPPD

Organism: NCBI:txid1637975